Protein AF-0000000087426428 (afdb_homodimer)

InterPro domains:
  IPR001279 Metallo-beta-lactamase [PF12706] (48-284)
  IPR036866 Ribonuclease Z/Hydroxyacylglutathione hydrolase-like [G3DSA:3.60.15.10] (14-318)
  IPR036866 Ribonuclease Z/Hydroxyacylglutathione hydrolase-like [SSF56281] (15-318)

Foldseek 3Di:
DPPPPPPPPPWWWKKWWLAFADDAFDDDDQADPFHGWFGWMWIDTHPDIAIEFQALSLLVVLVVVVVVCVVVVAEAEYHYEYFDLHCRRCVRVLNNVLQQDQRYEYEYEYADADPDPFVVVVNQVCCDPPNHPDGSVNGRHHYHYDHDDAFWKWFDFPPDSDIDIARCPPVVRVVVDDDPVGTAKMKTWHFAPLAPHGGTIWIWMDGDPAIEIEAEQAEFDDVTDVVVLQVCAAHQEYEHFAADAPCQQPPPPDHCPSNRTYHLLRQLSSCVSSVYNAYEHGHYHSPQGPVNQVVSQVVSCVSPVRYDYHGRRDMDTD/DPPDPPPPPPWWWKKWWLAFADDAFDDDDQADPFHGWFGWMWIDTHPDIAIEFQALSLLVVLVVVVVVCVVVVAEAEYHYEYFDLHCRRCVRVLNRVLQQDQRYEYEYEYADADPDPFVVVVNQVCCDPPNHPQGSVNGRHHYHYDHDDAFWKWFDFPPDSDIDIARCVPVVRVVVDDDPVGTAKMKTWHFAPLAPHGGTIWIWMDGDPAIEIEAEQAAFDDVTDVVVLQVCAAHQEYEHFAADAPCQQPPPPDHCPSNRTYHLLRQLSSCVSSVYNAYEHGRYHSPQGPVNQVVSQVVSCVSPVRYYYHGRRDMDTD

Solvent-accessible surface area (backbone atoms only — not comparable to full-atom values): 31640 Å² total; per-residue (Å²): 130,82,77,74,72,75,79,73,72,82,62,67,37,34,38,39,29,39,11,31,23,24,68,50,60,39,50,37,85,56,23,44,81,40,37,18,27,8,29,10,34,38,42,33,31,71,94,44,58,39,31,42,30,24,0,47,8,29,38,61,51,34,51,52,50,50,52,49,30,70,73,66,70,48,69,49,75,44,40,37,40,33,35,41,62,33,46,33,28,41,68,11,52,91,60,32,56,56,48,60,31,66,64,14,36,43,33,44,33,22,45,59,50,92,82,39,94,34,29,56,51,47,52,48,61,63,42,22,70,67,37,26,85,66,44,68,88,79,33,43,28,47,76,44,66,42,66,48,55,77,51,24,32,37,36,33,36,70,97,45,87,70,64,45,79,29,38,56,91,35,82,85,31,42,77,63,66,69,64,70,91,43,50,46,36,36,40,35,34,42,69,39,73,46,15,69,92,74,23,24,43,27,39,36,40,35,41,90,94,44,31,36,28,45,36,57,55,32,35,66,44,90,94,48,46,64,68,59,27,62,75,36,47,59,20,47,30,35,36,29,15,27,37,32,50,68,66,55,34,67,29,81,94,70,44,45,68,84,67,12,52,13,22,44,65,49,37,28,51,42,38,59,74,12,51,38,60,32,38,30,39,26,39,33,36,61,85,56,37,42,67,53,48,52,52,50,28,53,52,26,25,74,69,30,68,53,36,42,60,53,24,40,74,39,70,49,74,109,130,82,77,75,74,74,81,71,73,84,61,67,35,34,38,38,31,39,11,30,21,28,74,49,60,40,51,36,84,54,24,43,83,40,37,16,27,8,28,10,33,37,41,33,30,70,94,43,57,38,31,43,31,25,0,47,8,30,38,61,50,33,51,53,50,52,52,49,29,69,73,65,70,48,70,50,74,45,39,37,41,33,36,42,63,34,46,31,28,42,68,12,51,91,59,32,55,56,49,59,30,68,64,14,36,42,34,45,32,23,43,59,50,93,83,38,96,35,26,55,51,47,52,48,61,62,41,22,71,66,36,27,83,65,44,68,88,77,34,43,28,46,76,43,67,42,65,47,55,76,52,24,33,38,37,35,38,69,95,46,87,71,63,45,79,28,38,57,91,35,82,83,32,42,78,63,67,70,65,69,91,42,51,45,36,37,40,35,33,42,69,38,74,47,15,71,90,75,22,24,44,27,41,37,39,34,39,89,96,44,32,36,28,44,35,56,56,34,34,66,46,88,94,49,44,64,67,59,27,63,75,37,47,60,19,46,32,34,37,29,14,27,35,32,50,67,66,54,35,67,30,80,94,70,46,44,68,84,67,12,52,13,22,44,64,48,37,29,52,42,39,59,74,13,50,37,61,32,38,30,40,27,38,33,38,63,84,57,36,42,68,53,48,53,52,49,28,53,52,27,24,74,69,31,69,54,35,40,59,54,24,40,73,40,70,49,72,110

Radius of gyration: 26.14 Å; Cα contacts (8 Å, |Δi|>4): 1612; chains: 2; bounding box: 57×107×68 Å

pLDDT: mean 91.41, std 12.77, range [29.98, 98.94]

Sequence (636 aa):
MAAAVPSQMPSDFSVKFYGCRGSIPVSGTDHVRYGGQTSCLTVRAGSREIILDAGSGLVSHSNDLIKRYIETQQPLETYVFITHAHLDHLIGLPYFAPMYMPDASVSIWGPQNMRFDSFEETIDAFMSPPFFPVPRYEMQADFRFADIGEADVIYFVEGQDAPIQCRPRHPRTAGQAPDPSQIELTLECMRGYNHPKSGVNIYKISAGDKTLVYATDTEGFVKGDRRLIEFARGADVLIHDAMYTEERYVSMPVPTQGYGHSTVEIAASLAKAADVGQLFLFHHDPGNNDNTLDELEARGKDLFENTLVARDEMEITLMAAAVPSQMPSDFSVKFYGCRGSIPVSGTDHVRYGGQTSCLTVRAGSREIILDAGSGLVSHSNDLIKRYIETQQPLETYVFITHAHLDHLIGLPYFAPMYMPDASVSIWGPQNMRFDSFEETIDAFMSPPFFPVPRYEMQADFRFADIGEADVIYFVEGQDAPIQCRPRHPRTAGQAPDPSQIELTLECMRGYNHPKSGVNIYKISAGDKTLVYATDTEGFVKGDRRLIEFARGADVLIHDAMYTEERYVSMPVPTQGYGHSTVEIAASLAKAADVGQLFLFHHDPGNNDNTLDELEARGKDLFENTLVARDEMEITL

Structure (mmCIF, N/CA/C/O backbone):
data_AF-0000000087426428-model_v1
#
loop_
_entity.id
_entity.type
_entity.pdbx_description
1 polymer 'MBL fold metallo-hydrolase'
#
loop_
_atom_site.group_PDB
_atom_site.id
_atom_site.type_symbol
_atom_site.label_atom_id
_atom_site.label_alt_id
_atom_site.label_comp_id
_atom_site.label_asym_id
_atom_site.label_entity_id
_atom_site.label_seq_id
_atom_site.pdbx_PDB_ins_code
_atom_site.Cartn_x
_atom_site.Cartn_y
_atom_site.Cartn_z
_atom_site.occupancy
_atom_site.B_iso_or_equiv
_atom_site.auth_seq_id
_atom_site.auth_comp_id
_atom_site.auth_asym_id
_atom_site.auth_atom_id
_atom_site.pdbx_PDB_model_num
ATOM 1 N N . MET A 1 1 ? 12.617 -57.406 -22 1 31.42 1 MET A N 1
ATOM 2 C CA . MET A 1 1 ? 13.336 -56.719 -20.922 1 31.42 1 MET A CA 1
ATOM 3 C C . MET A 1 1 ? 12.891 -55.281 -20.781 1 31.42 1 MET A C 1
ATOM 5 O O . MET A 1 1 ? 13.016 -54.5 -21.719 1 31.42 1 MET A O 1
ATOM 9 N N . ALA A 1 2 ? 11.938 -55.031 -19.906 1 38.34 2 ALA A N 1
ATOM 10 C CA . ALA A 1 2 ? 11.164 -53.812 -19.781 1 38.34 2 ALA A CA 1
ATOM 11 C C . ALA A 1 2 ? 12.07 -52.625 -19.453 1 38.34 2 ALA A C 1
ATOM 13 O O . ALA A 1 2 ? 12.844 -52.688 -18.484 1 38.34 2 ALA A O 1
ATOM 14 N N . ALA A 1 3 ? 12.523 -51.844 -20.328 1 42.56 3 ALA A N 1
ATOM 15 C CA . ALA A 1 3 ? 13.398 -50.688 -20.125 1 42.56 3 ALA A CA 1
ATOM 16 C C . ALA A 1 3 ? 12.945 -49.844 -18.938 1 42.56 3 ALA A C 1
ATOM 18 O O . ALA A 1 3 ? 11.766 -49.5 -18.828 1 42.56 3 ALA A O 1
ATOM 19 N N . ALA A 1 4 ? 13.672 -49.875 -17.812 1 38.31 4 ALA A N 1
ATOM 20 C CA . ALA A 1 4 ? 13.438 -49.156 -16.578 1 38.31 4 ALA A CA 1
ATOM 21 C C . ALA A 1 4 ? 13.211 -47.656 -16.844 1 38.31 4 ALA A C 1
ATOM 23 O O . ALA A 1 4 ? 14.008 -47.031 -17.531 1 38.31 4 ALA A O 1
ATOM 24 N N . VAL A 1 5 ? 12 -47.188 -16.844 1 40.31 5 VAL A N 1
ATOM 25 C CA . VAL A 1 5 ? 11.68 -45.781 -16.938 1 40.31 5 VAL A CA 1
ATOM 26 C C . VAL A 1 5 ? 12.57 -45 -15.977 1 40.31 5 VAL A C 1
ATOM 28 O O . VAL A 1 5 ? 12.695 -45.344 -14.805 1 40.31 5 VAL A O 1
ATOM 31 N N . PRO A 1 6 ? 13.594 -44.312 -16.438 1 34.72 6 PRO A N 1
ATOM 32 C CA . PRO A 1 6 ? 14.484 -43.625 -15.492 1 34.72 6 PRO A CA 1
ATOM 33 C C . PRO A 1 6 ? 13.719 -42.938 -14.352 1 34.72 6 PRO A C 1
ATOM 35 O O . PRO A 1 6 ? 12.547 -42.594 -14.508 1 34.72 6 PRO A O 1
ATOM 38 N N . SER A 1 7 ? 14.047 -43.219 -13.102 1 34.16 7 SER A N 1
ATOM 39 C CA . SER A 1 7 ? 13.609 -42.656 -11.828 1 34.16 7 SER A CA 1
ATOM 40 C C . SER A 1 7 ? 13.5 -41.125 -11.914 1 34.16 7 SER A C 1
ATOM 42 O O . SER A 1 7 ? 14.484 -40.438 -12.172 1 34.16 7 SER A O 1
ATOM 44 N N . GLN A 1 8 ? 12.516 -40.5 -12.633 1 36.62 8 GLN A N 1
ATOM 45 C CA . GLN A 1 8 ? 12.273 -39.062 -12.594 1 36.62 8 GLN A CA 1
ATOM 46 C C . GLN A 1 8 ? 12.578 -38.469 -11.211 1 36.62 8 GLN A C 1
ATOM 48 O O . GLN A 1 8 ? 12.031 -38.938 -10.211 1 36.62 8 GLN A O 1
ATOM 53 N N . MET A 1 9 ? 13.773 -38.094 -10.859 1 40.12 9 MET A N 1
ATOM 54 C CA . MET A 1 9 ? 14.117 -37.438 -9.602 1 40.12 9 MET A CA 1
ATOM 55 C C . MET A 1 9 ? 12.953 -36.594 -9.094 1 40.12 9 MET A C 1
ATOM 57 O O . MET A 1 9 ? 12.367 -35.812 -9.852 1 40.12 9 MET A O 1
ATOM 61 N N . PRO A 1 10 ? 12.18 -36.906 -8.117 1 46.47 10 PRO A N 1
ATOM 62 C CA . PRO A 1 10 ? 11.008 -36.219 -7.566 1 46.47 10 PRO A CA 1
ATOM 63 C C . PRO A 1 10 ? 11.219 -34.719 -7.453 1 46.47 10 PRO A C 1
ATOM 65 O O . PRO A 1 10 ? 12.188 -34.25 -6.836 1 46.47 10 PRO A O 1
ATOM 68 N N . SER A 1 11 ? 11.172 -33.906 -8.555 1 54.66 11 SER A N 1
ATOM 69 C CA . SER A 1 11 ? 11.375 -32.469 -8.586 1 54.66 11 SER A CA 1
ATOM 70 C C . SER A 1 11 ? 10.594 -31.781 -7.469 1 54.66 11 SER A C 1
ATOM 72 O O . SER A 1 11 ? 9.445 -32.125 -7.203 1 54.66 11 SER A O 1
ATOM 74 N N . ASP A 1 12 ? 11.25 -31.156 -6.371 1 81.44 12 ASP A N 1
ATOM 75 C CA . ASP A 1 12 ? 10.719 -30.484 -5.191 1 81.44 12 ASP A CA 1
ATOM 76 C C . ASP A 1 12 ? 9.844 -29.297 -5.586 1 81.44 12 ASP A C 1
ATOM 78 O O . ASP A 1 12 ? 10.305 -28.375 -6.258 1 81.44 12 ASP A O 1
ATOM 82 N N . PHE A 1 13 ? 8.445 -29.484 -5.801 1 95.06 13 PHE A N 1
ATOM 83 C CA . PHE A 1 13 ? 7.438 -28.453 -6.031 1 95.06 13 PHE A CA 1
ATOM 84 C C . PHE A 1 13 ? 7.016 -27.812 -4.715 1 95.06 13 PHE A C 1
ATOM 86 O O . PHE A 1 13 ? 6.402 -28.453 -3.869 1 95.06 13 PHE A O 1
ATOM 93 N N . SER A 1 14 ? 7.457 -26.484 -4.539 1 97 14 SER A N 1
ATOM 94 C CA . SER A 1 14 ? 7.148 -25.812 -3.285 1 97 14 SER A CA 1
ATOM 95 C C . SER A 1 14 ? 6.535 -24.438 -3.533 1 97 14 SER A C 1
ATOM 97 O O . SER A 1 14 ? 6.727 -23.844 -4.598 1 97 14 SER A O 1
ATOM 99 N N . VAL A 1 15 ? 5.73 -24 -2.566 1 98.12 15 VAL A N 1
ATOM 100 C CA . VAL A 1 15 ? 5.07 -22.703 -2.598 1 98.12 15 VAL A CA 1
ATOM 101 C C . VAL A 1 15 ? 5.375 -21.938 -1.311 1 98.12 15 VAL A C 1
ATOM 103 O O . VAL A 1 15 ? 5.324 -22.5 -0.217 1 98.12 15 VAL A O 1
ATOM 106 N N . LYS A 1 16 ? 5.75 -20.734 -1.488 1 98.44 16 LYS A N 1
ATOM 107 C CA . LYS A 1 16 ? 5.891 -19.859 -0.333 1 98.44 16 LYS A CA 1
ATOM 108 C C . LYS A 1 16 ? 4.977 -18.641 -0.456 1 98.44 16 LYS A C 1
ATOM 110 O O . LYS A 1 16 ? 4.977 -17.953 -1.485 1 98.44 16 LYS A O 1
ATOM 115 N N . PHE A 1 17 ? 4.184 -18.406 0.623 1 98.75 17 PHE A N 1
ATOM 116 C CA . PHE A 1 17 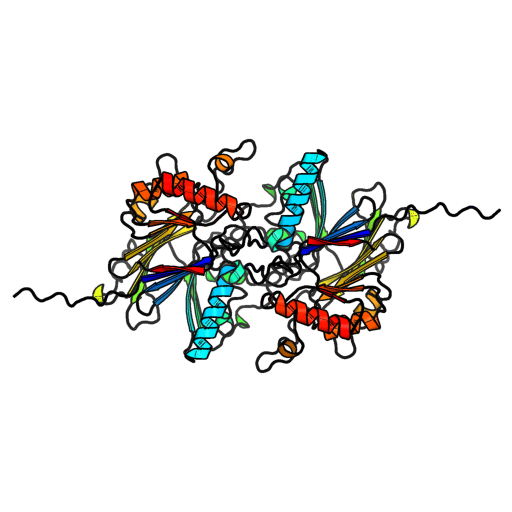? 3.303 -17.25 0.682 1 98.75 17 PHE A CA 1
ATOM 117 C C . PHE A 1 17 ? 4.016 -16.062 1.31 1 98.75 17 PHE A C 1
ATOM 119 O O . PHE A 1 17 ? 4.512 -16.141 2.436 1 98.75 17 PHE A O 1
ATOM 126 N N . TYR A 1 18 ? 4.055 -14.961 0.584 1 98.5 18 TYR A N 1
ATOM 127 C CA . TYR A 1 18 ? 4.688 -13.766 1.128 1 98.5 18 TYR A CA 1
ATOM 128 C C . TYR A 1 18 ? 3.643 -12.727 1.523 1 98.5 18 TYR A C 1
ATOM 130 O O . TYR A 1 18 ? 3.924 -11.82 2.312 1 98.5 18 TYR A O 1
ATOM 138 N N . GLY A 1 19 ? 2.512 -12.82 1.009 1 98.56 19 GLY A N 1
ATOM 139 C CA . GLY A 1 19 ? 1.353 -11.992 1.315 1 98.56 19 GLY A CA 1
ATOM 140 C C . GLY A 1 19 ? 0.037 -12.656 0.948 1 98.56 19 GLY A C 1
ATOM 141 O O . GLY A 1 19 ? -0.091 -13.234 -0.133 1 98.56 19 GLY A O 1
ATOM 142 N N . CYS A 1 20 ? -0.937 -12.5 1.822 1 98.56 20 CYS A N 1
ATOM 143 C CA . CYS A 1 20 ? -2.139 -13.305 1.635 1 98.56 20 CYS A CA 1
ATOM 144 C C . CYS A 1 20 ? -3.395 -12.453 1.768 1 98.56 20 CYS A C 1
ATOM 146 O O . CYS A 1 20 ? -4.512 -12.969 1.705 1 98.56 20 CYS A O 1
ATOM 148 N N . ARG A 1 21 ? -3.229 -11.172 1.925 1 98 21 ARG A N 1
ATOM 149 C CA . ARG A 1 21 ? -4.391 -10.32 2.146 1 98 21 ARG A CA 1
ATOM 150 C C . ARG A 1 21 ? -4.773 -9.578 0.873 1 98 21 ARG A C 1
ATOM 152 O O . ARG A 1 21 ? -3.941 -9.398 -0.021 1 98 21 ARG A O 1
ATOM 159 N N . GLY A 1 22 ? -5.945 -9.273 0.802 1 96.5 22 GLY A N 1
ATOM 160 C CA . GLY A 1 22 ? -6.512 -8.18 0.028 1 96.5 22 GLY A CA 1
ATOM 161 C C . GLY A 1 22 ? -7.242 -7.16 0.881 1 96.5 22 GLY A C 1
ATOM 162 O O . GLY A 1 22 ? -7.562 -7.43 2.041 1 96.5 22 GLY A O 1
ATOM 163 N N . SER A 1 23 ? -7.41 -5.969 0.45 1 94.56 23 SER A N 1
ATOM 164 C CA . SER A 1 23 ? -6.984 -5.211 -0.723 1 94.56 23 SER A CA 1
ATOM 165 C C . SER A 1 23 ? -5.961 -4.145 -0.352 1 94.56 23 SER A C 1
ATOM 167 O O . SER A 1 23 ? -5.531 -3.363 -1.205 1 94.56 23 SER A O 1
ATOM 169 N N . ILE A 1 24 ? -5.598 -4.02 1.002 1 97.12 24 ILE A N 1
ATOM 170 C CA . ILE A 1 24 ? -4.582 -3.111 1.519 1 97.12 24 ILE A CA 1
ATOM 171 C C . ILE A 1 24 ? -3.799 -3.793 2.639 1 97.12 24 ILE A C 1
ATOM 173 O O . ILE A 1 24 ? -4.348 -4.609 3.381 1 97.12 24 ILE A O 1
ATOM 177 N N . PRO A 1 25 ? -2.5 -3.521 2.764 1 97.19 25 PRO A N 1
ATOM 178 C CA . PRO A 1 25 ? -1.754 -4.105 3.881 1 97.19 25 PRO A CA 1
ATOM 179 C C . PRO A 1 25 ? -2.27 -3.641 5.242 1 97.19 25 PRO A C 1
ATOM 181 O O . PRO A 1 25 ? -2.77 -2.52 5.367 1 97.19 25 PRO A O 1
ATOM 184 N N . VAL A 1 26 ? -2.158 -4.523 6.203 1 95.5 26 VAL A N 1
ATOM 185 C CA . VAL A 1 26 ? -2.551 -4.188 7.57 1 95.5 26 VAL A CA 1
ATOM 186 C C . VAL A 1 26 ? -1.41 -4.516 8.531 1 95.5 26 VAL A C 1
ATOM 188 O O . VAL A 1 26 ? -0.505 -5.281 8.188 1 95.5 26 VAL A O 1
ATOM 191 N N . SER A 1 27 ? -1.434 -3.873 9.609 1 94.12 27 SER A N 1
ATOM 192 C CA . SER A 1 27 ? -0.44 -4.094 10.656 1 94.12 27 SER A CA 1
ATOM 193 C C . SER A 1 27 ? -1.062 -3.973 12.047 1 94.12 27 SER A C 1
ATOM 195 O O . SER A 1 27 ? -2.201 -3.525 12.18 1 94.12 27 SER A O 1
ATOM 197 N N . GLY A 1 28 ? -0.284 -4.395 13.039 1 91.75 28 GLY A N 1
ATOM 198 C CA . GLY A 1 28 ? -0.759 -4.324 14.414 1 91.75 28 GLY A CA 1
ATOM 199 C C . GLY A 1 28 ? -0.751 -5.668 15.117 1 91.75 28 GLY A C 1
ATOM 200 O O . GLY A 1 28 ? -0.517 -6.699 14.484 1 91.75 28 GLY A O 1
ATOM 201 N N . THR A 1 29 ? -1.17 -5.664 16.344 1 91.38 29 THR A N 1
ATOM 202 C CA . THR A 1 29 ? -1.06 -6.84 17.203 1 91.38 29 THR A CA 1
ATOM 203 C C . THR A 1 29 ? -2.076 -7.902 16.797 1 91.38 29 THR A C 1
ATOM 205 O O . THR A 1 29 ? -1.855 -9.094 17.016 1 91.38 29 THR A O 1
ATOM 208 N N . ASP A 1 30 ? -3.141 -7.473 16.172 1 93.5 30 ASP A N 1
ATOM 209 C CA . ASP A 1 30 ? -4.219 -8.391 15.836 1 93.5 30 ASP A CA 1
ATOM 210 C C . ASP A 1 30 ? -3.998 -9.016 14.453 1 93.5 30 ASP A C 1
ATOM 212 O O . ASP A 1 30 ? -4.852 -9.758 13.961 1 93.5 30 ASP A O 1
ATOM 216 N N . HIS A 1 31 ? -2.863 -8.734 13.836 1 95.19 31 HIS A N 1
ATOM 217 C CA . HIS A 1 31 ? -2.617 -9.18 12.469 1 95.19 31 HIS A CA 1
ATOM 218 C C . HIS A 1 31 ? -1.242 -9.828 12.344 1 95.19 31 HIS A C 1
ATOM 220 O O . HIS A 1 31 ? -0.59 -9.711 11.305 1 95.19 31 HIS A O 1
ATOM 226 N N . VAL A 1 32 ? -0.831 -10.531 13.398 1 93.44 32 VAL A N 1
ATOM 227 C CA . VAL A 1 32 ? 0.53 -11.055 13.43 1 93.44 32 VAL A CA 1
ATOM 228 C C . VAL A 1 32 ? 0.533 -12.516 12.984 1 93.44 32 VAL A C 1
ATOM 230 O O . VAL A 1 32 ? 1.396 -12.938 12.211 1 93.44 32 VAL A O 1
ATOM 233 N N . ARG A 1 33 ? -0.45 -13.312 13.406 1 95.31 33 ARG A N 1
ATOM 234 C CA . ARG A 1 33 ? -0.459 -14.758 13.164 1 95.31 33 ARG A CA 1
ATOM 235 C C . ARG A 1 33 ? -0.599 -15.062 11.68 1 95.31 33 ARG A C 1
ATOM 237 O O . ARG A 1 33 ? 0.08 -15.953 11.156 1 95.31 33 ARG A O 1
ATOM 244 N N . TYR A 1 34 ? -1.402 -14.367 10.969 1 97.69 34 TYR A N 1
ATOM 245 C CA . TYR A 1 34 ? -1.649 -14.648 9.562 1 97.69 34 TYR A CA 1
ATOM 246 C C . TYR A 1 34 ? -0.941 -13.633 8.664 1 97.69 34 TYR A C 1
ATOM 248 O O . TYR A 1 34 ? -0.822 -13.844 7.457 1 97.69 34 TYR A O 1
ATOM 256 N N . GLY A 1 35 ? -0.465 -12.586 9.258 1 96.5 35 GLY A N 1
ATOM 257 C CA . GLY A 1 35 ? 0.269 -11.578 8.508 1 96.5 35 GLY A CA 1
ATOM 258 C C . GLY A 1 35 ? -0.625 -10.508 7.91 1 96.5 35 GLY A C 1
ATOM 259 O O . GLY A 1 35 ? -1.852 -10.594 8 1 96.5 35 GLY A O 1
ATOM 260 N N . GLY A 1 36 ? 0.037 -9.461 7.328 1 97.25 36 GLY A N 1
ATOM 261 C CA . GLY A 1 36 ? -0.724 -8.312 6.867 1 97.25 36 GLY A CA 1
ATOM 262 C C . GLY A 1 36 ? -0.362 -7.887 5.457 1 97.25 36 GLY A C 1
ATOM 263 O O . GLY A 1 36 ? -0.885 -6.891 4.949 1 97.25 36 GLY A O 1
ATOM 264 N N . GLN A 1 37 ? 0.5 -8.594 4.777 1 97.94 37 GLN A N 1
ATOM 265 C CA . GLN A 1 37 ? 0.951 -8.211 3.445 1 97.94 37 GLN A CA 1
ATOM 266 C C . GLN A 1 37 ? -0.062 -8.617 2.381 1 97.94 37 GLN A C 1
ATOM 268 O O . GLN A 1 37 ? -0.812 -9.578 2.566 1 97.94 37 GLN A O 1
ATOM 273 N N . THR A 1 38 ? -0.049 -7.852 1.283 1 98.56 38 THR A N 1
ATOM 274 C CA . THR A 1 38 ? -0.986 -8.188 0.217 1 98.56 38 THR A CA 1
ATOM 275 C C . THR A 1 38 ? -0.361 -9.172 -0.763 1 98.56 38 THR A C 1
ATOM 277 O O . THR A 1 38 ? 0.822 -9.508 -0.651 1 98.56 38 THR A O 1
ATOM 280 N N . SER A 1 39 ? -1.049 -9.586 -1.735 1 98.62 39 SER A N 1
ATOM 281 C CA . SER A 1 39 ? -0.938 -10.797 -2.539 1 98.62 39 SER A CA 1
ATOM 282 C C . SER A 1 39 ? 0.431 -10.898 -3.203 1 98.62 39 SER A C 1
ATOM 284 O O . SER A 1 39 ? 0.802 -10.039 -4.004 1 98.62 39 SER A O 1
ATOM 286 N N . CYS A 1 40 ? 1.169 -11.93 -2.805 1 98.88 40 CYS A N 1
ATOM 287 C CA . CYS A 1 40 ? 2.443 -12.32 -3.398 1 98.88 40 CYS A CA 1
ATOM 288 C C . CYS A 1 40 ? 2.84 -13.727 -2.971 1 98.88 40 CYS A C 1
ATOM 290 O O . CYS A 1 40 ? 2.912 -14.016 -1.776 1 98.88 40 CYS A O 1
ATOM 292 N N . LEU A 1 41 ? 3.098 -14.602 -3.85 1 98.56 41 LEU A N 1
ATOM 293 C CA . LEU A 1 41 ? 3.643 -15.906 -3.5 1 98.56 41 LEU A CA 1
ATOM 294 C C . LEU A 1 41 ? 4.645 -16.375 -4.551 1 98.56 41 LEU A C 1
ATOM 296 O O . LEU A 1 41 ? 4.707 -15.82 -5.648 1 98.56 41 LEU A O 1
ATOM 300 N N . THR A 1 42 ? 5.477 -17.312 -4.23 1 98.56 42 THR A N 1
ATOM 301 C CA . THR A 1 42 ? 6.449 -17.891 -5.145 1 98.56 42 THR A CA 1
ATOM 302 C C . THR A 1 42 ? 6.215 -19.391 -5.297 1 98.56 42 THR A C 1
ATOM 304 O O . THR A 1 42 ? 5.777 -20.062 -4.355 1 98.56 42 THR A O 1
ATOM 307 N N . VAL A 1 43 ? 6.402 -19.844 -6.457 1 98.31 43 VAL A N 1
ATOM 308 C CA . VAL A 1 43 ? 6.355 -21.281 -6.773 1 98.31 43 VAL A CA 1
ATOM 309 C C . VAL A 1 43 ? 7.715 -21.734 -7.301 1 98.31 43 VAL A C 1
ATOM 311 O O . VAL A 1 43 ? 8.258 -21.141 -8.234 1 98.31 43 VAL A O 1
ATOM 314 N N . ARG A 1 44 ? 8.172 -22.703 -6.695 1 96.38 44 ARG A N 1
ATOM 315 C CA . ARG A 1 44 ? 9.453 -23.281 -7.105 1 96.38 44 ARG A CA 1
ATOM 316 C C . ARG A 1 44 ? 9.297 -24.719 -7.551 1 96.38 44 ARG A C 1
ATOM 318 O O . ARG A 1 44 ? 8.633 -25.516 -6.883 1 96.38 44 ARG A O 1
ATOM 325 N N . ALA A 1 45 ? 9.812 -25.047 -8.703 1 92.94 45 ALA A N 1
ATOM 326 C CA . ALA A 1 45 ? 9.883 -26.406 -9.227 1 92.94 45 ALA A CA 1
ATOM 327 C C . ALA A 1 45 ? 11.172 -26.625 -10.008 1 92.94 45 ALA A C 1
ATOM 329 O O . ALA A 1 45 ? 11.445 -25.922 -10.984 1 92.94 45 ALA A O 1
ATOM 330 N N . GLY A 1 46 ? 11.969 -27.641 -9.578 1 86.12 46 GLY A N 1
ATOM 331 C CA . GLY A 1 46 ? 13.273 -27.797 -10.188 1 86.12 46 GLY A CA 1
ATOM 332 C C . GLY A 1 46 ? 14.164 -26.578 -10.023 1 86.12 46 GLY A C 1
ATOM 333 O O . GLY A 1 46 ? 14.375 -26.109 -8.898 1 86.12 46 GLY A O 1
ATOM 334 N N . SER A 1 47 ? 14.594 -26.047 -11.148 1 88.88 47 SER A N 1
ATOM 335 C CA . SER A 1 47 ? 15.484 -24.891 -11.094 1 88.88 47 SER A CA 1
ATOM 336 C C . SER A 1 47 ? 14.711 -23.594 -11.297 1 88.88 47 SER A C 1
ATOM 338 O O . SER A 1 47 ? 15.305 -22.516 -11.336 1 88.88 47 SER A O 1
ATOM 340 N N . ARG A 1 48 ? 13.414 -23.734 -11.383 1 93.75 48 ARG A N 1
ATOM 341 C CA . ARG A 1 48 ? 12.609 -22.578 -11.75 1 93.75 48 ARG A CA 1
ATOM 342 C C . ARG A 1 48 ? 11.891 -22 -10.539 1 93.75 48 ARG A C 1
ATOM 344 O O . ARG A 1 48 ? 11.477 -22.734 -9.641 1 93.75 48 ARG A O 1
ATOM 351 N N . GLU A 1 49 ? 11.828 -20.688 -10.531 1 96.06 49 GLU A N 1
ATOM 352 C CA . GLU A 1 49 ? 11.031 -19.953 -9.555 1 96.06 49 GLU A CA 1
ATOM 353 C C . GLU A 1 49 ? 10.203 -18.859 -10.242 1 96.06 49 GLU A C 1
ATOM 355 O O . GLU A 1 49 ? 10.719 -18.094 -11.039 1 96.06 49 GLU A O 1
ATOM 360 N N . ILE A 1 50 ? 8.922 -18.891 -10 1 98.31 50 ILE A N 1
ATOM 361 C CA . ILE A 1 50 ? 8.086 -17.812 -10.516 1 98.31 50 ILE A CA 1
ATOM 362 C C . ILE A 1 50 ? 7.387 -17.094 -9.359 1 98.31 50 ILE A C 1
ATOM 364 O O . ILE A 1 50 ? 7.191 -17.688 -8.289 1 98.31 50 ILE A O 1
ATOM 368 N N . ILE A 1 51 ? 7.117 -15.867 -9.57 1 98.81 51 ILE A N 1
ATOM 369 C CA . ILE A 1 51 ? 6.418 -15.016 -8.602 1 98.81 51 ILE A CA 1
ATOM 370 C C . ILE A 1 51 ? 4.996 -14.742 -9.094 1 98.81 51 ILE A C 1
ATOM 372 O O . ILE A 1 51 ? 4.793 -14.391 -10.258 1 98.81 51 ILE A O 1
ATOM 376 N N . LEU A 1 52 ? 4.031 -14.977 -8.242 1 98.88 52 LEU A N 1
ATOM 377 C CA . LEU A 1 52 ? 2.643 -14.664 -8.562 1 98.88 52 LEU A CA 1
ATOM 378 C C . LEU A 1 52 ? 2.178 -13.422 -7.809 1 98.88 52 LEU A C 1
ATOM 380 O O . LEU A 1 52 ? 2.119 -13.422 -6.578 1 98.88 52 LEU A O 1
ATOM 384 N N . ASP A 1 53 ? 1.865 -12.352 -8.531 1 98.81 53 ASP A N 1
ATOM 385 C CA . ASP A 1 53 ? 1.432 -11.039 -8.07 1 98.81 53 ASP A CA 1
ATOM 386 C C . ASP A 1 53 ? 2.549 -10.328 -7.309 1 98.81 53 ASP A C 1
ATOM 388 O O . ASP A 1 53 ? 3.518 -10.961 -6.883 1 98.81 53 ASP A O 1
ATOM 392 N N . ALA A 1 54 ? 2.381 -9.031 -7.246 1 98.75 54 ALA A N 1
ATOM 393 C CA . ALA A 1 54 ? 3.424 -8.164 -6.707 1 98.75 54 ALA A CA 1
ATOM 394 C C . ALA A 1 54 ? 2.848 -7.184 -5.691 1 98.75 54 ALA A C 1
ATOM 396 O O . ALA A 1 54 ? 3.129 -5.984 -5.75 1 98.75 54 ALA A O 1
ATOM 397 N N . GLY A 1 55 ? 1.974 -7.727 -4.789 1 98.5 55 GLY A N 1
ATOM 398 C CA . GLY A 1 55 ? 1.535 -6.91 -3.666 1 98.5 55 GLY A CA 1
ATOM 399 C C . GLY A 1 55 ? 2.656 -6.574 -2.701 1 98.5 55 GLY A C 1
ATOM 400 O O . GLY A 1 55 ? 3.832 -6.762 -3.018 1 98.5 55 GLY A O 1
ATOM 401 N N . SER A 1 56 ? 2.295 -6.066 -1.51 1 98 56 SER A N 1
ATOM 402 C CA . SER A 1 56 ? 3.299 -5.621 -0.549 1 98 56 SER A CA 1
ATOM 403 C C . SER A 1 56 ? 4.164 -6.785 -0.071 1 98 56 SER A C 1
ATOM 405 O O . SER A 1 56 ? 5.297 -6.582 0.372 1 98 56 SER A O 1
ATOM 407 N N . GLY A 1 57 ? 3.713 -8.016 -0.228 1 98.06 57 GLY A N 1
ATOM 408 C CA . GLY A 1 57 ? 4.496 -9.188 0.132 1 98.06 57 GLY A CA 1
ATOM 409 C C . GLY A 1 57 ? 5.754 -9.344 -0.701 1 98.06 57 GLY A C 1
ATOM 410 O O . GLY A 1 57 ? 6.68 -10.055 -0.309 1 98.06 57 GLY A O 1
ATOM 411 N N . LEU A 1 58 ? 5.773 -8.727 -1.864 1 98.5 58 LEU A N 1
ATOM 412 C CA . LEU A 1 58 ? 6.914 -8.844 -2.764 1 98.5 58 LEU A CA 1
ATOM 413 C C . LEU A 1 58 ? 8.18 -8.312 -2.107 1 98.5 58 LEU A C 1
ATOM 415 O O . LEU A 1 58 ? 9.281 -8.781 -2.398 1 98.5 58 LEU A O 1
ATOM 419 N N . VAL A 1 59 ? 8.031 -7.348 -1.218 1 96.5 59 VAL A N 1
ATOM 420 C CA . VAL A 1 59 ? 9.188 -6.738 -0.57 1 96.5 59 VAL A CA 1
ATOM 421 C C . VAL A 1 59 ? 9.922 -7.785 0.259 1 96.5 59 VAL A C 1
ATOM 423 O O . VAL A 1 59 ? 11.156 -7.832 0.258 1 96.5 59 VAL A O 1
ATOM 426 N N . SER A 1 60 ? 9.164 -8.633 0.933 1 96 60 SER A N 1
ATOM 427 C CA . SER A 1 60 ? 9.781 -9.703 1.707 1 96 60 SER A CA 1
ATOM 428 C C . SER A 1 60 ? 10.523 -10.68 0.804 1 96 60 SER A C 1
ATOM 430 O O . SER A 1 60 ? 11.641 -11.102 1.122 1 96 60 SER A O 1
ATOM 432 N N . HIS A 1 61 ? 9.93 -11.023 -0.284 1 97.75 61 HIS A N 1
ATOM 433 C CA . HIS A 1 61 ? 10.625 -11.898 -1.226 1 97.75 61 HIS A CA 1
ATOM 434 C C . HIS A 1 61 ? 11.867 -11.227 -1.789 1 97.75 61 HIS A C 1
ATOM 436 O O . HIS A 1 61 ? 12.891 -11.883 -2.014 1 97.75 61 HIS A O 1
ATOM 442 N N . SER A 1 62 ? 11.719 -9.969 -2.094 1 97.62 62 SER A N 1
ATOM 443 C CA . SER A 1 62 ? 12.859 -9.188 -2.559 1 97.62 62 SER A CA 1
ATOM 444 C C . SER A 1 62 ? 14.047 -9.32 -1.611 1 97.62 62 SER A C 1
ATOM 446 O O . SER A 1 62 ? 15.18 -9.523 -2.053 1 97.62 62 SER A O 1
ATOM 448 N N . ASN A 1 63 ? 13.781 -9.227 -0.354 1 95.5 63 ASN A N 1
ATOM 449 C CA . ASN A 1 63 ? 14.828 -9.383 0.647 1 95.5 63 ASN A CA 1
ATOM 450 C C . ASN A 1 63 ? 15.461 -10.773 0.577 1 95.5 63 ASN A C 1
ATOM 452 O O . ASN A 1 63 ? 16.688 -10.906 0.688 1 95.5 63 ASN A O 1
ATOM 456 N N . ASP A 1 64 ? 14.656 -11.758 0.407 1 96.44 64 ASP A N 1
ATOM 457 C CA . ASP A 1 64 ? 15.164 -13.117 0.261 1 96.44 64 ASP A CA 1
ATOM 458 C C . ASP A 1 64 ? 16.078 -13.234 -0.959 1 96.44 64 ASP A C 1
ATOM 460 O O . ASP A 1 64 ? 17.109 -13.906 -0.908 1 96.44 64 ASP A O 1
ATOM 464 N N . LEU A 1 65 ? 15.672 -12.641 -2.055 1 97.25 65 LEU A N 1
ATOM 465 C CA . LEU A 1 65 ? 16.453 -12.68 -3.285 1 97.25 65 LEU A CA 1
ATOM 466 C C . LEU A 1 65 ? 17.797 -11.992 -3.096 1 97.25 65 LEU A C 1
ATOM 468 O O . LEU A 1 65 ? 18.828 -12.477 -3.592 1 97.25 65 LEU A O 1
ATOM 472 N N . ILE A 1 66 ? 17.781 -10.883 -2.402 1 96.06 66 ILE A N 1
ATOM 473 C CA . ILE A 1 66 ? 19.016 -10.148 -2.16 1 96.06 66 ILE A CA 1
ATOM 474 C C . ILE A 1 66 ? 19.969 -11 -1.312 1 96.06 66 ILE A C 1
ATOM 476 O O . ILE A 1 66 ? 21.172 -11.062 -1.583 1 96.06 66 ILE A O 1
ATOM 480 N N . LYS A 1 67 ? 19.391 -11.609 -0.295 1 95.62 67 LYS A N 1
ATOM 481 C CA . LYS A 1 67 ? 20.203 -12.508 0.515 1 95.62 67 LYS A CA 1
ATOM 482 C C . LYS A 1 67 ? 20.828 -13.609 -0.342 1 95.62 67 LYS A C 1
ATOM 484 O O . LYS A 1 67 ? 22.016 -13.914 -0.212 1 95.62 67 LYS A O 1
ATOM 489 N N . ARG A 1 68 ? 20.016 -14.172 -1.206 1 94.88 68 ARG A N 1
ATOM 490 C CA . ARG A 1 68 ? 20.5 -15.211 -2.113 1 94.88 68 ARG A CA 1
ATOM 491 C C . ARG A 1 68 ? 21.594 -14.68 -3.02 1 94.88 68 ARG A C 1
ATOM 493 O O . ARG A 1 68 ? 22.609 -15.359 -3.246 1 94.88 68 ARG A O 1
ATOM 500 N N . TYR A 1 69 ? 21.406 -13.539 -3.506 1 95.69 69 TYR A N 1
ATOM 501 C CA . TYR A 1 69 ? 22.391 -12.898 -4.367 1 95.69 69 TYR A CA 1
ATOM 502 C C . TYR A 1 69 ? 23.719 -12.711 -3.641 1 95.69 69 TYR A C 1
ATOM 504 O O . TYR A 1 69 ? 24.781 -12.992 -4.191 1 95.69 69 TYR A O 1
ATOM 512 N N . ILE A 1 70 ? 23.625 -12.242 -2.445 1 94.56 70 ILE A N 1
ATOM 513 C CA . ILE A 1 70 ? 24.828 -12 -1.646 1 94.56 70 ILE A CA 1
ATOM 514 C C . ILE A 1 70 ? 25.547 -13.32 -1.385 1 94.56 70 ILE A C 1
ATOM 516 O O . ILE A 1 70 ? 26.781 -13.383 -1.451 1 94.56 70 ILE A O 1
ATOM 520 N N . GLU A 1 71 ? 24.828 -14.305 -1.147 1 95.88 71 GLU A N 1
ATOM 521 C CA . GLU A 1 71 ? 25.391 -15.609 -0.802 1 95.88 71 GLU A CA 1
ATOM 522 C C . GLU A 1 71 ? 25.984 -16.297 -2.027 1 95.88 71 GLU A C 1
ATOM 524 O O . GLU A 1 71 ? 27.047 -16.922 -1.942 1 95.88 71 GLU A O 1
ATOM 529 N N . THR A 1 72 ? 25.344 -16.203 -3.17 1 95.19 72 THR A N 1
ATOM 530 C CA . THR A 1 72 ? 25.734 -17.016 -4.324 1 95.19 72 THR A CA 1
ATOM 531 C C . THR A 1 72 ? 26.516 -16.188 -5.336 1 95.19 72 THR A C 1
ATOM 533 O O . THR A 1 72 ? 27.203 -16.734 -6.199 1 95.19 72 THR A O 1
ATOM 536 N N . GLN A 1 73 ? 26.266 -14.859 -5.27 1 94.31 73 GLN A N 1
ATOM 537 C CA . GLN A 1 73 ? 26.875 -13.93 -6.215 1 94.31 73 GLN A CA 1
ATOM 538 C C . GLN A 1 73 ? 26.453 -14.242 -7.648 1 94.31 73 GLN A C 1
ATOM 540 O O . GLN A 1 73 ? 27.234 -14.055 -8.586 1 94.31 73 GLN A O 1
ATOM 545 N N . GLN A 1 74 ? 25.344 -14.891 -7.801 1 94.5 74 GLN A N 1
ATOM 546 C CA . GLN A 1 74 ? 24.781 -15.188 -9.109 1 94.5 74 GLN A CA 1
ATOM 547 C C . GLN A 1 74 ? 23.734 -14.148 -9.5 1 94.5 74 GLN A C 1
ATOM 549 O O . GLN A 1 74 ? 22.953 -13.695 -8.648 1 94.5 74 GLN A O 1
ATOM 554 N N . PRO A 1 75 ? 23.766 -13.82 -10.742 1 95.06 75 PRO A N 1
ATOM 555 C CA . PRO A 1 75 ? 22.75 -12.867 -11.188 1 95.06 75 PRO A CA 1
ATOM 556 C C . PRO A 1 75 ? 21.328 -13.359 -10.898 1 95.06 75 PRO A C 1
ATOM 558 O O . PRO A 1 75 ? 21.062 -14.562 -10.938 1 95.06 75 PRO A O 1
ATOM 561 N N . LEU A 1 76 ? 20.5 -12.367 -10.625 1 95.5 76 LEU A N 1
ATOM 562 C CA . LEU A 1 76 ? 19.109 -12.703 -10.336 1 95.5 76 LEU A CA 1
ATOM 563 C C . LEU A 1 76 ? 18.266 -12.711 -11.617 1 95.5 76 LEU A C 1
ATOM 565 O O . LEU A 1 76 ? 18.359 -11.781 -12.422 1 95.5 76 LEU A O 1
ATOM 569 N N . GLU A 1 77 ? 17.594 -13.828 -11.844 1 95.62 77 GLU A N 1
ATOM 570 C CA . GLU A 1 77 ? 16.578 -13.953 -12.891 1 95.62 77 GLU A CA 1
ATOM 571 C C . GLU A 1 77 ? 15.188 -14.195 -12.289 1 95.62 77 GLU A C 1
ATOM 573 O O . GLU A 1 77 ? 14.953 -15.219 -11.648 1 95.62 77 GLU A O 1
ATOM 578 N N . THR A 1 78 ? 14.344 -13.203 -12.523 1 97.44 78 THR A N 1
ATOM 579 C CA . THR A 1 78 ? 13.047 -13.273 -11.867 1 97.44 78 THR A CA 1
ATOM 580 C C . THR A 1 78 ? 11.914 -13.211 -12.883 1 97.44 78 THR A C 1
ATOM 582 O O . THR A 1 78 ? 12.031 -12.547 -13.914 1 97.44 78 THR A O 1
ATOM 585 N N . TYR A 1 79 ? 10.859 -14.008 -12.688 1 98.25 79 TYR A N 1
ATOM 586 C CA . TYR A 1 79 ? 9.656 -14.07 -13.508 1 98.25 79 TYR A CA 1
ATOM 587 C C . TYR A 1 79 ? 8.414 -13.742 -12.68 1 98.25 79 TYR A C 1
ATOM 589 O O . TYR A 1 79 ? 8.023 -14.523 -11.805 1 98.25 79 TYR A O 1
ATOM 597 N N . VAL A 1 80 ? 7.82 -12.609 -12.961 1 98.62 80 VAL A N 1
ATOM 598 C CA . VAL A 1 80 ? 6.656 -12.148 -12.211 1 98.62 80 VAL A CA 1
ATOM 599 C C . VAL A 1 80 ? 5.402 -12.266 -13.078 1 98.62 80 VAL A C 1
ATOM 601 O O . VAL A 1 80 ? 5.344 -11.711 -14.18 1 98.62 80 VAL A O 1
ATOM 604 N N . PHE A 1 81 ? 4.449 -13.016 -12.633 1 98.75 81 PHE A N 1
ATOM 605 C CA . PHE A 1 81 ? 3.162 -13.148 -13.305 1 98.75 81 PHE A CA 1
ATOM 606 C C . PHE A 1 81 ? 2.059 -12.461 -12.508 1 98.75 81 PHE A C 1
ATOM 608 O O . PHE A 1 81 ? 1.684 -12.922 -11.43 1 98.75 81 PHE A O 1
ATOM 615 N N . ILE A 1 82 ? 1.505 -11.352 -13.062 1 98.5 82 ILE A N 1
ATOM 616 C CA . ILE A 1 82 ? 0.493 -10.539 -12.398 1 98.5 82 ILE A CA 1
ATOM 617 C C . ILE A 1 82 ? -0.899 -11 -12.82 1 98.5 82 ILE A C 1
ATOM 619 O O . ILE A 1 82 ? -1.168 -11.18 -14.016 1 98.5 82 ILE A O 1
ATOM 623 N N . THR A 1 83 ? -1.721 -11.203 -11.82 1 97.75 83 THR A N 1
ATOM 624 C CA . THR A 1 83 ? -3.074 -11.664 -12.117 1 97.75 83 THR A CA 1
ATOM 625 C C . THR A 1 83 ? -3.91 -10.531 -12.703 1 97.75 83 THR A C 1
ATOM 627 O O . THR A 1 83 ? -4.648 -10.734 -13.672 1 97.75 83 THR A O 1
ATOM 630 N N . HIS A 1 84 ? -3.855 -9.398 -12.086 1 96.88 84 HIS A N 1
ATOM 631 C CA . HIS A 1 84 ? -4.504 -8.18 -12.57 1 96.88 84 HIS A CA 1
ATOM 632 C C . HIS A 1 84 ? -3.887 -6.938 -11.938 1 96.88 84 HIS A C 1
ATOM 634 O O . HIS A 1 84 ? -3.051 -7.043 -11.039 1 96.88 84 HIS A O 1
ATOM 640 N N . ALA A 1 85 ? -4.301 -5.773 -12.391 1 96.38 85 ALA A N 1
ATOM 641 C CA . ALA A 1 85 ? -3.49 -4.586 -12.133 1 96.38 85 ALA A CA 1
ATOM 642 C C . ALA A 1 85 ? -4.062 -3.771 -10.977 1 96.38 85 ALA A C 1
ATOM 644 O O . ALA A 1 85 ? -3.771 -2.582 -10.844 1 96.38 85 ALA A O 1
ATOM 645 N N . HIS A 1 86 ? -4.887 -4.336 -10.086 1 96.81 86 HIS A N 1
ATOM 646 C CA . HIS A 1 86 ? -5.309 -3.602 -8.898 1 96.81 86 HIS A CA 1
ATOM 647 C C . HIS A 1 86 ? -4.121 -3.291 -7.996 1 96.81 86 HIS A C 1
ATOM 649 O O . HIS A 1 86 ? -3.129 -4.023 -7.992 1 96.81 86 HIS A O 1
ATOM 655 N N . LEU A 1 87 ? -4.281 -2.311 -7.188 1 96.88 87 LEU A N 1
ATOM 656 C CA . LEU A 1 87 ? -3.209 -1.771 -6.359 1 96.88 87 LEU A CA 1
ATOM 657 C C . LEU A 1 87 ? -2.605 -2.855 -5.473 1 96.88 87 LEU A C 1
ATOM 659 O O . LEU A 1 87 ? -1.383 -2.996 -5.402 1 96.88 87 LEU A O 1
ATOM 663 N N . ASP A 1 88 ? -3.441 -3.643 -4.844 1 97.5 88 ASP A N 1
ATOM 664 C CA . ASP A 1 88 ? -2.967 -4.59 -3.84 1 97.5 88 ASP A CA 1
ATOM 665 C C . ASP A 1 88 ? -2.227 -5.758 -4.492 1 97.5 88 ASP A C 1
ATOM 667 O O . ASP A 1 88 ? -1.647 -6.598 -3.801 1 97.5 88 ASP A O 1
ATOM 671 N N . HIS A 1 89 ? -2.121 -5.777 -5.785 1 98.25 89 HIS A N 1
ATOM 672 C CA . HIS A 1 89 ? -1.353 -6.773 -6.52 1 98.25 89 HIS A CA 1
ATOM 673 C C . HIS A 1 89 ? -0.13 -6.148 -7.184 1 98.25 89 HIS A C 1
ATOM 675 O O . HIS A 1 89 ? 0.624 -6.836 -7.879 1 98.25 89 HIS A O 1
ATOM 681 N N . LEU A 1 90 ? 0.087 -4.832 -6.996 1 98.06 90 LEU A N 1
ATOM 682 C CA . LEU A 1 90 ? 1.162 -4.164 -7.723 1 98.06 90 LEU A CA 1
ATOM 683 C C . LEU A 1 90 ? 2.033 -3.346 -6.773 1 98.06 90 LEU A C 1
ATOM 685 O O . LEU A 1 90 ? 3.162 -2.99 -7.113 1 98.06 90 LEU A O 1
ATOM 689 N N . ILE A 1 91 ? 1.569 -3 -5.594 1 97.75 91 ILE A N 1
ATOM 690 C CA . ILE A 1 91 ? 2.133 -1.924 -4.785 1 97.75 91 ILE A CA 1
ATOM 691 C C . ILE A 1 91 ? 3.533 -2.309 -4.316 1 97.75 91 ILE A C 1
ATOM 693 O O . ILE A 1 91 ? 4.297 -1.455 -3.859 1 97.75 91 ILE A O 1
ATOM 697 N N . GLY A 1 92 ? 3.887 -3.531 -4.355 1 98.12 92 GLY A N 1
ATOM 698 C CA . GLY A 1 92 ? 5.223 -3.957 -3.965 1 98.12 92 GLY A CA 1
ATOM 699 C C . GLY A 1 92 ? 6.254 -3.768 -5.062 1 98.12 92 GLY A C 1
ATOM 700 O O . GLY A 1 92 ? 7.457 -3.773 -4.797 1 98.12 92 GLY A O 1
ATOM 701 N N . LEU A 1 93 ? 5.855 -3.596 -6.293 1 97.62 93 LEU A N 1
ATOM 702 C CA . LEU A 1 93 ? 6.723 -3.637 -7.465 1 97.62 93 LEU A CA 1
ATOM 703 C C . LEU A 1 93 ? 7.754 -2.514 -7.414 1 97.62 93 LEU A C 1
ATOM 705 O O . LEU A 1 93 ? 8.938 -2.738 -7.676 1 97.62 93 LEU A O 1
ATOM 709 N N . PRO A 1 94 ? 7.352 -1.285 -7.035 1 96.38 94 PRO A N 1
ATOM 710 C CA . PRO A 1 94 ? 8.328 -0.193 -6.984 1 96.38 94 PRO A CA 1
ATOM 711 C C . PRO A 1 94 ? 9.484 -0.486 -6.035 1 96.38 94 PRO A C 1
ATOM 713 O O . PRO A 1 94 ? 10.562 0.113 -6.164 1 96.38 94 PRO A O 1
ATOM 716 N N . TYR A 1 95 ? 9.289 -1.415 -5.176 1 95.81 95 TYR A N 1
ATOM 717 C CA . TYR A 1 95 ? 10.281 -1.655 -4.133 1 95.81 95 TYR A CA 1
ATOM 718 C C . TYR A 1 95 ? 10.953 -3.01 -4.324 1 95.81 95 TYR A C 1
ATOM 720 O O . TYR A 1 95 ? 11.586 -3.531 -3.398 1 95.81 95 TYR A O 1
ATOM 728 N N . PHE A 1 96 ? 10.781 -3.561 -5.48 1 97.94 96 PHE A N 1
ATOM 729 C CA . PHE A 1 96 ? 11.406 -4.824 -5.848 1 97.94 96 PHE A CA 1
ATOM 730 C C . PHE A 1 96 ? 12.859 -4.613 -6.242 1 97.94 96 PHE A C 1
ATOM 732 O O . PHE A 1 96 ? 13.148 -4.199 -7.367 1 97.94 96 PHE A O 1
ATOM 739 N N . ALA A 1 97 ? 13.805 -4.93 -5.406 1 96.31 97 ALA A N 1
ATOM 740 C CA . ALA A 1 97 ? 15.219 -4.57 -5.484 1 96.31 97 ALA A CA 1
ATOM 741 C C . ALA A 1 97 ? 15.836 -5.039 -6.801 1 96.31 97 ALA A C 1
ATOM 743 O O . ALA A 1 97 ? 16.625 -4.316 -7.418 1 96.31 97 ALA A O 1
ATOM 744 N N . PRO A 1 98 ? 15.484 -6.191 -7.293 1 97.31 98 PRO A N 1
ATOM 745 C CA . PRO A 1 98 ? 16.094 -6.676 -8.531 1 97.31 98 PRO A CA 1
ATOM 746 C C . PRO A 1 98 ? 15.914 -5.707 -9.695 1 97.31 98 PRO A C 1
ATOM 748 O O . PRO A 1 98 ? 16.75 -5.652 -10.594 1 97.31 98 PRO A O 1
ATOM 751 N N . MET A 1 99 ? 14.898 -4.945 -9.68 1 97.62 99 MET A N 1
ATOM 752 C CA . MET A 1 99 ? 14.641 -4.02 -10.781 1 97.62 99 MET A CA 1
ATOM 753 C C . MET A 1 99 ? 15.734 -2.971 -10.875 1 97.62 99 MET A C 1
ATOM 755 O O . MET A 1 99 ? 15.922 -2.355 -11.93 1 97.62 99 MET A O 1
ATOM 759 N N . TYR A 1 100 ? 16.406 -2.77 -9.805 1 95.31 100 TYR A N 1
ATOM 760 C CA . TYR A 1 100 ? 17.391 -1.689 -9.734 1 95.31 100 TYR A CA 1
ATOM 761 C C . TYR A 1 100 ? 18.797 -2.23 -9.852 1 95.31 100 TYR A C 1
ATOM 763 O O . TYR A 1 100 ? 19.766 -1.471 -9.781 1 95.31 100 TYR A O 1
ATOM 771 N N . MET A 1 101 ? 18.953 -3.498 -10.016 1 95 101 MET A N 1
ATOM 772 C CA . MET A 1 101 ? 20.25 -4.16 -10.086 1 95 101 MET A CA 1
ATOM 773 C C . MET A 1 101 ? 20.672 -4.387 -11.539 1 95 101 MET A C 1
ATOM 775 O O . MET A 1 101 ? 19.938 -5.02 -12.305 1 95 101 MET A O 1
ATOM 779 N N . PRO A 1 102 ? 21.891 -3.992 -11.891 1 92.81 102 PRO A N 1
ATOM 780 C CA . PRO A 1 102 ? 22.328 -4.086 -13.289 1 92.81 102 PRO A CA 1
ATOM 781 C C . PRO A 1 102 ? 22.516 -5.527 -13.75 1 92.81 102 PRO A C 1
ATOM 783 O O . PRO A 1 102 ? 22.453 -5.809 -14.953 1 92.81 102 PRO A O 1
ATOM 786 N N . ASP A 1 103 ? 22.703 -6.418 -12.844 1 93.88 103 ASP A N 1
ATOM 787 C CA . ASP A 1 103 ? 22.953 -7.797 -13.25 1 93.88 103 ASP A CA 1
ATOM 788 C C . ASP A 1 103 ? 21.719 -8.664 -13.047 1 93.88 103 ASP A C 1
ATOM 790 O O . ASP A 1 103 ? 21.812 -9.891 -13.008 1 93.88 103 ASP A O 1
ATOM 794 N N . ALA A 1 104 ? 20.578 -8 -12.906 1 96.62 104 ALA A N 1
ATOM 795 C CA . ALA A 1 104 ? 19.328 -8.727 -12.742 1 96.62 104 ALA A CA 1
ATOM 796 C C . ALA A 1 104 ? 18.484 -8.648 -14.008 1 96.62 104 ALA A C 1
ATOM 798 O O . ALA A 1 104 ? 18.578 -7.688 -14.773 1 96.62 104 ALA A O 1
ATOM 799 N N . SER A 1 105 ? 17.797 -9.742 -14.297 1 97.19 105 SER A N 1
ATOM 800 C CA . SER A 1 105 ? 16.734 -9.773 -15.312 1 97.19 105 SER A CA 1
ATOM 801 C C . SER A 1 105 ? 15.367 -9.938 -14.68 1 97.19 105 SER A C 1
ATOM 803 O O . SER A 1 105 ? 15.156 -10.82 -13.844 1 97.19 105 SER A O 1
ATOM 805 N N . VAL A 1 106 ? 14.484 -9.039 -15.055 1 97.75 106 VAL A N 1
ATOM 806 C CA . VAL A 1 106 ? 13.141 -9.047 -14.492 1 97.75 106 VAL A CA 1
ATOM 807 C C . VAL A 1 106 ? 12.109 -9.156 -15.609 1 97.75 106 VAL A C 1
ATOM 809 O O . VAL A 1 106 ? 11.992 -8.258 -16.453 1 97.75 106 VAL A O 1
ATOM 812 N N . SER A 1 107 ? 11.414 -10.297 -15.672 1 97.81 107 SER A N 1
ATOM 813 C CA . SER A 1 107 ? 10.312 -10.508 -16.609 1 97.81 107 SER A CA 1
ATOM 814 C C . SER A 1 107 ? 8.961 -10.328 -15.93 1 97.81 107 SER A C 1
ATOM 816 O O . SER A 1 107 ? 8.664 -11.008 -14.953 1 97.81 107 SER A O 1
ATOM 818 N N . ILE A 1 108 ? 8.195 -9.414 -16.438 1 98.19 108 ILE A N 1
ATOM 819 C CA . ILE A 1 108 ? 6.887 -9.141 -15.859 1 98.19 108 ILE A CA 1
ATOM 820 C C . ILE A 1 108 ? 5.797 -9.43 -16.891 1 98.19 108 ILE A C 1
ATOM 822 O O . ILE A 1 108 ? 5.789 -8.836 -17.969 1 98.19 108 ILE A O 1
ATOM 826 N N . TRP A 1 109 ? 4.926 -10.336 -16.469 1 97.62 109 TRP A N 1
ATOM 827 C CA . TRP A 1 109 ? 3.83 -10.805 -17.328 1 97.62 109 TRP A CA 1
ATOM 828 C C . TRP A 1 109 ? 2.48 -10.445 -16.719 1 97.62 109 TRP A C 1
ATOM 830 O O . TRP A 1 109 ? 2.307 -10.508 -15.492 1 97.62 109 TRP A O 1
ATOM 840 N N . GLY A 1 110 ? 1.524 -10.055 -17.484 1 96.75 110 GLY A N 1
ATOM 841 C CA . GLY A 1 110 ? 0.201 -9.75 -16.969 1 96.75 110 GLY A CA 1
ATOM 842 C C . GLY A 1 110 ? -0.833 -9.539 -18.062 1 96.75 110 GLY A C 1
ATOM 843 O O . GLY A 1 110 ? -0.563 -9.789 -19.234 1 96.75 110 GLY A O 1
ATOM 844 N N . PRO A 1 111 ? -2.031 -9.227 -17.625 1 94.44 111 PRO A N 1
ATOM 845 C CA . PRO A 1 111 ? -3.125 -9.102 -18.594 1 94.44 111 PRO A CA 1
ATOM 846 C C . PRO A 1 111 ? -3.082 -7.793 -19.375 1 94.44 111 PRO A C 1
ATOM 848 O O . PRO A 1 111 ? -2.58 -6.785 -18.859 1 94.44 111 PRO A O 1
ATOM 851 N N . GLN A 1 112 ? -3.656 -7.91 -20.531 1 86.94 112 GLN A N 1
ATOM 852 C CA . GLN A 1 112 ? -3.998 -6.668 -21.219 1 86.94 112 GLN A CA 1
ATOM 853 C C . GLN A 1 112 ? -5.242 -6.027 -20.609 1 86.94 112 GLN A C 1
ATOM 855 O O . GLN A 1 112 ? -6.066 -6.711 -20 1 86.94 112 GLN A O 1
ATOM 860 N N . ASN A 1 113 ? -5.258 -4.77 -20.656 1 84.31 113 ASN A N 1
ATOM 861 C CA . ASN A 1 113 ? -6.445 -4.043 -20.219 1 84.31 113 ASN A CA 1
ATOM 862 C C . ASN A 1 113 ? -6.891 -3.016 -21.25 1 84.31 113 ASN A C 1
ATOM 864 O O . ASN A 1 113 ? -6.258 -2.865 -22.297 1 84.31 113 ASN A O 1
ATOM 868 N N . MET A 1 114 ? -7.977 -2.404 -21.016 1 80.31 114 MET A N 1
ATOM 869 C CA . MET A 1 114 ? -8.609 -1.564 -22.031 1 80.31 114 MET A CA 1
ATOM 870 C C . MET A 1 114 ? -7.988 -0.171 -22.031 1 80.31 114 MET A C 1
ATOM 872 O O . MET A 1 114 ? -8.188 0.594 -22.984 1 80.31 114 MET A O 1
ATOM 876 N N . ARG A 1 115 ? -7.277 0.115 -21.062 1 89.5 115 ARG A N 1
ATOM 877 C CA . ARG A 1 115 ? -6.801 1.487 -20.922 1 89.5 115 ARG A CA 1
ATOM 878 C C . ARG A 1 115 ? -5.449 1.665 -21.609 1 89.5 115 ARG A C 1
ATOM 880 O O . ARG A 1 115 ? -5.164 2.727 -22.172 1 89.5 115 ARG A O 1
ATOM 887 N N . PHE A 1 116 ? -4.652 0.694 -21.531 1 93.62 116 PHE A N 1
ATOM 888 C CA . PHE A 1 116 ? -3.295 0.773 -22.062 1 93.62 116 PHE A CA 1
ATOM 889 C C . PHE A 1 116 ? -3.086 -0.252 -23.172 1 93.62 116 PHE A C 1
ATOM 891 O O . PHE A 1 116 ? -3.709 -1.315 -23.172 1 93.62 116 PHE A O 1
ATOM 898 N N . ASP A 1 117 ? -2.113 -0.012 -24.047 1 94.06 117 ASP A N 1
ATOM 899 C CA . ASP A 1 117 ? -1.92 -0.848 -25.234 1 94.06 117 ASP A CA 1
ATOM 900 C C . ASP A 1 117 ? -1.209 -2.15 -24.875 1 94.06 117 ASP A C 1
ATOM 902 O O . ASP A 1 117 ? -1.259 -3.121 -25.625 1 94.06 117 ASP A O 1
ATOM 906 N N . SER A 1 118 ? -0.505 -2.143 -23.781 1 96 118 SER A N 1
ATOM 907 C CA . SER A 1 118 ? 0.249 -3.318 -23.359 1 96 118 SER A CA 1
ATOM 908 C C . SER A 1 118 ? 0.39 -3.365 -21.844 1 96 118 SER A C 1
ATOM 910 O O . SER A 1 118 ? 0.147 -2.367 -21.156 1 96 118 SER A O 1
ATOM 912 N N . PHE A 1 119 ? 0.701 -4.496 -21.422 1 96.31 119 PHE A N 1
ATOM 913 C CA . PHE A 1 119 ? 0.94 -4.617 -19.984 1 96.31 119 PHE A CA 1
ATOM 914 C C . PHE A 1 119 ? 2.166 -3.812 -19.562 1 96.31 119 PHE A C 1
ATOM 916 O O . PHE A 1 119 ? 2.205 -3.25 -18.469 1 96.31 119 PHE A O 1
ATOM 923 N N . GLU A 1 120 ? 3.16 -3.77 -20.469 1 97 120 GLU A N 1
ATOM 924 C CA . GLU A 1 120 ? 4.324 -2.916 -20.25 1 97 120 GLU A CA 1
ATOM 925 C C . GLU A 1 120 ? 3.908 -1.476 -19.969 1 97 120 GLU A C 1
ATOM 927 O O . GLU A 1 120 ? 4.367 -0.867 -19 1 97 120 GLU A O 1
ATOM 932 N N . GLU A 1 121 ? 3.002 -0.98 -20.75 1 96.81 121 GLU A N 1
ATOM 933 C CA . GLU A 1 121 ? 2.523 0.389 -20.578 1 96.81 121 GLU A CA 1
ATOM 934 C C . GLU A 1 121 ? 1.742 0.542 -19.266 1 96.81 121 GLU A C 1
ATOM 936 O O . GLU A 1 121 ? 1.771 1.604 -18.641 1 96.81 121 GLU A O 1
ATOM 941 N N . THR A 1 122 ? 1.022 -0.506 -18.906 1 96.06 122 THR A N 1
ATOM 942 C CA . THR A 1 122 ? 0.3 -0.5 -17.641 1 96.06 122 THR A CA 1
ATOM 943 C C . THR A 1 122 ? 1.263 -0.323 -16.469 1 96.06 122 THR A C 1
ATOM 945 O O . THR A 1 122 ? 1.043 0.524 -15.602 1 96.06 122 THR A O 1
ATOM 948 N N . ILE A 1 123 ? 2.342 -1.067 -16.5 1 96.88 123 ILE A N 1
ATOM 949 C CA . ILE A 1 123 ? 3.322 -1.021 -15.414 1 96.88 123 ILE A CA 1
ATOM 950 C C . ILE A 1 123 ? 4.055 0.321 -15.445 1 96.88 123 ILE A C 1
ATOM 952 O O . ILE A 1 123 ? 4.293 0.924 -14.391 1 96.88 123 ILE A O 1
ATOM 956 N N . ASP A 1 124 ? 4.348 0.822 -16.641 1 95.94 124 ASP A N 1
ATOM 957 C CA . ASP A 1 124 ? 5 2.121 -16.766 1 95.94 124 ASP A CA 1
ATOM 958 C C . ASP A 1 124 ? 4.121 3.234 -16.203 1 95.94 124 ASP A C 1
ATOM 960 O O . ASP A 1 124 ? 4.617 4.145 -15.531 1 95.94 124 ASP A O 1
ATOM 964 N N . ALA A 1 125 ? 2.875 3.123 -16.516 1 93.88 125 ALA A N 1
ATOM 965 C CA . ALA A 1 125 ? 1.939 4.129 -16.016 1 93.88 125 ALA A CA 1
ATOM 966 C C . ALA A 1 125 ? 1.837 4.074 -14.492 1 93.88 125 ALA A C 1
ATOM 968 O O . ALA A 1 125 ? 1.76 5.113 -13.828 1 93.88 125 ALA A O 1
ATOM 969 N N . PHE A 1 126 ? 1.83 2.916 -13.969 1 94.69 126 PHE A N 1
ATOM 970 C CA . PHE A 1 126 ? 1.746 2.719 -12.531 1 94.69 126 PHE A CA 1
ATOM 971 C C . PHE A 1 126 ? 2.979 3.285 -11.836 1 94.69 126 PHE A C 1
ATOM 973 O O . PHE A 1 126 ? 2.869 3.93 -10.789 1 94.69 126 PHE A O 1
ATOM 980 N N . MET A 1 127 ? 4.113 2.996 -12.398 1 94.56 127 MET A N 1
ATOM 981 C CA . MET A 1 127 ? 5.387 3.408 -11.812 1 94.56 127 MET A CA 1
ATOM 982 C C . MET A 1 127 ? 5.902 4.68 -12.484 1 94.56 127 MET A C 1
ATOM 984 O O . MET A 1 127 ? 6.984 4.684 -13.07 1 94.56 127 MET A O 1
ATOM 988 N N . SER A 1 128 ? 5.152 5.707 -12.398 1 92.5 128 SER A N 1
ATOM 989 C CA . SER A 1 128 ? 5.512 6.988 -13 1 92.5 128 SER A CA 1
ATOM 990 C C . SER A 1 128 ? 5.156 8.148 -12.078 1 92.5 128 SER A C 1
ATOM 992 O O . SER A 1 128 ? 4.285 8.016 -11.211 1 92.5 128 SER A O 1
ATOM 994 N N . PRO A 1 129 ? 5.848 9.281 -12.273 1 91.12 129 PRO A N 1
ATOM 995 C CA . PRO A 1 129 ? 5.406 10.477 -11.555 1 91.12 129 PRO A CA 1
ATOM 996 C C . PRO A 1 129 ? 3.959 10.852 -11.859 1 91.12 129 PRO A C 1
ATOM 998 O O . PRO A 1 129 ? 3.496 10.664 -12.992 1 91.12 129 PRO A O 1
ATOM 1001 N N . PRO A 1 130 ? 3.295 11.305 -10.93 1 93.12 130 PRO A N 1
ATOM 1002 C CA . PRO A 1 130 ? 3.746 11.727 -9.602 1 93.12 130 PRO A CA 1
ATOM 1003 C C . PRO A 1 130 ? 3.658 10.609 -8.57 1 93.12 130 PRO A C 1
ATOM 1005 O O . PRO A 1 130 ? 4.051 10.797 -7.414 1 93.12 130 PRO A O 1
ATOM 1008 N N . PHE A 1 131 ? 3.195 9.422 -8.961 1 93.25 131 PHE A N 1
ATOM 1009 C CA . PHE A 1 131 ? 2.885 8.383 -7.992 1 93.25 131 PHE A CA 1
ATOM 1010 C C . PHE A 1 131 ? 4.152 7.656 -7.551 1 93.25 131 PHE A C 1
ATOM 1012 O O . PHE A 1 131 ? 4.215 7.137 -6.434 1 93.25 131 PHE A O 1
ATOM 1019 N N . PHE A 1 132 ? 5.094 7.668 -8.406 1 93.31 132 PHE A N 1
ATOM 1020 C CA . PHE A 1 132 ? 6.406 7.078 -8.164 1 93.31 132 PHE A CA 1
ATOM 1021 C C . PHE A 1 132 ? 7.488 7.836 -8.922 1 93.31 132 PHE A C 1
ATOM 1023 O O . PHE A 1 132 ? 7.352 8.086 -10.125 1 93.31 132 PHE A O 1
ATOM 1030 N N . PRO A 1 133 ? 8.641 8.078 -8.273 1 90 133 PRO A N 1
ATOM 1031 C CA . PRO A 1 133 ? 9.539 9.078 -8.859 1 90 133 PRO A CA 1
ATOM 1032 C C . PRO A 1 133 ? 10.602 8.453 -9.766 1 90 133 PRO A C 1
ATOM 1034 O O . PRO A 1 133 ? 11.32 9.164 -10.461 1 90 133 PRO A O 1
ATOM 1037 N N . VAL A 1 134 ? 10.734 7.152 -9.773 1 90.44 134 VAL A N 1
ATOM 1038 C CA . VAL A 1 134 ? 11.836 6.52 -10.484 1 90.44 134 VAL A CA 1
ATOM 1039 C C . VAL A 1 134 ? 11.328 5.891 -11.781 1 90.44 134 VAL A C 1
ATOM 1041 O O . VAL A 1 134 ? 10.727 4.816 -11.766 1 90.44 134 VAL A O 1
ATOM 1044 N N . PRO A 1 135 ? 11.625 6.52 -12.844 1 87.31 135 PRO A N 1
ATOM 1045 C CA . PRO A 1 135 ? 11.219 5.922 -14.117 1 87.31 135 PRO A CA 1
ATOM 1046 C C . PRO A 1 135 ? 12.039 4.68 -14.477 1 87.31 135 PRO A C 1
ATOM 1048 O O . PRO A 1 135 ? 13.133 4.48 -13.938 1 87.31 135 PRO A O 1
ATOM 1051 N N . ARG A 1 136 ? 11.508 3.906 -15.344 1 89.81 136 ARG A N 1
ATOM 1052 C CA . ARG A 1 136 ? 12.117 2.623 -15.688 1 89.81 136 ARG A CA 1
ATOM 1053 C C . ARG A 1 136 ? 13.523 2.811 -16.234 1 89.81 136 ARG A C 1
ATOM 1055 O O . ARG A 1 136 ? 14.414 1.995 -15.977 1 89.81 136 ARG A O 1
ATOM 1062 N N . TYR A 1 137 ? 13.727 3.898 -17.016 1 87.38 137 TYR A N 1
ATOM 1063 C CA . TYR A 1 137 ? 15.031 4.078 -17.641 1 87.38 137 TYR A CA 1
ATOM 1064 C C . TYR A 1 137 ? 16.109 4.344 -16.594 1 87.38 137 TYR A C 1
ATOM 1066 O O . TYR A 1 137 ? 17.297 4.27 -16.891 1 87.38 137 TYR A O 1
ATOM 1074 N N . GLU A 1 138 ? 15.688 4.73 -15.383 1 89.94 138 GLU A N 1
ATOM 1075 C CA . GLU A 1 138 ? 16.641 4.898 -14.281 1 89.94 138 GLU A CA 1
ATOM 1076 C C . GLU A 1 138 ? 16.859 3.588 -13.539 1 89.94 138 GLU A C 1
ATOM 1078 O O . GLU A 1 138 ? 17.688 3.512 -12.633 1 89.94 138 GLU A O 1
ATOM 1083 N N . MET A 1 139 ? 16.062 2.643 -13.922 1 91.94 139 MET A N 1
ATOM 1084 C CA . MET A 1 139 ? 16.25 1.308 -13.367 1 91.94 139 MET A CA 1
ATOM 1085 C C . MET A 1 139 ? 17.297 0.531 -14.164 1 91.94 139 MET A C 1
ATOM 1087 O O . MET A 1 139 ? 17.484 0.765 -15.359 1 91.94 139 MET A O 1
ATOM 1091 N N . GLN A 1 140 ? 18.047 -0.345 -13.594 1 92.62 140 GLN A N 1
ATOM 1092 C CA . GLN A 1 140 ? 19.266 -0.878 -14.195 1 92.62 140 GLN A CA 1
ATOM 1093 C C . GLN A 1 140 ? 19.062 -2.316 -14.664 1 92.62 140 GLN A C 1
ATOM 1095 O O . GLN A 1 140 ? 19.906 -2.867 -15.375 1 92.62 140 GLN A O 1
ATOM 1100 N N . ALA A 1 141 ? 17.922 -2.924 -14.328 1 96.44 141 ALA A N 1
ATOM 1101 C CA . ALA A 1 141 ? 17.719 -4.332 -14.656 1 96.44 141 ALA A CA 1
ATOM 1102 C C . ALA A 1 141 ? 17.422 -4.512 -16.141 1 96.44 141 ALA A C 1
ATOM 1104 O O . ALA A 1 141 ? 17.062 -3.551 -16.828 1 96.44 141 ALA A O 1
ATOM 1105 N N . ASP A 1 142 ? 17.688 -5.699 -16.656 1 96.62 142 ASP A N 1
ATOM 1106 C CA . ASP A 1 142 ? 17.156 -6.102 -17.953 1 96.62 142 ASP A CA 1
ATOM 1107 C C . ASP A 1 142 ? 15.672 -6.469 -17.859 1 96.62 142 ASP A C 1
ATOM 1109 O O . ASP A 1 142 ? 15.32 -7.453 -17.219 1 96.62 142 ASP A O 1
ATOM 1113 N N . PHE A 1 143 ? 14.859 -5.68 -18.547 1 97 143 PHE A N 1
ATOM 1114 C CA . PHE A 1 143 ? 13.422 -5.867 -18.406 1 97 143 PHE A CA 1
ATOM 1115 C C . PHE A 1 143 ? 12.852 -6.605 -19.609 1 97 143 PHE A C 1
ATOM 1117 O O . PHE A 1 143 ? 13.258 -6.355 -20.75 1 97 143 PHE A O 1
ATOM 1124 N N . ARG A 1 144 ? 11.977 -7.488 -19.344 1 96.31 144 ARG A N 1
ATOM 1125 C CA . ARG A 1 144 ? 11.109 -8.086 -20.344 1 96.31 144 ARG A CA 1
ATOM 1126 C C . ARG A 1 144 ? 9.648 -8.039 -19.922 1 96.31 144 ARG A C 1
ATOM 1128 O O . ARG A 1 144 ? 9.328 -8.273 -18.75 1 96.31 144 ARG A O 1
ATOM 1135 N N . PHE A 1 145 ? 8.82 -7.641 -20.828 1 96.88 145 PHE A N 1
ATOM 1136 C CA . PHE A 1 145 ? 7.387 -7.602 -20.578 1 96.88 145 PHE A CA 1
ATOM 1137 C C . PHE A 1 145 ? 6.633 -8.453 -21.578 1 96.88 145 PHE A C 1
ATOM 1139 O O . PHE A 1 145 ? 7.082 -8.625 -22.719 1 96.88 145 PHE A O 1
ATOM 1146 N N . ALA A 1 146 ? 5.551 -9 -21.156 1 95.62 146 ALA A N 1
ATOM 1147 C CA . ALA A 1 146 ? 4.691 -9.711 -22.109 1 95.62 146 ALA A CA 1
ATOM 1148 C C . ALA A 1 146 ? 3.236 -9.68 -21.656 1 95.62 146 ALA A C 1
ATOM 1150 O O . ALA A 1 146 ? 2.953 -9.695 -20.453 1 95.62 146 ALA A O 1
ATOM 1151 N N . ASP A 1 147 ? 2.383 -9.609 -22.625 1 95.75 147 ASP A N 1
ATOM 1152 C CA . ASP A 1 147 ? 0.95 -9.727 -22.375 1 95.75 147 ASP A CA 1
ATOM 1153 C C . ASP A 1 147 ? 0.526 -11.188 -22.297 1 95.75 147 ASP A C 1
ATOM 1155 O O . ASP A 1 147 ? 0.984 -12.016 -23.094 1 95.75 147 ASP A O 1
ATOM 1159 N N . ILE A 1 148 ? -0.298 -11.438 -21.312 1 94.75 148 ILE A N 1
ATOM 1160 C CA . ILE A 1 148 ? -0.879 -12.773 -21.219 1 94.75 148 ILE A CA 1
ATOM 1161 C C . ILE A 1 148 ? -2.33 -12.734 -21.703 1 94.75 148 ILE A C 1
ATOM 1163 O O . ILE A 1 148 ? -3.133 -11.945 -21.203 1 94.75 148 ILE A O 1
ATOM 1167 N N . GLY A 1 149 ? -2.609 -13.477 -22.75 1 88.5 149 GLY A N 1
ATOM 1168 C CA . GLY A 1 149 ? -3.973 -13.609 -23.234 1 88.5 149 GLY A CA 1
ATOM 1169 C C . GLY A 1 149 ? -4.711 -14.781 -22.609 1 88.5 149 GLY A C 1
ATOM 1170 O O . GLY A 1 149 ? -4.109 -15.602 -21.906 1 88.5 149 GLY A O 1
ATOM 1171 N N . GLU A 1 150 ? -6.004 -14.75 -22.906 1 86.19 150 GLU A N 1
ATOM 1172 C CA . GLU A 1 150 ? -6.812 -15.859 -22.422 1 86.19 150 GLU A CA 1
ATOM 1173 C C . GLU A 1 150 ? -6.309 -17.203 -22.969 1 86.19 150 GLU A C 1
ATOM 1175 O O . GLU A 1 150 ? -5.996 -17.312 -24.156 1 86.19 150 GLU A O 1
ATOM 1180 N N . ALA A 1 151 ? -6.086 -18.156 -22.188 1 86.69 151 ALA A N 1
ATOM 1181 C CA . ALA A 1 151 ? -5.758 -19.547 -22.516 1 86.69 151 ALA A CA 1
ATOM 1182 C C . ALA A 1 151 ? -4.289 -19.688 -22.906 1 86.69 151 ALA A C 1
ATOM 1184 O O . ALA A 1 151 ? -3.893 -20.688 -23.5 1 86.69 151 ALA A O 1
ATOM 1185 N N . ASP A 1 152 ? -3.51 -18.641 -22.719 1 92.44 152 ASP A N 1
ATOM 1186 C CA . ASP A 1 152 ? -2.08 -18.766 -22.984 1 92.44 152 ASP A CA 1
ATOM 1187 C C . ASP A 1 152 ? -1.449 -19.828 -22.094 1 92.44 152 ASP A C 1
ATOM 1189 O O . ASP A 1 152 ? -1.927 -20.078 -20.984 1 92.44 152 ASP A O 1
ATOM 1193 N N . VAL A 1 153 ? -0.458 -20.438 -22.594 1 94.5 153 VAL A N 1
ATOM 1194 C CA . VAL A 1 153 ? 0.391 -21.359 -21.844 1 94.5 153 VAL A CA 1
ATOM 1195 C C . VAL A 1 153 ? 1.846 -20.906 -21.922 1 94.5 153 VAL A C 1
ATOM 1197 O O . VAL A 1 153 ? 2.352 -20.625 -23.016 1 94.5 153 VAL A O 1
ATOM 1200 N N . ILE A 1 154 ? 2.498 -20.766 -20.828 1 95.75 154 ILE A N 1
ATOM 1201 C CA . ILE A 1 154 ? 3.91 -20.406 -20.75 1 95.75 154 ILE A CA 1
ATOM 1202 C C . ILE A 1 154 ? 4.727 -21.625 -20.312 1 95.75 154 ILE A C 1
ATOM 1204 O O . ILE A 1 154 ? 4.461 -22.203 -19.25 1 95.75 154 ILE A O 1
ATOM 1208 N N . TYR A 1 155 ? 5.699 -22 -21.078 1 95.12 155 TYR A N 1
ATOM 1209 C CA . TYR A 1 155 ? 6.539 -23.156 -20.812 1 95.12 155 TYR A CA 1
ATOM 1210 C C . TYR A 1 155 ? 7.941 -22.719 -20.391 1 95.12 155 TYR A C 1
ATOM 1212 O O . TYR A 1 155 ? 8.578 -21.922 -21.078 1 95.12 155 TYR A O 1
ATOM 1220 N N . PHE A 1 156 ? 8.344 -23.172 -19.281 1 96.12 156 PHE A N 1
ATOM 1221 C CA . PHE A 1 156 ? 9.75 -23.109 -18.906 1 96.12 156 PHE A CA 1
ATOM 1222 C C . PHE A 1 156 ? 10.461 -24.406 -19.281 1 96.12 156 PHE A C 1
ATOM 1224 O O . PHE A 1 156 ? 10.086 -25.484 -18.812 1 96.12 156 PHE A O 1
ATOM 1231 N N . VAL A 1 157 ? 11.461 -24.25 -20.141 1 93.94 157 VAL A N 1
ATOM 1232 C CA . VAL A 1 157 ? 12.133 -25.422 -20.703 1 93.94 157 VAL A CA 1
ATOM 1233 C C . VAL A 1 157 ? 13.555 -25.516 -20.156 1 93.94 157 VAL A C 1
ATOM 1235 O O . VAL A 1 157 ? 14.234 -24.5 -20 1 93.94 157 VAL A O 1
ATOM 1238 N N . GLU A 1 158 ? 13.977 -26.719 -19.875 1 91.25 158 GLU A N 1
ATOM 1239 C CA . GLU A 1 158 ? 15.32 -26.969 -19.359 1 91.25 158 GLU A CA 1
ATOM 1240 C C . GLU A 1 158 ? 16.375 -26.312 -20.234 1 91.25 158 GLU A C 1
ATOM 1242 O O . GLU A 1 158 ? 16.344 -26.453 -21.469 1 91.25 158 GLU A O 1
ATOM 1247 N N . GLY A 1 159 ? 17.203 -25.625 -19.578 1 87.5 159 GLY A N 1
ATOM 1248 C CA . GLY A 1 159 ? 18.344 -25.062 -20.281 1 87.5 159 GLY A CA 1
ATOM 1249 C C . GLY A 1 159 ? 18.031 -23.766 -21 1 87.5 159 GLY A C 1
ATOM 1250 O O . GLY A 1 159 ? 18.891 -23.188 -21.656 1 87.5 159 GLY A O 1
ATOM 1251 N N . GLN A 1 160 ? 16.797 -23.359 -20.969 1 89.25 160 GLN A N 1
ATOM 1252 C CA . GLN A 1 160 ? 16.406 -22.109 -21.625 1 89.25 160 GLN A CA 1
ATOM 1253 C C . GLN A 1 160 ? 15.938 -21.078 -20.609 1 89.25 160 GLN A C 1
ATOM 1255 O O . GLN A 1 160 ? 15.102 -21.391 -19.75 1 89.25 160 GLN A O 1
ATOM 1260 N N . ASP A 1 161 ? 16.516 -19.906 -20.703 1 84.75 161 ASP A N 1
ATOM 1261 C CA . ASP A 1 161 ? 16.125 -18.844 -19.781 1 84.75 161 ASP A CA 1
ATOM 1262 C C . ASP A 1 161 ? 14.789 -18.234 -20.188 1 84.75 161 ASP A C 1
ATOM 1264 O O . ASP A 1 161 ? 13.906 -18.047 -19.344 1 84.75 161 ASP A O 1
ATOM 1268 N N . ALA A 1 162 ? 14.625 -18.062 -21.438 1 90.62 162 ALA A N 1
ATOM 1269 C CA . ALA A 1 162 ? 13.406 -17.406 -21.906 1 90.62 162 ALA A CA 1
ATOM 1270 C C . ALA A 1 162 ? 12.25 -18.391 -21.984 1 90.62 162 ALA A C 1
ATOM 1272 O O . ALA A 1 162 ? 12.352 -19.438 -22.656 1 90.62 162 ALA A O 1
ATOM 1273 N N . PRO A 1 163 ? 11.188 -18.047 -21.266 1 94 163 PRO A N 1
ATOM 1274 C CA . PRO A 1 163 ? 10.016 -18.906 -21.391 1 94 163 PRO A CA 1
ATOM 1275 C C . PRO A 1 163 ? 9.383 -18.844 -22.781 1 94 163 PRO A C 1
ATOM 1277 O O . PRO A 1 163 ? 9.617 -17.891 -23.531 1 94 163 PRO A O 1
ATOM 1280 N N . ILE A 1 164 ? 8.617 -19.938 -23.094 1 92.75 164 ILE A N 1
ATOM 1281 C CA . ILE A 1 164 ? 7.902 -20.016 -24.375 1 92.75 164 ILE A CA 1
ATOM 1282 C C . ILE A 1 164 ? 6.41 -19.781 -24.141 1 92.75 164 ILE A C 1
ATOM 1284 O O . ILE A 1 164 ? 5.77 -20.531 -23.391 1 92.75 164 ILE A O 1
ATOM 1288 N N . GLN A 1 165 ? 5.945 -18.766 -24.734 1 93.12 165 GLN A N 1
ATOM 1289 C CA . GLN A 1 165 ? 4.516 -18.484 -24.656 1 93.12 165 GLN A CA 1
ATOM 1290 C C . GLN A 1 165 ? 3.775 -19.094 -25.859 1 93.12 165 GLN A C 1
ATOM 1292 O O . GLN A 1 165 ? 4.141 -18.844 -27 1 93.12 165 GLN A O 1
ATOM 1297 N N . CYS A 1 166 ? 2.781 -19.859 -25.5 1 89.19 166 CYS A N 1
ATOM 1298 C CA . CYS A 1 166 ? 1.97 -20.484 -26.531 1 89.19 166 CYS A CA 1
ATOM 1299 C C . CYS A 1 166 ? 0.49 -20.188 -26.328 1 89.19 166 CYS A C 1
ATOM 1301 O O . CYS A 1 166 ? 0.02 -20.125 -25.188 1 89.19 166 CYS A O 1
ATOM 1303 N N . ARG A 1 167 ? -0.202 -19.875 -27.469 1 80.38 167 ARG A N 1
ATOM 1304 C CA . ARG A 1 167 ? -1.656 -19.766 -27.453 1 80.38 167 ARG A CA 1
ATOM 1305 C C . ARG A 1 167 ? -2.311 -20.938 -28.156 1 80.38 167 ARG A C 1
ATOM 1307 O O . ARG A 1 167 ? -2.338 -21 -29.391 1 80.38 167 ARG A O 1
ATOM 1314 N N . PRO A 1 168 ? -2.607 -21.984 -27.344 1 63.38 168 PRO A N 1
ATOM 1315 C CA . PRO A 1 168 ? -3.012 -23.266 -27.906 1 63.38 168 PRO A CA 1
ATOM 1316 C C . PRO A 1 168 ? -4.031 -23.109 -29.047 1 63.38 168 PRO A C 1
ATOM 1318 O O . PRO A 1 168 ? -3.992 -23.859 -30.016 1 63.38 168 PRO A O 1
ATOM 1321 N N . ARG A 1 169 ? -5.121 -22.375 -28.906 1 59.22 169 ARG A N 1
ATOM 1322 C CA . ARG A 1 169 ? -6.164 -22.344 -29.938 1 59.22 169 ARG A CA 1
ATOM 1323 C C . ARG A 1 169 ? -5.742 -21.484 -31.125 1 59.22 169 ARG A C 1
ATOM 1325 O O . ARG A 1 169 ? -6.488 -21.359 -32.094 1 59.22 169 ARG A O 1
ATOM 1332 N N . HIS A 1 170 ? -4.551 -21.047 -30.953 1 58 170 HIS A N 1
ATOM 1333 C CA . HIS A 1 170 ? -4.098 -20.266 -32.094 1 58 170 HIS A CA 1
ATOM 1334 C C . HIS A 1 170 ? -3.371 -21.141 -33.094 1 58 170 HIS A C 1
ATOM 1336 O O . HIS A 1 170 ? -2.391 -21.812 -32.781 1 58 170 HIS A O 1
ATOM 1342 N N . PRO A 1 171 ? -3.902 -21.391 -34.281 1 52.94 171 PRO A N 1
ATOM 1343 C CA . PRO A 1 171 ? -3.309 -22.297 -35.281 1 52.94 171 PRO A CA 1
ATOM 1344 C C . PRO A 1 171 ? -1.796 -22.109 -35.406 1 52.94 171 PRO A C 1
ATOM 1346 O O . PRO A 1 171 ? -1.077 -23.078 -35.656 1 52.94 171 PRO A O 1
ATOM 1349 N N . ARG A 1 172 ? -1.332 -20.953 -35.312 1 48.03 172 ARG A N 1
ATOM 1350 C CA . ARG A 1 172 ? 0.079 -20.688 -35.594 1 48.03 172 ARG A CA 1
ATOM 1351 C C . ARG A 1 172 ? 0.944 -21.078 -34.375 1 48.03 172 ARG A C 1
ATOM 1353 O O . ARG A 1 172 ? 2.139 -21.344 -34.531 1 48.03 172 ARG A O 1
ATOM 1360 N N . THR A 1 173 ? 0.325 -21.062 -33.219 1 54.91 173 THR A N 1
ATOM 1361 C CA . THR A 1 173 ? 1.188 -21.219 -32.062 1 54.91 173 THR A CA 1
ATOM 1362 C C . THR A 1 173 ? 0.976 -22.594 -31.438 1 54.91 173 THR A C 1
ATOM 1364 O O . THR A 1 173 ? 1.767 -23.031 -30.594 1 54.91 173 THR A O 1
ATOM 1367 N N . ALA A 1 174 ? -0.145 -23.266 -31.797 1 54.5 174 ALA A N 1
ATOM 1368 C CA . ALA A 1 174 ? -0.439 -24.594 -31.234 1 54.5 174 ALA A CA 1
ATOM 1369 C C . ALA A 1 174 ? 0.74 -25.531 -31.422 1 54.5 174 ALA A C 1
ATOM 1371 O O . ALA A 1 174 ? 1.033 -26.359 -30.562 1 54.5 174 ALA A O 1
ATOM 1372 N N . GLY A 1 175 ? 1.356 -25.375 -32.5 1 59.22 175 GLY A N 1
ATOM 1373 C CA . GLY A 1 175 ? 2.445 -26.281 -32.844 1 59.22 175 GLY A CA 1
ATOM 1374 C C . GLY A 1 175 ? 3.742 -25.938 -32.125 1 59.22 175 GLY A C 1
ATOM 1375 O O . GLY A 1 175 ? 4.77 -26.578 -32.375 1 59.22 175 GLY A O 1
ATOM 1376 N N . GLN A 1 176 ? 3.686 -24.938 -31.203 1 67.56 176 GLN A N 1
ATOM 1377 C CA . GLN A 1 176 ? 4.949 -24.469 -30.641 1 67.56 176 GLN A CA 1
ATOM 1378 C C . GLN A 1 176 ? 5.195 -25.078 -29.266 1 67.56 176 GLN A C 1
ATOM 1380 O O . GLN A 1 176 ? 6.133 -24.672 -28.562 1 67.56 176 GLN A O 1
ATOM 1385 N N . ALA A 1 177 ? 4.508 -26.062 -28.906 1 77.5 177 ALA A N 1
ATOM 1386 C CA . ALA A 1 177 ? 4.773 -26.656 -27.594 1 77.5 177 ALA A CA 1
ATOM 1387 C C . ALA A 1 177 ? 6.082 -27.453 -27.609 1 77.5 177 ALA A C 1
ATOM 1389 O O . ALA A 1 177 ? 6.359 -28.188 -28.562 1 77.5 177 ALA A O 1
ATOM 1390 N N . PRO A 1 178 ? 6.832 -27.156 -26.594 1 87.06 178 PRO A N 1
ATOM 1391 C CA . PRO A 1 178 ? 8.109 -27.875 -26.531 1 87.06 178 PRO A CA 1
ATOM 1392 C C . PRO A 1 178 ? 7.945 -29.344 -26.172 1 87.06 178 PRO A C 1
ATOM 1394 O O . PRO A 1 178 ? 6.832 -29.797 -25.906 1 87.06 178 PRO A O 1
ATOM 1397 N N . ASP A 1 179 ? 9.078 -30.062 -26.391 1 88.12 179 ASP A N 1
ATOM 1398 C CA . ASP A 1 179 ? 9.125 -31.453 -25.969 1 88.12 179 ASP A CA 1
ATOM 1399 C C . ASP A 1 179 ? 8.75 -31.594 -24.484 1 88.12 179 ASP A C 1
ATOM 1401 O O . ASP A 1 179 ? 9.398 -31 -23.625 1 88.12 179 ASP A O 1
ATOM 1405 N N . PRO A 1 180 ? 7.715 -32.281 -24.25 1 88.94 180 PRO A N 1
ATOM 1406 C CA . PRO A 1 180 ? 7.227 -32.438 -22.875 1 88.94 180 PRO A CA 1
ATOM 1407 C C . PRO A 1 180 ? 8.312 -32.875 -21.906 1 88.94 180 PRO A C 1
ATOM 1409 O O . PRO A 1 180 ? 8.297 -32.5 -20.734 1 88.94 180 PRO A O 1
ATOM 1412 N N . SER A 1 181 ? 9.203 -33.688 -22.375 1 90.44 181 SER A N 1
ATOM 1413 C CA . SER A 1 181 ? 10.25 -34.25 -21.516 1 90.44 181 SER A CA 1
ATOM 1414 C C . SER A 1 181 ? 11.219 -33.156 -21.062 1 90.44 181 SER A C 1
ATOM 1416 O O . SER A 1 181 ? 11.984 -33.344 -20.125 1 90.44 181 SER A O 1
ATOM 1418 N N . GLN A 1 182 ? 11.109 -32.031 -21.719 1 92.38 182 GLN A N 1
ATOM 1419 C CA . GLN A 1 182 ? 12.055 -30.969 -21.422 1 92.38 182 GLN A CA 1
ATOM 1420 C C . GLN A 1 182 ? 11.391 -29.859 -20.609 1 92.38 182 GLN A C 1
ATOM 1422 O O . GLN A 1 182 ? 12.047 -28.906 -20.188 1 92.38 182 GLN A O 1
ATOM 1427 N N . ILE A 1 183 ? 10.125 -30 -20.375 1 93.44 183 ILE A N 1
ATOM 1428 C CA . ILE A 1 183 ? 9.367 -28.969 -19.672 1 93.44 183 ILE A CA 1
ATOM 1429 C C . ILE A 1 183 ? 9.617 -29.078 -18.172 1 93.44 183 ILE A C 1
ATOM 1431 O O . ILE A 1 183 ? 9.391 -30.141 -17.578 1 93.44 183 ILE A O 1
ATOM 1435 N N . GLU A 1 184 ? 10.078 -28 -17.594 1 94.06 184 GLU A N 1
ATOM 1436 C CA . GLU A 1 184 ? 10.312 -27.969 -16.156 1 94.06 184 GLU A CA 1
ATOM 1437 C C . GLU A 1 184 ? 9.078 -27.469 -15.398 1 94.06 184 GLU A C 1
ATOM 1439 O O . GLU A 1 184 ? 8.773 -27.953 -14.312 1 94.06 184 GLU A O 1
ATOM 1444 N N . LEU A 1 185 ? 8.453 -26.5 -16 1 95.62 185 LEU A N 1
ATOM 1445 C CA . LEU A 1 185 ? 7.305 -25.828 -15.383 1 95.62 185 LEU A CA 1
ATOM 1446 C C . LEU A 1 185 ? 6.379 -25.25 -16.453 1 95.62 185 LEU A C 1
ATOM 1448 O O . LEU A 1 185 ? 6.844 -24.688 -17.438 1 95.62 185 LEU A O 1
ATOM 1452 N N . THR A 1 186 ? 5.086 -25.516 -16.234 1 96 186 THR A N 1
ATOM 1453 C CA . THR A 1 186 ? 4.082 -24.953 -17.125 1 96 186 THR A CA 1
ATOM 1454 C C . THR A 1 186 ? 3.127 -24.031 -16.359 1 96 186 THR A C 1
ATOM 1456 O O . THR A 1 186 ? 2.684 -24.375 -15.266 1 96 186 THR A O 1
ATOM 1459 N N . LEU A 1 187 ? 2.902 -22.859 -16.922 1 97.44 187 LEU A N 1
ATOM 1460 C CA . LEU A 1 187 ? 1.88 -21.953 -16.406 1 97.44 187 LEU A CA 1
ATOM 1461 C C . LEU A 1 187 ? 0.763 -21.75 -17.422 1 97.44 187 LEU A C 1
ATOM 1463 O O . LEU A 1 187 ? 1.002 -21.266 -18.531 1 97.44 187 LEU A O 1
ATOM 1467 N N . GLU A 1 188 ? -0.396 -22.234 -17.062 1 96.62 188 GLU A N 1
ATOM 1468 C CA . GLU A 1 188 ? -1.587 -22.047 -17.875 1 96.62 188 GLU A CA 1
ATOM 1469 C C . GLU A 1 188 ? -2.455 -20.906 -17.344 1 96.62 188 GLU A C 1
ATOM 1471 O O . GLU A 1 188 ? -2.607 -20.766 -16.125 1 96.62 188 GLU A O 1
ATOM 1476 N N . CYS A 1 189 ? -3.027 -20.172 -18.266 1 96.44 189 CYS A N 1
ATOM 1477 C CA . CYS A 1 189 ? -3.846 -19.031 -17.859 1 96.44 189 CYS A CA 1
ATOM 1478 C C . CYS A 1 189 ? -5.297 -19.234 -18.281 1 96.44 189 CYS A C 1
ATOM 1480 O O . CYS A 1 189 ? -5.574 -19.672 -19.391 1 96.44 189 CYS A O 1
ATOM 1482 N N . MET A 1 190 ? -6.215 -19 -17.328 1 94.06 190 MET A N 1
ATOM 1483 C CA . MET A 1 190 ? -7.641 -18.828 -17.594 1 94.06 190 MET A CA 1
ATOM 1484 C C . MET A 1 190 ? -8.117 -17.453 -17.172 1 94.06 190 MET A C 1
ATOM 1486 O O . MET A 1 190 ? -7.875 -17.031 -16.047 1 94.06 190 MET A O 1
ATOM 1490 N N . ARG A 1 191 ? -8.773 -16.812 -18.047 1 91.56 191 ARG A N 1
ATOM 1491 C CA . ARG A 1 191 ? -9.305 -15.508 -17.672 1 91.56 191 ARG A CA 1
ATOM 1492 C C . ARG A 1 191 ? -10.625 -15.641 -16.922 1 91.56 191 ARG A C 1
ATOM 1494 O O . ARG A 1 191 ? -11.547 -16.312 -17.391 1 91.56 191 ARG A O 1
ATOM 1501 N N . GLY A 1 192 ? -10.633 -15.078 -15.727 1 88.31 192 GLY A N 1
ATOM 1502 C CA . GLY A 1 192 ? -11.867 -14.938 -14.977 1 88.31 192 GLY A CA 1
ATOM 1503 C C . GLY A 1 192 ? -12.516 -13.578 -15.141 1 88.31 192 GLY A C 1
ATOM 1504 O O . GLY A 1 192 ? -11.852 -12.547 -14.992 1 88.31 192 GLY A O 1
ATOM 1505 N N . TYR A 1 193 ? -13.797 -13.555 -15.422 1 82.25 193 TYR A N 1
ATOM 1506 C CA . TYR A 1 193 ? -14.453 -12.281 -15.695 1 82.25 193 TYR A CA 1
ATOM 1507 C C . TYR A 1 193 ? -15.359 -11.867 -14.547 1 82.25 193 TYR A C 1
ATOM 1509 O O . TYR A 1 193 ? -16.016 -10.828 -14.609 1 82.25 193 TYR A O 1
ATOM 1517 N N . ASN A 1 194 ? -15.312 -12.641 -13.492 1 83.25 194 ASN A N 1
ATOM 1518 C CA . ASN A 1 194 ? -16.141 -12.336 -12.336 1 83.25 194 ASN A CA 1
ATOM 1519 C C . ASN A 1 194 ? -15.398 -11.453 -11.336 1 83.25 194 ASN A C 1
ATOM 1521 O O . ASN A 1 194 ? -15.469 -11.688 -10.125 1 83.25 194 ASN A O 1
ATOM 1525 N N . HIS A 1 195 ? -14.609 -10.609 -11.789 1 83.81 195 HIS A N 1
ATOM 1526 C CA . HIS A 1 195 ? -13.906 -9.555 -11.055 1 83.81 195 HIS A CA 1
ATOM 1527 C C . HIS A 1 195 ? -13.961 -8.234 -11.805 1 83.81 195 HIS A C 1
ATOM 1529 O O . HIS A 1 195 ? -13.859 -8.203 -13.039 1 83.81 195 HIS A O 1
ATOM 1535 N N . PRO A 1 196 ? -14.266 -7.211 -11.156 1 77.75 196 PRO A N 1
ATOM 1536 C CA . PRO A 1 196 ? -14.602 -5.938 -11.797 1 77.75 196 PRO A CA 1
ATOM 1537 C C . PRO A 1 196 ? -13.578 -5.516 -12.852 1 77.75 196 PRO A C 1
ATOM 1539 O O . PRO A 1 196 ? -12.375 -5.703 -12.656 1 77.75 196 PRO A O 1
ATOM 1542 N N . LYS A 1 197 ? -14.234 -4.98 -14.031 1 77.69 197 LYS A N 1
ATOM 1543 C CA . LYS A 1 197 ? -13.578 -4.301 -15.141 1 77.69 197 LYS A CA 1
ATOM 1544 C C . LYS A 1 197 ? -12.805 -5.285 -16.016 1 77.69 197 LYS A C 1
ATOM 1546 O O . LYS A 1 197 ? -13.398 -6.086 -16.734 1 77.69 197 LYS A O 1
ATOM 1551 N N . SER A 1 198 ? -11.469 -5.574 -15.664 1 75.38 198 SER A N 1
ATOM 1552 C CA . SER A 1 198 ? -10.656 -6.297 -16.641 1 75.38 198 SER A CA 1
ATOM 1553 C C . SER A 1 198 ? -10.562 -7.777 -16.297 1 75.38 198 SER A C 1
ATOM 1555 O O . SER A 1 198 ? -9.945 -8.555 -17.031 1 75.38 198 SER A O 1
ATOM 1557 N N . GLY A 1 199 ? -11.25 -8.062 -15.289 1 89.94 199 GLY A N 1
ATOM 1558 C CA . GLY A 1 199 ? -11.148 -9.461 -14.891 1 89.94 199 GLY A CA 1
ATOM 1559 C C . GLY A 1 199 ? -9.812 -9.797 -14.258 1 89.94 199 GLY A C 1
ATOM 1560 O O . GLY A 1 199 ? -9.07 -8.906 -13.844 1 89.94 199 GLY A O 1
ATOM 1561 N N . VAL A 1 200 ? -9.625 -11.125 -14.078 1 94.75 200 VAL A N 1
ATOM 1562 C CA . VAL A 1 200 ? -8.438 -11.609 -13.383 1 94.75 200 VAL A CA 1
ATOM 1563 C C . VAL A 1 200 ? -7.906 -12.859 -14.078 1 94.75 200 VAL A C 1
ATOM 1565 O O . VAL A 1 200 ? -8.68 -13.688 -14.57 1 94.75 200 VAL A O 1
ATOM 1568 N N . ASN A 1 201 ? -6.629 -12.891 -14.258 1 96.5 201 ASN A N 1
ATOM 1569 C CA . ASN A 1 201 ? -6.008 -14.141 -14.703 1 96.5 201 ASN A CA 1
ATOM 1570 C C . ASN A 1 201 ? -5.93 -15.156 -13.57 1 96.5 201 ASN A C 1
ATOM 1572 O O . ASN A 1 201 ? -5.426 -14.859 -12.492 1 96.5 201 ASN A O 1
ATOM 1576 N N . ILE A 1 202 ? -6.453 -16.328 -13.828 1 97.31 202 ILE A N 1
ATOM 1577 C CA . ILE A 1 202 ? -6.273 -17.484 -12.953 1 97.31 202 ILE A CA 1
ATOM 1578 C C . ILE A 1 202 ? -5.164 -18.375 -13.5 1 97.31 202 ILE A C 1
ATOM 1580 O O . ILE A 1 202 ? -5.141 -18.703 -14.695 1 97.31 202 ILE A O 1
ATOM 1584 N N . TYR A 1 203 ? -4.199 -18.75 -12.656 1 98.38 203 TYR A N 1
ATOM 1585 C CA . TYR A 1 203 ? -3.023 -19.484 -13.133 1 98.38 203 TYR A CA 1
ATOM 1586 C C . TYR A 1 203 ? -3.021 -20.906 -12.617 1 98.38 203 TYR A C 1
ATOM 1588 O O . TYR A 1 203 ? -3.348 -21.172 -11.461 1 98.38 203 TYR A O 1
ATOM 1596 N N . LYS A 1 204 ? -2.75 -21.828 -13.484 1 98.31 204 LYS A N 1
ATOM 1597 C CA . LYS A 1 204 ? -2.461 -23.234 -13.164 1 98.31 204 LYS A CA 1
ATOM 1598 C C . LYS A 1 204 ? -0.992 -23.562 -13.422 1 98.31 204 LYS A C 1
ATOM 1600 O O . LYS A 1 204 ? -0.507 -23.422 -14.547 1 98.31 204 LYS A O 1
ATOM 1605 N N . ILE A 1 205 ? -0.292 -23.844 -12.383 1 98.31 205 ILE A N 1
ATOM 1606 C CA . ILE A 1 205 ? 1.126 -24.172 -12.469 1 98.31 205 ILE A CA 1
ATOM 1607 C C . ILE A 1 205 ? 1.319 -25.688 -12.328 1 98.31 205 ILE A C 1
ATOM 1609 O O . ILE A 1 205 ? 0.831 -26.281 -11.375 1 98.31 205 ILE A O 1
ATOM 1613 N N . SER A 1 206 ? 2.004 -26.25 -13.273 1 97.06 206 SER A N 1
ATOM 1614 C CA . SER A 1 206 ? 2.256 -27.688 -13.25 1 97.06 206 SER A CA 1
ATOM 1615 C C . SER A 1 206 ? 3.746 -27.984 -13.367 1 97.06 206 SER A C 1
ATOM 1617 O O . SER A 1 206 ? 4.461 -27.312 -14.117 1 97.06 206 SER A O 1
ATOM 1619 N N . ALA A 1 207 ? 4.191 -28.891 -12.633 1 95.69 207 ALA A N 1
ATOM 1620 C CA . ALA A 1 207 ? 5.539 -29.453 -12.695 1 95.69 207 ALA A CA 1
ATOM 1621 C C . ALA A 1 207 ? 5.531 -30.938 -12.344 1 95.69 207 ALA A C 1
ATOM 1623 O O . ALA A 1 207 ? 5.137 -31.328 -11.234 1 95.69 207 ALA A O 1
ATOM 1624 N N . GLY A 1 208 ? 6.023 -31.719 -13.289 1 92 208 GLY A N 1
ATOM 1625 C CA . GLY A 1 208 ? 5.855 -33.156 -13.086 1 92 208 GLY A CA 1
ATOM 1626 C C . GLY A 1 208 ? 4.406 -33.562 -12.945 1 92 208 GLY A C 1
ATOM 1627 O O . GLY A 1 208 ? 3.576 -33.25 -13.797 1 92 208 GLY A O 1
ATOM 1628 N N . ASP A 1 209 ? 4.098 -34.281 -11.867 1 93.75 209 ASP A N 1
ATOM 1629 C CA . ASP A 1 209 ? 2.736 -34.75 -11.664 1 93.75 209 ASP A CA 1
ATOM 1630 C C . ASP A 1 209 ? 1.98 -33.875 -10.672 1 93.75 209 ASP A C 1
ATOM 1632 O O . ASP A 1 209 ? 0.878 -34.219 -10.242 1 93.75 209 ASP A O 1
ATOM 1636 N N . LYS A 1 210 ? 2.58 -32.75 -10.312 1 96.88 210 LYS A N 1
ATOM 1637 C CA . LYS A 1 210 ? 1.96 -31.875 -9.32 1 96.88 210 LYS A CA 1
ATOM 1638 C C . LYS A 1 210 ? 1.361 -30.641 -9.984 1 96.88 210 LYS A C 1
ATOM 1640 O O . LYS A 1 210 ? 1.898 -30.125 -10.969 1 96.88 210 LYS A O 1
ATOM 1645 N N . THR A 1 211 ? 0.274 -30.234 -9.414 1 97.88 211 THR A N 1
ATOM 1646 C CA . THR A 1 211 ? -0.438 -29.094 -9.992 1 97.88 211 THR A CA 1
ATOM 1647 C C . THR A 1 211 ? -0.968 -28.172 -8.891 1 97.88 211 THR A C 1
ATOM 1649 O O . THR A 1 211 ? -1.461 -28.641 -7.863 1 97.88 211 THR A O 1
ATOM 1652 N N . LEU A 1 212 ? -0.814 -26.859 -9.109 1 98.31 212 LEU A N 1
ATOM 1653 C CA . LEU A 1 212 ? -1.329 -25.797 -8.25 1 98.31 212 LEU A CA 1
ATOM 1654 C C . LEU A 1 212 ? -2.182 -24.812 -9.039 1 98.31 212 LEU A C 1
ATOM 1656 O O . LEU A 1 212 ? -1.816 -24.438 -10.156 1 98.31 212 LEU A O 1
ATOM 1660 N N . VAL A 1 213 ? -3.336 -24.516 -8.539 1 98.75 213 VAL A N 1
ATOM 166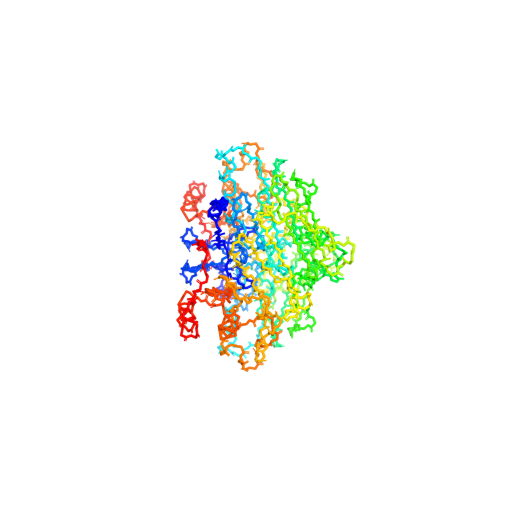1 C CA . VAL A 1 213 ? -4.172 -23.5 -9.148 1 98.75 213 VAL A CA 1
ATOM 1662 C C . VAL A 1 213 ? -4.27 -22.281 -8.227 1 98.75 213 VAL A C 1
ATOM 1664 O O . VAL A 1 213 ? -4.57 -22.422 -7.039 1 98.75 213 VAL A O 1
ATOM 1667 N N . TYR A 1 214 ? -3.959 -21.141 -8.742 1 98.75 214 TYR A N 1
ATOM 1668 C CA . TYR A 1 214 ? -4.031 -19.859 -8.047 1 98.75 214 TYR A CA 1
ATOM 1669 C C . TYR A 1 214 ? -5.215 -19.031 -8.547 1 98.75 214 TYR A C 1
ATOM 1671 O O . TYR A 1 214 ? -5.121 -18.359 -9.57 1 98.75 214 TYR A O 1
ATOM 1679 N N . ALA A 1 215 ? -6.312 -19.109 -7.777 1 97.81 215 ALA A N 1
ATOM 1680 C CA . ALA A 1 215 ? -7.559 -18.453 -8.141 1 97.81 215 ALA A CA 1
ATOM 1681 C C . ALA A 1 215 ? -7.883 -17.312 -7.172 1 97.81 215 ALA A C 1
ATOM 1683 O O . ALA A 1 215 ? -8.891 -17.359 -6.461 1 97.81 215 ALA A O 1
ATOM 1684 N N . THR A 1 216 ? -7.125 -16.281 -7.258 1 97.38 216 THR A N 1
ATOM 1685 C CA . THR A 1 216 ? -7.359 -15.102 -6.438 1 97.38 216 THR A CA 1
ATOM 1686 C C . THR A 1 216 ? -8.391 -14.188 -7.09 1 97.38 216 THR A C 1
ATOM 1688 O O . THR A 1 216 ? -8.609 -14.258 -8.305 1 97.38 216 THR A O 1
ATOM 1691 N N . ASP A 1 217 ? -9.078 -13.352 -6.242 1 96.69 217 ASP A N 1
ATOM 1692 C CA . ASP A 1 217 ? -9.961 -12.289 -6.715 1 96.69 217 ASP A CA 1
ATOM 1693 C C . ASP A 1 217 ? -11.016 -12.828 -7.672 1 96.69 217 ASP A C 1
ATOM 1695 O O . ASP A 1 217 ? -11.227 -12.281 -8.758 1 96.69 217 ASP A O 1
ATOM 1699 N N . THR A 1 218 ? -11.633 -13.852 -7.238 1 94.69 218 THR A N 1
ATOM 1700 C CA . THR A 1 218 ? -12.68 -14.469 -8.031 1 94.69 218 THR A CA 1
ATOM 1701 C C . THR A 1 218 ? -13.961 -14.617 -7.215 1 94.69 218 THR A C 1
ATOM 1703 O O . THR A 1 218 ? -13.906 -14.844 -6.004 1 94.69 218 THR A O 1
ATOM 1706 N N . GLU A 1 219 ? -15 -14.375 -7.934 1 91.62 219 GLU A N 1
ATOM 1707 C CA . GLU A 1 219 ? -16.312 -14.57 -7.336 1 91.62 219 GLU A CA 1
ATOM 1708 C C . GLU A 1 219 ? -17.016 -15.789 -7.926 1 91.62 219 GLU A C 1
ATOM 1710 O O . GLU A 1 219 ? -16.953 -16.016 -9.133 1 91.62 219 GLU A O 1
ATOM 1715 N N . GLY A 1 220 ? -17.484 -16.656 -7.066 1 81.06 220 GLY A N 1
ATOM 1716 C CA . GL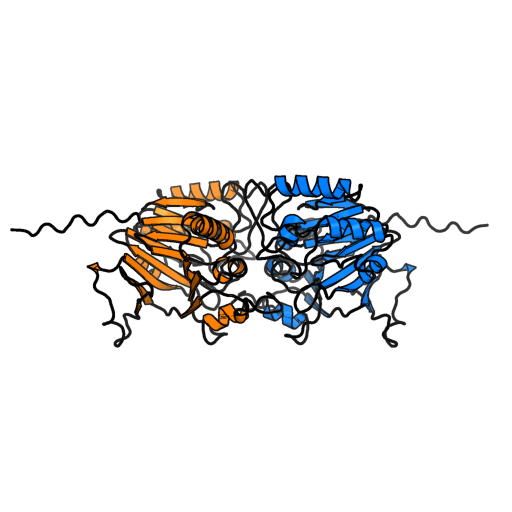Y A 1 220 ? -18.172 -17.844 -7.543 1 81.06 220 GLY A CA 1
ATOM 1717 C C . GLY A 1 220 ? -19.625 -17.594 -7.918 1 81.06 220 GLY A C 1
ATOM 1718 O O . GLY A 1 220 ? -20.125 -16.484 -7.766 1 81.06 220 GLY A O 1
ATOM 1719 N N . PHE A 1 221 ? -20.141 -18.594 -8.641 1 77.88 221 PHE A N 1
ATOM 1720 C CA . PHE A 1 221 ? -21.531 -18.547 -9.078 1 77.88 221 PHE A CA 1
ATOM 1721 C C . PHE A 1 221 ? -22.391 -19.531 -8.289 1 77.88 221 PHE A C 1
ATOM 1723 O O . PHE A 1 221 ? -21.859 -20.438 -7.637 1 77.88 221 PHE A O 1
ATOM 1730 N N . VAL A 1 222 ? -23.656 -19.125 -8.328 1 66.5 222 VAL A N 1
ATOM 1731 C CA . VAL A 1 222 ? -24.578 -20.125 -7.805 1 66.5 222 VAL A CA 1
ATOM 1732 C C . VAL A 1 222 ? -24.359 -21.453 -8.531 1 66.5 222 VAL A C 1
ATOM 1734 O O . VAL A 1 222 ? -24.328 -21.484 -9.766 1 66.5 222 VAL A O 1
ATOM 1737 N N . LYS A 1 223 ? -24.188 -22.516 -7.902 1 69.88 223 LYS A N 1
ATOM 1738 C CA . LYS A 1 223 ? -23.969 -23.875 -8.383 1 69.88 223 LYS A CA 1
ATOM 1739 C C . LYS A 1 223 ? -22.547 -24.047 -8.914 1 69.88 223 LYS A C 1
ATOM 1741 O O . LYS A 1 223 ? -22.25 -25.047 -9.57 1 69.88 223 LYS A O 1
ATOM 1746 N N . GLY A 1 224 ? -21.812 -23.047 -8.742 1 73.69 224 GLY A N 1
ATOM 1747 C CA . GLY A 1 224 ? -20.391 -23.172 -8.977 1 73.69 224 GLY A CA 1
ATOM 1748 C C . GLY A 1 224 ? -19.938 -22.609 -10.312 1 73.69 224 GLY A C 1
ATOM 1749 O O . GLY A 1 224 ? -20.734 -22.531 -11.25 1 73.69 224 GLY A O 1
ATOM 1750 N N . ASP A 1 225 ? -18.766 -22.141 -10.422 1 86.44 225 ASP A N 1
ATOM 1751 C CA . ASP A 1 225 ? -18.078 -21.734 -11.648 1 86.44 225 ASP A CA 1
ATOM 1752 C C . ASP A 1 225 ? -17.531 -22.938 -12.398 1 86.44 225 ASP A C 1
ATOM 1754 O O . ASP A 1 225 ? -16.406 -23.391 -12.133 1 86.44 225 ASP A O 1
ATOM 1758 N N . ARG A 1 226 ? -18.281 -23.453 -13.383 1 90.56 226 ARG A N 1
ATOM 1759 C CA . ARG A 1 226 ? -17.938 -24.703 -14.055 1 90.56 226 ARG A CA 1
ATOM 1760 C C . ARG A 1 226 ? -16.594 -24.594 -14.766 1 90.56 226 ARG A C 1
ATOM 1762 O O . ARG A 1 226 ? -15.836 -25.562 -14.836 1 90.56 226 ARG A O 1
ATOM 1769 N N . ARG A 1 227 ? -16.375 -23.453 -15.312 1 92.06 227 ARG A N 1
ATOM 1770 C CA . ARG A 1 227 ? -15.109 -23.25 -16 1 92.06 227 ARG A CA 1
ATOM 1771 C C . ARG A 1 227 ? -13.938 -23.391 -15.031 1 92.06 227 ARG A C 1
ATOM 1773 O O . ARG A 1 227 ? -12.953 -24.062 -15.336 1 92.06 227 ARG A O 1
ATOM 1780 N N . LEU A 1 228 ? -14.086 -22.766 -13.914 1 95.19 228 LEU A N 1
ATOM 1781 C CA . LEU A 1 228 ? -13.008 -22.828 -12.922 1 95.19 228 LEU A CA 1
ATOM 1782 C C . LEU A 1 228 ? -12.898 -24.219 -12.32 1 95.19 228 LEU A C 1
ATOM 1784 O O . LEU A 1 228 ? -11.797 -24.703 -12.039 1 95.19 228 LEU A O 1
ATOM 1788 N N . ILE A 1 229 ? -14.039 -24.891 -12.148 1 96 229 ILE A N 1
ATOM 1789 C CA . ILE A 1 229 ? -14.047 -26.25 -11.625 1 96 229 ILE A CA 1
ATOM 1790 C C . ILE A 1 229 ? -13.242 -27.156 -12.547 1 96 229 ILE A C 1
ATOM 1792 O O . ILE A 1 229 ? -12.391 -27.922 -12.094 1 96 229 ILE A O 1
ATOM 1796 N N . GLU A 1 230 ? -13.484 -27.031 -13.805 1 96.44 230 GLU A N 1
ATOM 1797 C CA . GLU A 1 230 ? -12.773 -27.859 -14.773 1 96.44 230 GLU A CA 1
ATOM 1798 C C . GLU A 1 230 ? -11.289 -27.484 -14.828 1 96.44 230 GLU A C 1
ATOM 1800 O O . GLU A 1 230 ? -10.43 -28.359 -14.922 1 96.44 230 GLU A O 1
ATOM 1805 N N . PHE A 1 231 ? -10.984 -26.25 -14.781 1 96.38 231 PHE A N 1
ATOM 1806 C CA . PHE A 1 231 ? -9.617 -25.75 -14.828 1 96.38 231 PHE A CA 1
ATOM 1807 C C . PHE A 1 231 ? -8.812 -26.266 -13.641 1 96.38 231 PHE A C 1
ATOM 1809 O O . PHE A 1 231 ? -7.613 -26.531 -13.758 1 96.38 231 PHE A O 1
ATOM 1816 N N . ALA A 1 232 ? -9.477 -26.5 -12.477 1 97.56 232 ALA A N 1
ATOM 1817 C CA . ALA A 1 232 ? -8.805 -26.859 -11.227 1 97.56 232 ALA A CA 1
ATOM 1818 C C . ALA A 1 232 ? -8.938 -28.344 -10.938 1 97.56 232 ALA A C 1
ATOM 1820 O O . ALA A 1 232 ? -8.469 -28.828 -9.906 1 97.56 232 ALA A O 1
ATOM 1821 N N . ARG A 1 233 ? -9.594 -29.062 -11.797 1 98.25 233 ARG A N 1
ATOM 1822 C CA . ARG A 1 233 ? -9.938 -30.453 -11.539 1 98.25 233 ARG A CA 1
ATOM 1823 C C . ARG A 1 233 ? -8.695 -31.281 -11.203 1 98.25 233 ARG A C 1
ATOM 1825 O O . ARG A 1 233 ? -7.734 -31.297 -11.977 1 98.25 233 ARG A O 1
ATOM 1832 N N . GLY A 1 234 ? -8.727 -31.875 -10.086 1 98.38 234 GLY A N 1
ATOM 1833 C CA . GLY A 1 234 ? -7.699 -32.812 -9.688 1 98.38 234 GLY A CA 1
ATOM 1834 C C . GLY A 1 234 ? -6.414 -32.156 -9.242 1 98.38 234 GLY A C 1
ATOM 1835 O O . GLY A 1 234 ? -5.414 -32.812 -8.984 1 98.38 234 GLY A O 1
ATOM 1836 N N . ALA A 1 235 ? -6.359 -30.828 -9.148 1 98.56 235 ALA A N 1
ATOM 1837 C CA . ALA A 1 235 ? -5.152 -30.141 -8.711 1 98.56 235 ALA A CA 1
ATOM 1838 C C . ALA A 1 235 ? -4.738 -30.594 -7.309 1 98.56 235 ALA A C 1
ATOM 1840 O O . ALA A 1 235 ? -5.59 -30.906 -6.473 1 98.56 235 ALA A O 1
ATOM 1841 N N . ASP A 1 236 ? -3.455 -30.656 -7.074 1 98.38 236 ASP A N 1
ATOM 1842 C CA . ASP A 1 236 ? -2.957 -31 -5.742 1 98.38 236 ASP A CA 1
ATOM 1843 C C . ASP A 1 236 ? -3.283 -29.891 -4.738 1 98.38 236 ASP A C 1
ATOM 1845 O O . ASP A 1 236 ? -3.605 -30.172 -3.582 1 98.38 236 ASP A O 1
ATOM 1849 N N . VAL A 1 237 ? -3.16 -28.656 -5.152 1 98.62 237 VAL A N 1
ATOM 1850 C CA . VAL A 1 237 ? -3.4 -27.5 -4.301 1 98.62 237 VAL A CA 1
ATOM 1851 C C . VAL A 1 237 ? -4.262 -26.484 -5.047 1 98.62 237 VAL A C 1
ATOM 1853 O O . VAL A 1 237 ? -4.02 -26.188 -6.219 1 98.62 237 VAL A O 1
ATOM 1856 N N . LEU A 1 238 ? -5.246 -26 -4.398 1 98.81 238 LEU A N 1
ATOM 1857 C CA . LEU A 1 238 ? -6.039 -24.859 -4.848 1 98.81 238 LEU A CA 1
ATOM 1858 C C . LEU A 1 238 ? -5.918 -23.688 -3.873 1 98.81 238 LEU A C 1
ATOM 1860 O O . LEU A 1 238 ? -6.219 -23.844 -2.686 1 98.81 238 LEU A O 1
ATOM 1864 N N . ILE A 1 239 ? -5.348 -22.641 -4.305 1 98.88 239 ILE A N 1
ATOM 1865 C CA . ILE A 1 239 ? -5.398 -21.375 -3.59 1 98.88 239 ILE A CA 1
ATOM 1866 C C . ILE A 1 239 ? -6.574 -20.531 -4.098 1 98.88 239 ILE A C 1
ATOM 1868 O O . ILE A 1 239 ? -6.625 -20.172 -5.273 1 98.88 239 ILE A O 1
ATOM 1872 N N . HIS A 1 240 ? -7.512 -20.25 -3.289 1 98.25 240 HIS A N 1
ATOM 1873 C CA . HIS A 1 240 ? -8.758 -19.656 -3.748 1 98.25 240 HIS A CA 1
ATOM 1874 C C . HIS A 1 240 ? -9.141 -18.453 -2.891 1 98.25 240 HIS A C 1
ATOM 1876 O O . HIS A 1 240 ? -9 -18.484 -1.667 1 98.25 240 HIS A O 1
ATOM 1882 N N . ASP A 1 241 ? -9.633 -17.469 -3.525 1 97.94 241 ASP A N 1
ATOM 1883 C CA . ASP A 1 241 ? -10.188 -16.297 -2.861 1 97.94 241 ASP A CA 1
ATOM 1884 C C . ASP A 1 241 ? -11.242 -16.703 -1.83 1 97.94 241 ASP A C 1
ATOM 1886 O O . ASP A 1 241 ? -12.078 -17.562 -2.094 1 97.94 241 ASP A O 1
ATOM 1890 N N . ALA A 1 242 ? -11.148 -16.125 -0.664 1 97.38 242 ALA A N 1
ATOM 1891 C CA . ALA A 1 242 ? -12.117 -16.312 0.41 1 97.38 242 ALA A CA 1
ATOM 1892 C C . ALA A 1 242 ? -12.258 -15.055 1.26 1 97.38 242 ALA A C 1
ATOM 1894 O O . ALA A 1 242 ? -12.281 -15.133 2.49 1 97.38 242 ALA A O 1
ATOM 1895 N N . MET A 1 243 ? -12.344 -13.969 0.632 1 97.12 243 MET A N 1
ATOM 1896 C CA . MET A 1 243 ? -12.289 -12.656 1.268 1 97.12 243 MET A CA 1
ATOM 1897 C C . MET A 1 243 ? -13.453 -12.477 2.24 1 97.12 243 MET A C 1
ATOM 1899 O O . MET A 1 243 ? -13.266 -11.961 3.346 1 97.12 243 MET A O 1
ATOM 1903 N N . TYR A 1 244 ? -14.664 -12.906 1.869 1 95.12 244 TYR A N 1
ATOM 1904 C CA . TYR A 1 244 ? -15.852 -12.516 2.615 1 95.12 244 TYR A CA 1
ATOM 1905 C C . TYR A 1 244 ? -16.391 -13.68 3.432 1 95.12 244 TYR A C 1
ATOM 1907 O O . TYR A 1 244 ? -16.281 -14.836 3.021 1 95.12 244 TYR A O 1
ATOM 1915 N N . THR A 1 245 ? -16.938 -13.32 4.578 1 92.81 245 THR A N 1
ATOM 1916 C CA . THR A 1 245 ? -17.875 -14.242 5.227 1 92.81 245 THR A CA 1
ATOM 1917 C C . THR A 1 245 ? -19.219 -14.258 4.5 1 92.81 245 THR A C 1
ATOM 1919 O O . THR A 1 245 ? -19.547 -13.312 3.781 1 92.81 245 THR A O 1
ATOM 1922 N N . GLU A 1 246 ? -19.906 -15.312 4.684 1 90.19 246 GLU A N 1
ATOM 1923 C CA . GLU A 1 246 ? -21.25 -15.359 4.09 1 90.19 246 GLU A CA 1
ATOM 1924 C C . GLU A 1 246 ? -22.109 -14.203 4.582 1 90.19 246 GLU A C 1
ATOM 1926 O O . GLU A 1 246 ? -22.891 -13.633 3.814 1 90.19 246 GLU A O 1
ATOM 1931 N N . GLU A 1 247 ? -21.938 -13.906 5.867 1 90.81 247 GLU A N 1
ATOM 1932 C CA . GLU A 1 247 ? -22.703 -12.82 6.469 1 90.81 247 GLU A CA 1
ATOM 1933 C C . GLU A 1 247 ? -22.422 -11.492 5.773 1 90.81 247 GLU A C 1
ATOM 1935 O O . GLU A 1 247 ? -23.344 -10.766 5.406 1 90.81 247 GLU A O 1
ATOM 1940 N N . ARG A 1 248 ? -21.188 -11.211 5.555 1 90.5 248 ARG A N 1
ATOM 1941 C CA . ARG A 1 248 ? -20.797 -9.969 4.887 1 90.5 248 ARG A CA 1
ATOM 1942 C C . ARG A 1 248 ? -21.203 -9.992 3.418 1 90.5 248 ARG A C 1
ATOM 1944 O O . ARG A 1 248 ? -21.594 -8.961 2.863 1 90.5 248 ARG A O 1
ATOM 1951 N N . TYR A 1 249 ? -21.172 -11.125 2.883 1 91.88 249 TYR A N 1
ATOM 1952 C CA . TYR A 1 249 ? -21.422 -11.312 1.459 1 91.88 249 TYR A CA 1
ATOM 1953 C C . TYR A 1 249 ? -22.875 -10.961 1.11 1 91.88 249 TYR A C 1
ATOM 1955 O O . TYR A 1 249 ? -23.125 -10.359 0.065 1 91.88 249 TYR A O 1
ATOM 1963 N N . VAL A 1 250 ? -23.797 -11.219 2.082 1 90.75 250 VAL A N 1
ATOM 1964 C CA . VAL A 1 250 ? -25.203 -11.031 1.771 1 90.75 250 VAL A CA 1
ATOM 1965 C C . VAL A 1 250 ? -25.781 -9.883 2.598 1 90.75 250 VAL A C 1
ATOM 1967 O O . VAL A 1 250 ? -26.984 -9.633 2.572 1 90.75 250 VAL A O 1
ATOM 1970 N N . SER A 1 251 ? -24.844 -9.219 3.293 1 88.06 251 SER A N 1
ATOM 1971 C CA . SER A 1 251 ? -25.297 -8.203 4.246 1 88.06 251 SER A CA 1
ATOM 1972 C C . SER A 1 251 ? -26.031 -7.07 3.543 1 88.06 251 SER A C 1
ATOM 1974 O O . SER A 1 251 ? -25.609 -6.633 2.465 1 88.06 251 SER A O 1
ATOM 1976 N N . MET A 1 252 ? -27.219 -6.699 4.07 1 84.62 252 MET A N 1
ATOM 1977 C CA . MET A 1 252 ? -27.969 -5.531 3.605 1 84.62 252 MET A CA 1
ATOM 1978 C C . MET A 1 252 ? -27.75 -4.344 4.535 1 84.62 252 MET A C 1
ATOM 1980 O O . MET A 1 252 ? -27.547 -4.52 5.742 1 84.62 252 MET A O 1
ATOM 1984 N N . PRO A 1 253 ? -27.578 -3.105 4.074 1 77.75 253 PRO A N 1
ATOM 1985 C CA . PRO A 1 253 ? -28 -2.645 2.748 1 77.75 253 PRO A CA 1
ATOM 1986 C C . PRO A 1 253 ? -26.844 -2.619 1.744 1 77.75 253 PRO A C 1
ATOM 1988 O O . PRO A 1 253 ? -27.047 -2.281 0.575 1 77.75 253 PRO A O 1
ATOM 1991 N N . VAL A 1 254 ? -25.625 -3.021 2.145 1 81 254 VAL A N 1
ATOM 1992 C CA . VAL A 1 254 ? -24.5 -2.926 1.229 1 81 254 VAL A CA 1
ATOM 1993 C C . VAL A 1 254 ? -23.828 -4.289 1.091 1 81 254 VAL A C 1
ATOM 1995 O O . VAL A 1 254 ? -22.734 -4.512 1.625 1 81 254 VAL A O 1
ATOM 1998 N N . PRO A 1 255 ? -24.531 -5.148 0.312 1 85.88 255 PRO A N 1
ATOM 1999 C CA . PRO A 1 255 ? -23.891 -6.445 0.087 1 85.88 255 PRO A CA 1
ATOM 2000 C C . PRO A 1 255 ? -22.609 -6.332 -0.73 1 85.88 255 PRO A C 1
ATOM 2002 O O . PRO A 1 255 ? -22.422 -5.359 -1.463 1 85.88 255 PRO A O 1
ATOM 2005 N N . THR A 1 256 ? -21.781 -7.305 -0.529 1 89.5 256 THR A N 1
ATOM 2006 C CA . THR A 1 256 ? -20.516 -7.301 -1.272 1 89.5 256 THR A CA 1
ATOM 2007 C C . THR A 1 256 ? -20.609 -8.219 -2.486 1 89.5 256 THR A C 1
ATOM 2009 O O . THR A 1 256 ? -19.625 -8.398 -3.209 1 89.5 256 THR A O 1
ATOM 2012 N N . GLN A 1 257 ? -21.812 -8.797 -2.68 1 87.88 257 GLN A N 1
ATOM 2013 C CA . GLN A 1 257 ? -22.047 -9.539 -3.914 1 87.88 257 GLN A CA 1
ATOM 2014 C C . GLN A 1 257 ? -21.766 -8.68 -5.141 1 87.88 257 GLN A C 1
ATOM 2016 O O . GLN A 1 257 ? -22.172 -7.516 -5.195 1 87.88 257 GLN A O 1
ATOM 2021 N N . GLY A 1 258 ? -20.984 -9.281 -6.035 1 87.69 258 GLY A N 1
ATOM 2022 C CA . GLY A 1 258 ? -20.641 -8.539 -7.238 1 87.69 258 GLY A CA 1
ATOM 2023 C C . GLY A 1 258 ? -19.344 -7.766 -7.121 1 87.69 258 GLY A C 1
ATOM 2024 O O . GLY A 1 258 ? -18.875 -7.188 -8.102 1 87.69 258 GLY A O 1
ATOM 2025 N N . TYR A 1 259 ? -18.734 -7.832 -5.945 1 89.31 259 TYR A N 1
ATOM 2026 C CA . TYR A 1 259 ? -17.484 -7.094 -5.75 1 89.31 259 TYR A CA 1
ATOM 2027 C C . TYR A 1 259 ? -16.297 -7.902 -6.242 1 89.31 259 TYR A C 1
ATOM 2029 O O . TYR A 1 259 ? -15.156 -7.426 -6.199 1 89.31 259 TYR A O 1
ATOM 2037 N N . GLY A 1 260 ? -16.531 -9.102 -6.688 1 92.81 260 GLY A N 1
ATOM 2038 C CA . GLY A 1 260 ? -15.492 -9.852 -7.371 1 92.81 260 GLY A CA 1
ATOM 2039 C C . GLY A 1 260 ? -14.695 -10.75 -6.445 1 92.81 260 GLY A C 1
ATOM 2040 O O . GLY A 1 260 ? -13.578 -11.156 -6.773 1 92.81 260 GLY A O 1
ATOM 2041 N N . HIS A 1 261 ? -15.266 -11.039 -5.238 1 96 261 HIS A N 1
ATOM 2042 C CA . HIS A 1 261 ? -14.586 -11.906 -4.285 1 96 261 HIS A CA 1
ATOM 2043 C C . HIS A 1 261 ? -15.516 -12.992 -3.756 1 96 261 HIS A C 1
ATOM 2045 O O . HIS A 1 261 ? -16.734 -12.891 -3.898 1 96 261 HIS A O 1
ATOM 2051 N N . SER A 1 262 ? -14.969 -14.031 -3.197 1 95.69 262 SER A N 1
ATOM 2052 C CA . SER A 1 262 ? -15.711 -15.219 -2.793 1 95.69 262 SER A CA 1
ATOM 2053 C C . SER A 1 262 ? -15.805 -15.32 -1.274 1 95.69 262 SER A C 1
ATOM 2055 O O . SER A 1 262 ? -15.195 -14.531 -0.554 1 95.69 262 SER A O 1
ATOM 2057 N N . THR A 1 263 ? -16.641 -16.234 -0.838 1 95.62 263 THR A N 1
ATOM 2058 C CA . THR A 1 263 ? -16.719 -16.641 0.562 1 95.62 263 THR A CA 1
ATOM 2059 C C . THR A 1 263 ? -15.992 -17.969 0.785 1 95.62 263 THR A C 1
ATOM 2061 O O . THR A 1 263 ? -15.602 -18.641 -0.174 1 95.62 263 THR A O 1
ATOM 2064 N N . VAL A 1 264 ? -15.82 -18.297 2.061 1 96.62 264 VAL A N 1
ATOM 2065 C CA . VAL A 1 264 ? -15.234 -19.578 2.426 1 96.62 264 VAL A CA 1
ATOM 2066 C C . VAL A 1 264 ? -16.078 -20.703 1.855 1 96.62 264 VAL A C 1
ATOM 2068 O O . VAL A 1 264 ? -15.539 -21.703 1.372 1 96.62 264 VAL A O 1
ATOM 2071 N N . GLU A 1 265 ? -17.344 -20.547 1.833 1 95.44 265 GLU A N 1
ATOM 2072 C CA . GLU A 1 265 ? -18.281 -21.562 1.325 1 95.44 265 GLU A CA 1
ATOM 2073 C C . GLU A 1 265 ? -18.109 -21.75 -0.179 1 95.44 265 GLU A C 1
ATOM 2075 O O . GLU A 1 265 ? -18.109 -22.891 -0.666 1 95.44 265 GLU A O 1
ATOM 2080 N N . ILE A 1 266 ? -17.969 -20.672 -0.871 1 95.44 266 ILE A N 1
ATOM 2081 C CA . ILE A 1 266 ? -17.781 -20.734 -2.316 1 95.44 266 ILE A CA 1
ATOM 2082 C C . ILE A 1 266 ? -16.469 -21.453 -2.639 1 95.44 266 ILE A C 1
ATOM 2084 O O . ILE A 1 266 ? -16.438 -22.344 -3.486 1 95.44 266 ILE A O 1
ATOM 2088 N N . ALA A 1 267 ? -15.422 -21.094 -1.934 1 96.81 267 ALA A N 1
ATOM 2089 C CA . ALA A 1 267 ? -14.109 -21.703 -2.146 1 96.81 267 ALA A CA 1
ATOM 2090 C C . ALA A 1 267 ? -14.148 -23.203 -1.854 1 96.81 267 ALA A C 1
ATOM 2092 O O . ALA A 1 267 ? -13.633 -24 -2.639 1 96.81 267 ALA A O 1
ATOM 2093 N N . ALA A 1 268 ? -14.734 -23.547 -0.75 1 96.56 268 ALA A N 1
ATOM 2094 C CA . ALA A 1 268 ? -14.82 -24.953 -0.348 1 96.56 268 ALA A CA 1
ATOM 2095 C C . ALA A 1 268 ? -15.648 -25.766 -1.344 1 96.56 268 ALA A C 1
ATOM 2097 O O . ALA A 1 268 ? -15.297 -26.891 -1.679 1 96.56 268 ALA A O 1
ATOM 2098 N N . SER A 1 269 ? -16.75 -25.172 -1.75 1 95.69 269 SER A N 1
ATOM 2099 C CA . SER A 1 269 ? -17.609 -25.844 -2.73 1 95.69 269 SER A CA 1
ATOM 2100 C C . SER A 1 269 ? -16.844 -26.109 -4.027 1 95.69 269 SER A C 1
ATOM 2102 O O . SER A 1 269 ? -16.969 -27.188 -4.609 1 95.69 269 SER A O 1
ATOM 2104 N N . LEU A 1 270 ? -16.125 -25.156 -4.445 1 96.38 270 LEU A N 1
ATOM 2105 C CA . LEU A 1 270 ? -15.32 -25.312 -5.652 1 96.38 270 LEU A CA 1
ATOM 2106 C C . LEU A 1 270 ? -14.266 -26.391 -5.461 1 96.38 270 LEU A C 1
ATOM 2108 O O . LEU A 1 270 ? -14.062 -27.234 -6.348 1 96.38 270 LEU A O 1
ATOM 2112 N N . ALA A 1 271 ? -13.609 -26.359 -4.336 1 97.25 271 ALA A N 1
ATOM 2113 C CA . ALA A 1 271 ? -12.578 -27.344 -4.035 1 97.25 271 ALA A CA 1
ATOM 2114 C C . ALA A 1 271 ? -13.133 -28.766 -4.094 1 97.25 271 ALA A C 1
ATOM 2116 O O . ALA A 1 271 ? -12.516 -29.656 -4.676 1 97.25 271 ALA A O 1
ATOM 2117 N N . LYS A 1 272 ? -14.289 -28.969 -3.535 1 96.62 272 LYS A N 1
ATOM 2118 C CA . LYS A 1 272 ? -14.953 -30.266 -3.549 1 96.62 272 LYS A CA 1
ATOM 2119 C C . LYS A 1 272 ? -15.297 -30.688 -4.973 1 96.62 272 LYS A C 1
ATOM 2121 O O . LYS A 1 272 ? -15.008 -31.812 -5.379 1 96.62 272 LYS A O 1
ATOM 2126 N N . ALA A 1 273 ? -15.93 -29.75 -5.656 1 96.25 273 ALA A N 1
ATOM 2127 C CA . ALA A 1 273 ? -16.391 -30.047 -7.012 1 96.25 273 ALA A CA 1
ATOM 2128 C C . ALA A 1 273 ? -15.211 -30.359 -7.934 1 96.25 273 ALA A C 1
ATOM 2130 O O . ALA A 1 273 ? -15.328 -31.172 -8.852 1 96.25 273 ALA A O 1
ATOM 2131 N N . ALA A 1 274 ? -14.078 -29.719 -7.711 1 97.19 274 ALA A N 1
ATOM 2132 C CA . ALA A 1 274 ? -12.898 -29.906 -8.547 1 97.19 274 ALA A CA 1
ATOM 2133 C C . ALA A 1 274 ? -12.055 -31.078 -8.062 1 97.19 274 ALA A C 1
ATOM 2135 O O . ALA A 1 274 ? -11.086 -31.469 -8.719 1 97.19 274 ALA A O 1
ATOM 2136 N N . ASP A 1 275 ? -12.43 -31.625 -6.941 1 97.94 275 ASP A N 1
ATOM 2137 C CA . ASP A 1 275 ? -11.727 -32.75 -6.355 1 97.94 275 ASP A CA 1
ATOM 2138 C C . ASP A 1 275 ? -10.242 -32.438 -6.16 1 97.94 275 ASP A C 1
ATOM 2140 O O . ASP A 1 275 ? -9.375 -33.156 -6.629 1 97.94 275 ASP A O 1
ATOM 2144 N N . VAL A 1 276 ? -9.945 -31.297 -5.531 1 98.56 276 VAL A N 1
ATOM 2145 C CA . VAL A 1 276 ? -8.562 -30.891 -5.32 1 98.56 276 VAL A CA 1
ATOM 2146 C C . VAL A 1 276 ? -8 -31.578 -4.078 1 98.56 276 VAL A C 1
ATOM 2148 O O . VAL A 1 276 ? -8.758 -32.125 -3.264 1 98.56 276 VAL A O 1
ATOM 2151 N N . GLY A 1 277 ? -6.707 -31.625 -3.92 1 98.56 277 GLY A N 1
ATOM 2152 C CA . GLY A 1 277 ? -6.07 -32.219 -2.762 1 98.56 277 GLY A CA 1
ATOM 2153 C C . GLY A 1 277 ? -6.16 -31.375 -1.516 1 98.56 277 GLY A C 1
ATOM 2154 O O . GLY A 1 277 ? -6.621 -31.828 -0.469 1 98.56 277 GLY A O 1
ATOM 2155 N N . GLN A 1 278 ? -5.727 -30.141 -1.592 1 98.5 278 GLN A N 1
ATOM 2156 C CA . GLN A 1 278 ? -5.684 -29.203 -0.478 1 98.5 278 GLN A CA 1
ATOM 2157 C C . GLN A 1 278 ? -6.176 -27.828 -0.906 1 98.5 278 GLN A C 1
ATOM 2159 O O . GLN A 1 278 ? -5.836 -27.344 -1.99 1 98.5 278 GLN A O 1
ATOM 2164 N N . LEU A 1 279 ? -6.996 -27.219 -0.058 1 98.75 279 LEU A N 1
ATOM 2165 C CA . LEU A 1 279 ? -7.504 -25.859 -0.294 1 98.75 279 LEU A CA 1
ATOM 2166 C C . LEU A 1 279 ? -6.832 -24.859 0.636 1 98.75 279 LEU A C 1
ATOM 2168 O O . LEU A 1 279 ? -6.777 -25.078 1.85 1 98.75 279 LEU A O 1
ATOM 2172 N N . PHE A 1 280 ? -6.281 -23.844 0.108 1 98.94 280 PHE A N 1
ATOM 2173 C CA . PHE A 1 280 ? -5.812 -22.703 0.887 1 98.94 280 PHE A CA 1
ATOM 2174 C C . PHE A 1 280 ? -6.711 -21.484 0.669 1 98.94 280 PHE A C 1
ATOM 2176 O O . PHE A 1 280 ? -6.836 -21 -0.454 1 98.94 280 PHE A O 1
ATOM 2183 N N . LEU A 1 281 ? -7.352 -21.047 1.758 1 98.81 281 LEU A N 1
ATOM 2184 C CA . LEU A 1 281 ? -8.102 -19.797 1.725 1 98.81 281 LEU A CA 1
ATOM 2185 C C . LEU A 1 281 ? -7.156 -18.594 1.66 1 98.81 281 LEU A C 1
ATOM 2187 O O . LEU A 1 281 ? -6.191 -18.531 2.424 1 98.81 281 LEU A O 1
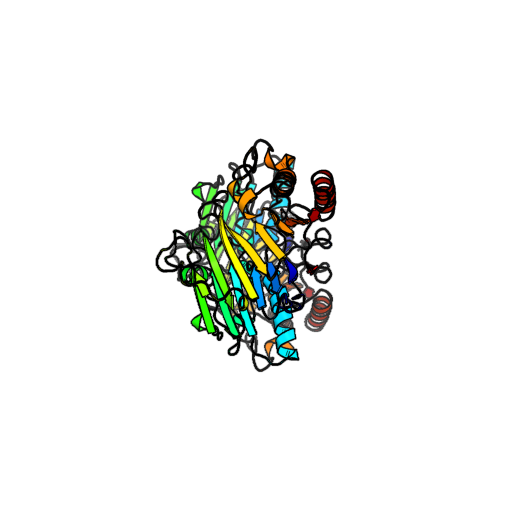ATOM 2191 N N . PHE A 1 282 ? -7.461 -17.672 0.753 1 98.69 282 PHE A N 1
ATOM 2192 C CA . PHE A 1 282 ? -6.516 -16.625 0.383 1 98.69 282 PHE A CA 1
ATOM 2193 C C . PHE A 1 282 ? -7.238 -15.305 0.16 1 98.69 282 PHE A C 1
ATOM 2195 O O . PHE A 1 282 ? -8.469 -15.266 0.128 1 98.69 282 PHE A O 1
ATOM 2202 N N . HIS A 1 283 ? -6.48 -14.164 0.074 1 98.69 283 HIS A N 1
ATOM 2203 C CA . HIS A 1 283 ? -6.977 -12.82 -0.204 1 98.69 283 HIS A CA 1
ATOM 2204 C C . HIS A 1 283 ? -7.895 -12.336 0.913 1 98.69 283 HIS A C 1
ATOM 2206 O O . HIS A 1 283 ? -9.031 -11.922 0.655 1 98.69 283 HIS A O 1
ATOM 2212 N N . HIS A 1 284 ? -7.398 -12.383 2.088 1 98.19 284 HIS A N 1
ATOM 2213 C CA . HIS A 1 284 ? -8.156 -12.109 3.301 1 98.19 284 HIS A CA 1
ATOM 2214 C C . HIS A 1 284 ? -8.625 -10.656 3.346 1 98.19 284 HIS A C 1
ATOM 2216 O O . HIS A 1 284 ? -7.871 -9.75 2.98 1 98.19 284 HIS A O 1
ATOM 2222 N N . ASP A 1 285 ? -9.828 -10.477 3.779 1 97.19 285 ASP A N 1
ATOM 2223 C CA . ASP A 1 285 ? -10.328 -9.125 4.047 1 97.19 285 ASP A CA 1
ATOM 2224 C C . ASP A 1 285 ? -9.445 -8.406 5.062 1 97.19 285 ASP A C 1
ATOM 2226 O O . ASP A 1 285 ? -9.125 -8.953 6.121 1 97.19 285 ASP A O 1
ATOM 2230 N N . PRO A 1 286 ? -9.047 -7.152 4.773 1 95.5 286 PRO A N 1
ATOM 2231 C CA . PRO A 1 286 ? -8.188 -6.426 5.711 1 95.5 286 PRO A CA 1
ATOM 2232 C C . PRO A 1 286 ? -8.836 -6.25 7.086 1 95.5 286 PRO A C 1
ATOM 2234 O O . PRO A 1 286 ? -8.133 -6.109 8.086 1 95.5 286 PRO A O 1
ATOM 2237 N N . GLY A 1 287 ? -10.117 -6.301 7.152 1 94.25 287 GLY A N 1
ATOM 2238 C CA . GLY A 1 287 ? -10.828 -6.133 8.406 1 94.25 287 GLY A CA 1
ATOM 2239 C C . GLY A 1 287 ? -10.836 -7.383 9.266 1 94.25 287 GLY A C 1
ATOM 2240 O O . GLY A 1 287 ? -11.188 -7.332 10.445 1 94.25 287 GLY A O 1
ATOM 2241 N N . ASN A 1 288 ? -10.453 -8.508 8.688 1 96.25 288 ASN A N 1
ATOM 2242 C CA . ASN A 1 288 ? -10.406 -9.75 9.445 1 96.25 288 ASN A CA 1
ATOM 2243 C C . ASN A 1 288 ? -9.133 -9.852 10.281 1 96.25 288 ASN A C 1
ATOM 2245 O O . ASN A 1 288 ? -8.023 -9.867 9.727 1 96.25 288 ASN A O 1
ATOM 2249 N N . ASN A 1 289 ? -9.258 -9.93 11.586 1 96.31 289 ASN A N 1
ATOM 2250 C CA . ASN A 1 289 ? -8.102 -10.125 12.453 1 96.31 289 ASN A CA 1
ATOM 2251 C C . ASN A 1 289 ? -7.754 -11.602 12.594 1 96.31 289 ASN A C 1
ATOM 2253 O O . ASN A 1 289 ? -8.398 -12.461 11.992 1 96.31 289 ASN A O 1
ATOM 2257 N N . ASP A 1 290 ? -6.742 -11.906 13.375 1 97.69 290 ASP A N 1
ATOM 2258 C CA . ASP A 1 290 ? -6.238 -13.273 13.531 1 97.69 290 ASP A CA 1
ATOM 2259 C C . ASP A 1 290 ? -7.328 -14.195 14.062 1 97.69 290 ASP A C 1
ATOM 2261 O O . ASP A 1 290 ? -7.473 -15.328 13.586 1 97.69 290 ASP A O 1
ATOM 2265 N N . ASN A 1 291 ? -8.125 -13.719 14.984 1 98 291 ASN A N 1
ATOM 2266 C CA . ASN A 1 291 ? -9.18 -14.547 15.555 1 98 291 ASN A CA 1
ATOM 2267 C C . ASN A 1 291 ? -10.266 -14.859 14.531 1 98 291 ASN A C 1
ATOM 2269 O O . ASN A 1 291 ? -10.773 -15.984 14.469 1 98 291 ASN A O 1
ATOM 2273 N N . THR A 1 292 ? -10.609 -13.852 13.75 1 97.31 292 THR A N 1
ATOM 2274 C CA . THR A 1 292 ? -11.594 -14.062 12.695 1 97.31 292 THR A CA 1
ATOM 2275 C C . THR A 1 292 ? -11.094 -15.086 11.688 1 97.31 292 THR A C 1
ATOM 2277 O O . THR A 1 292 ? -11.852 -15.953 11.25 1 97.31 292 THR A O 1
ATOM 2280 N N . LEU A 1 293 ? -9.867 -15.031 11.328 1 98.25 293 LEU A N 1
ATOM 2281 C CA . LEU A 1 293 ? -9.297 -15.961 10.352 1 98.25 293 LEU A CA 1
ATOM 2282 C C . LEU A 1 293 ? -9.219 -17.375 10.922 1 98.25 293 LEU A C 1
ATOM 2284 O O . LEU A 1 293 ? -9.375 -18.344 10.188 1 98.25 293 LEU A O 1
ATOM 2288 N N . ASP A 1 294 ? -8.984 -17.5 12.289 1 98.44 294 ASP A N 1
ATOM 2289 C CA . ASP A 1 294 ? -9.094 -18.797 12.938 1 98.44 294 ASP A CA 1
ATOM 2290 C C . ASP A 1 294 ? -10.484 -19.406 12.711 1 98.44 294 ASP A C 1
ATOM 2292 O O . ASP A 1 294 ? -10.602 -20.594 12.406 1 98.44 294 ASP A O 1
ATOM 2296 N N . GLU A 1 295 ? -11.438 -18.547 12.906 1 98 295 GLU A N 1
ATOM 2297 C CA . GLU A 1 295 ? -12.82 -19 12.75 1 98 295 GLU A CA 1
ATOM 2298 C C . GLU A 1 295 ? -13.109 -19.406 11.305 1 98 295 GLU A C 1
ATOM 2300 O O . GLU A 1 295 ? -13.805 -20.391 11.062 1 98 295 GLU A O 1
ATOM 2305 N N . LEU A 1 296 ? -12.617 -18.672 10.383 1 97.81 296 LEU A N 1
ATOM 2306 C CA . LEU A 1 296 ? -12.836 -18.969 8.969 1 97.81 296 LEU A CA 1
ATOM 2307 C C . LEU A 1 296 ? -12.141 -20.266 8.57 1 97.81 296 LEU A C 1
ATOM 2309 O O . LEU A 1 296 ? -12.656 -21.016 7.742 1 97.81 296 LEU A O 1
ATOM 2313 N N . GLU A 1 297 ? -10.969 -20.5 9.094 1 98.25 297 GLU A N 1
ATOM 2314 C CA . GLU A 1 297 ? -10.289 -21.766 8.836 1 98.25 297 GLU A CA 1
ATOM 2315 C C . GLU A 1 297 ? -11.117 -22.938 9.328 1 98.25 297 GLU A C 1
ATOM 2317 O O . GLU A 1 297 ? -11.25 -23.953 8.617 1 98.25 297 GLU A O 1
ATOM 2322 N N . ALA A 1 298 ? -11.617 -22.812 10.57 1 98.31 298 ALA A N 1
ATOM 2323 C CA . ALA A 1 298 ? -12.453 -23.875 11.133 1 98.31 298 ALA A CA 1
ATOM 2324 C C . ALA A 1 298 ? -13.672 -24.125 10.258 1 98.31 298 ALA A C 1
ATOM 2326 O O . ALA A 1 298 ? -14.023 -25.281 9.992 1 98.31 298 ALA A O 1
ATOM 2327 N N . ARG A 1 299 ? -14.273 -23.078 9.805 1 97.62 299 ARG A N 1
ATOM 2328 C CA . ARG A 1 299 ? -15.43 -23.203 8.914 1 97.62 299 ARG A CA 1
ATOM 2329 C C . ARG A 1 299 ? -15.047 -23.891 7.613 1 97.62 299 ARG A C 1
ATOM 2331 O O . ARG A 1 299 ? -15.789 -24.75 7.121 1 97.62 299 ARG A O 1
ATOM 2338 N N . GLY A 1 300 ? -13.938 -23.453 7.035 1 97.94 300 GLY A N 1
ATOM 2339 C CA . GLY A 1 300 ? -13.445 -24.078 5.82 1 97.94 300 GLY A CA 1
ATOM 2340 C C . GLY A 1 300 ? -13.211 -25.562 5.973 1 97.94 300 GLY A C 1
ATOM 2341 O O . GLY A 1 300 ? -13.586 -26.359 5.105 1 97.94 300 GLY A O 1
ATOM 2342 N N . LYS A 1 301 ? -12.633 -25.984 7.102 1 98.44 301 LYS A N 1
ATOM 2343 C CA . LYS A 1 301 ? -12.344 -27.391 7.379 1 98.44 301 LYS A CA 1
ATOM 2344 C C . LYS A 1 301 ? -13.633 -28.188 7.5 1 98.44 301 LYS A C 1
ATOM 2346 O O . LYS A 1 301 ? -13.688 -29.359 7.098 1 98.44 301 LYS A O 1
ATOM 2351 N N . ASP A 1 302 ? -14.57 -27.562 8.102 1 98.25 302 ASP A N 1
ATOM 2352 C CA . ASP A 1 302 ? -15.859 -28.234 8.219 1 98.25 302 ASP A CA 1
ATOM 2353 C C . ASP A 1 302 ? -16.453 -28.516 6.848 1 98.25 302 ASP A C 1
ATOM 2355 O O . ASP A 1 302 ? -17.156 -29.516 6.668 1 98.25 302 ASP A O 1
ATOM 2359 N N . LEU A 1 303 ? -16.234 -27.672 5.91 1 97.19 303 LEU A N 1
ATOM 2360 C CA . LEU A 1 303 ? -16.828 -27.781 4.582 1 97.19 303 LEU A CA 1
ATOM 2361 C C . LEU A 1 303 ? -15.969 -28.641 3.666 1 97.19 303 LEU A C 1
ATOM 2363 O O . LEU A 1 303 ? -16.484 -29.359 2.816 1 97.19 303 LEU A O 1
ATOM 2367 N N . PHE A 1 304 ? -14.734 -28.484 3.771 1 98.06 304 PHE A N 1
ATOM 2368 C CA . PHE A 1 304 ? -13.719 -29.234 3.055 1 98.06 304 PHE A CA 1
ATOM 2369 C C . PHE A 1 304 ? -12.523 -29.531 3.957 1 98.06 304 PHE A C 1
ATOM 2371 O O . PHE A 1 304 ? -11.672 -28.672 4.18 1 98.06 304 PHE A O 1
ATOM 2378 N N . GLU A 1 305 ? -12.352 -30.703 4.352 1 98 305 GLU A N 1
ATOM 2379 C CA . GLU A 1 305 ? -11.484 -31.109 5.453 1 98 305 GLU A CA 1
ATOM 2380 C C . GLU A 1 305 ? -10.055 -30.625 5.238 1 98 305 GLU A C 1
ATOM 2382 O O . GLU A 1 305 ? -9.406 -30.141 6.176 1 98 305 GLU A O 1
ATOM 2387 N N . ASN A 1 306 ? -9.508 -30.719 4.055 1 98.19 306 ASN A N 1
ATOM 2388 C CA . ASN A 1 306 ? -8.133 -30.328 3.768 1 98.19 306 ASN A CA 1
ATOM 2389 C C . ASN A 1 306 ? -8.031 -28.828 3.438 1 98.19 306 ASN A C 1
ATOM 2391 O O . ASN A 1 306 ? -7.516 -28.469 2.381 1 98.19 306 ASN A O 1
ATOM 2395 N N . THR A 1 307 ? -8.562 -28 4.375 1 98.69 307 THR A N 1
ATOM 2396 C CA . THR A 1 307 ? -8.562 -26.562 4.18 1 98.69 307 THR A CA 1
ATOM 2397 C C . THR A 1 307 ? -7.652 -25.875 5.199 1 98.69 307 THR A C 1
ATOM 2399 O O . THR A 1 307 ? -7.652 -26.234 6.379 1 98.69 307 THR A O 1
ATOM 2402 N N . LEU A 1 308 ? -6.82 -25 4.746 1 98.69 308 LEU A N 1
ATOM 2403 C CA . LEU A 1 308 ? -6.035 -24.125 5.602 1 98.69 308 LEU A CA 1
ATOM 2404 C C . LEU A 1 308 ? -6.188 -22.672 5.168 1 98.69 308 LEU A C 1
ATOM 2406 O O . LEU A 1 308 ? -6.488 -22.391 4.004 1 98.69 308 LEU A O 1
ATOM 2410 N N . VAL A 1 309 ? -6.074 -21.766 6.102 1 98.69 309 VAL A N 1
ATOM 2411 C CA . VAL A 1 309 ? -5.945 -20.344 5.781 1 98.69 309 VAL A CA 1
ATOM 2412 C C . VAL A 1 309 ? -4.48 -20.016 5.512 1 98.69 309 VAL A C 1
ATOM 2414 O O . VAL A 1 309 ? -3.604 -20.328 6.312 1 98.69 309 VAL A O 1
ATOM 2417 N N . ALA A 1 310 ? -4.273 -19.406 4.312 1 98.75 310 ALA A N 1
ATOM 2418 C CA . ALA A 1 310 ? -2.91 -19.016 3.975 1 98.75 310 ALA A CA 1
ATOM 2419 C C . ALA A 1 310 ? -2.4 -17.922 4.922 1 98.75 310 ALA A C 1
ATOM 2421 O O . ALA A 1 310 ? -3.178 -17.094 5.395 1 98.75 310 ALA A O 1
ATOM 2422 N N . ARG A 1 311 ? -1.185 -17.891 5.211 1 98.06 311 ARG A N 1
ATOM 2423 C CA . ARG A 1 311 ? -0.594 -16.859 6.059 1 98.06 311 ARG A CA 1
ATOM 2424 C C . ARG A 1 311 ? 0.782 -16.453 5.543 1 98.06 311 ARG A C 1
ATOM 2426 O O . ARG A 1 311 ? 1.446 -17.219 4.852 1 98.06 311 ARG A O 1
ATOM 2433 N N . ASP A 1 312 ? 1.168 -15.273 5.859 1 97.81 312 ASP A N 1
ATOM 2434 C CA . ASP A 1 312 ? 2.484 -14.781 5.465 1 97.81 312 ASP A CA 1
ATOM 2435 C C . ASP A 1 312 ? 3.59 -15.703 5.973 1 97.81 312 ASP A C 1
ATOM 2437 O O . ASP A 1 312 ? 3.525 -16.203 7.102 1 97.81 312 ASP A O 1
ATOM 2441 N N . GLU A 1 313 ? 4.52 -16.047 5.07 1 96 313 GLU A N 1
ATOM 2442 C CA . GLU A 1 313 ? 5.734 -16.797 5.34 1 96 313 GLU A CA 1
ATOM 2443 C C . GLU A 1 313 ? 5.441 -18.297 5.426 1 96 313 GLU A C 1
ATOM 2445 O O . GLU A 1 313 ? 6.328 -19.094 5.75 1 96 313 GLU A O 1
ATOM 2450 N N . MET A 1 314 ? 4.238 -18.688 5.164 1 97.69 314 MET A N 1
ATOM 2451 C CA . MET A 1 314 ? 3.893 -20.094 5.074 1 97.69 314 MET A CA 1
ATOM 2452 C C . MET A 1 314 ? 4.547 -20.734 3.857 1 97.69 314 MET A C 1
ATOM 2454 O O . MET A 1 314 ? 4.586 -20.141 2.779 1 97.69 314 MET A O 1
ATOM 2458 N N . GLU A 1 315 ? 5.121 -21.938 4.066 1 97.25 315 GLU A N 1
ATOM 2459 C CA . GLU A 1 315 ? 5.711 -22.719 2.988 1 97.25 315 GLU A CA 1
ATOM 2460 C C . GLU A 1 315 ? 5.129 -24.125 2.941 1 97.25 315 GLU A C 1
ATOM 2462 O O . GLU A 1 315 ? 4.965 -24.766 3.98 1 97.25 315 GLU A O 1
ATOM 2467 N N . ILE A 1 316 ? 4.797 -24.531 1.725 1 96.69 316 ILE A N 1
ATOM 2468 C CA . ILE A 1 316 ? 4.285 -25.891 1.56 1 96.69 316 ILE A CA 1
ATOM 2469 C C . ILE A 1 316 ? 5.043 -26.594 0.438 1 96.69 316 ILE A C 1
ATOM 2471 O O . ILE A 1 316 ? 5.527 -25.953 -0.494 1 96.69 316 ILE A O 1
ATOM 2475 N N . THR A 1 317 ? 5.195 -27.906 0.56 1 95.31 317 THR A N 1
ATOM 2476 C CA . THR A 1 317 ? 5.75 -28.766 -0.479 1 95.31 317 THR A CA 1
ATOM 2477 C C . THR A 1 317 ? 4.695 -29.734 -0.992 1 95.31 317 THR A C 1
ATOM 2479 O O . THR A 1 317 ? 3.957 -30.328 -0.204 1 95.31 317 THR A O 1
ATOM 2482 N N . LEU A 1 318 ? 4.582 -29.766 -2.266 1 94.5 318 LEU A N 1
ATOM 2483 C CA . LEU A 1 318 ? 3.594 -30.656 -2.871 1 94.5 318 LEU A CA 1
ATOM 2484 C C . LEU A 1 318 ? 4.172 -32.031 -3.088 1 94.5 318 LEU A C 1
ATOM 2486 O O . LEU A 1 318 ? 5.363 -32.188 -3.371 1 94.5 318 LEU A O 1
ATOM 2490 N N . MET B 1 1 ? -9.406 51.562 32.406 1 29.98 1 MET B N 1
ATOM 2491 C CA . MET B 1 1 ? -9.938 50.281 32.844 1 29.98 1 MET B CA 1
ATOM 2492 C C . MET B 1 1 ? -9.664 49.188 31.781 1 29.98 1 MET B C 1
ATOM 2494 O O . MET B 1 1 ? -10.102 49.312 30.641 1 29.98 1 MET B O 1
ATOM 2498 N N . ALA B 1 2 ? -8.57 48.469 31.906 1 35.47 2 ALA B N 1
ATOM 2499 C CA . ALA B 1 2 ? -8 47.594 30.891 1 35.47 2 ALA B CA 1
ATOM 2500 C C . ALA B 1 2 ? -8.961 46.469 30.547 1 35.47 2 ALA B C 1
ATOM 2502 O O . ALA B 1 2 ? -9.422 45.75 31.438 1 35.47 2 ALA B O 1
ATOM 2503 N N . ALA B 1 3 ? -9.781 46.656 29.578 1 40.38 3 ALA B N 1
ATOM 2504 C CA . ALA B 1 3 ? -10.742 45.625 29.188 1 40.38 3 ALA B CA 1
ATOM 2505 C C . ALA B 1 3 ? -10.117 44.219 29.234 1 40.38 3 ALA B C 1
ATOM 2507 O O . ALA B 1 3 ? -9.031 44.031 28.688 1 40.38 3 ALA B O 1
ATOM 2508 N N . ALA B 1 4 ? -10.5 43.375 30.156 1 37.56 4 ALA B N 1
ATOM 2509 C CA . ALA B 1 4 ? -10.102 42 30.375 1 37.56 4 ALA B CA 1
ATOM 2510 C C . ALA B 1 4 ? -10.219 41.188 29.094 1 37.56 4 ALA B C 1
ATOM 2512 O O . ALA B 1 4 ? -11.25 41.219 28.422 1 37.56 4 ALA B O 1
ATOM 2513 N N . VAL B 1 5 ? -9.125 40.906 28.406 1 37.97 5 VAL B N 1
ATOM 2514 C CA . VAL B 1 5 ? -9.086 40.031 27.234 1 37.97 5 VAL B CA 1
ATOM 2515 C C . VAL B 1 5 ? -9.844 38.719 27.547 1 37.97 5 VAL B C 1
ATOM 2517 O O . VAL B 1 5 ? -9.602 38.094 28.578 1 37.97 5 VAL B O 1
ATOM 2520 N N . PRO B 1 6 ? -11.055 38.562 27.094 1 34.5 6 PRO B N 1
ATOM 2521 C CA . PRO B 1 6 ? -11.797 37.344 27.453 1 34.5 6 PRO B CA 1
ATOM 2522 C C . PRO B 1 6 ? -10.914 36.094 27.453 1 34.5 6 PRO B C 1
ATOM 2524 O O . PRO B 1 6 ? -9.898 36.062 26.75 1 34.5 6 PRO B O 1
ATOM 2527 N N . SER B 1 7 ? -10.922 35.312 28.516 1 33.78 7 SER B N 1
ATOM 2528 C CA . SER B 1 7 ? -10.312 34 28.781 1 33.78 7 SER B CA 1
ATOM 2529 C C . SER B 1 7 ? -10.469 33.062 27.578 1 33.78 7 SER B C 1
ATOM 2531 O O . SER B 1 7 ? -11.594 32.75 27.188 1 33.78 7 SER B O 1
ATOM 2533 N N . GLN B 1 8 ? -9.789 33.25 26.406 1 36.97 8 GLN B N 1
ATOM 2534 C CA . GLN B 1 8 ? -9.781 32.281 25.312 1 36.97 8 GLN B CA 1
ATOM 2535 C C . GLN B 1 8 ? -9.828 30.859 25.828 1 36.97 8 GLN B C 1
ATOM 2537 O O . GLN B 1 8 ? -8.984 30.453 26.625 1 36.97 8 GLN B O 1
ATOM 2542 N N . MET B 1 9 ? -10.945 30.25 26.062 1 40.22 9 MET B N 1
ATOM 2543 C CA . MET B 1 9 ? -11.086 28.844 26.438 1 40.22 9 MET B CA 1
ATOM 2544 C C . MET B 1 9 ? -9.984 28 25.812 1 40.22 9 MET B C 1
ATOM 2546 O O . MET B 1 9 ? -9.711 28.125 24.625 1 40.22 9 MET B O 1
ATOM 2550 N N . PRO B 1 10 ? -8.984 27.484 26.453 1 46.5 10 PRO B N 1
ATOM 2551 C CA . PRO B 1 10 ? -7.844 26.703 25.969 1 46.5 10 PRO B CA 1
ATOM 2552 C C . PRO B 1 10 ? -8.25 25.641 24.953 1 46.5 10 PRO B C 1
ATOM 2554 O O . PRO B 1 10 ? -9.086 24.781 25.25 1 46.5 10 PRO B O 1
ATOM 2557 N N . SER B 1 11 ? -8.602 25.969 23.688 1 54.97 11 SER B N 1
ATOM 2558 C CA . SER B 1 11 ? -9 25.047 22.641 1 54.97 11 SER B CA 1
ATOM 2559 C C . SER B 1 11 ? -8.047 23.844 22.562 1 54.97 11 SER B C 1
ATOM 2561 O O . SER B 1 11 ? -6.832 24.016 22.688 1 54.97 11 SER B O 1
ATOM 2563 N N . ASP B 1 12 ? -8.484 22.547 22.891 1 81.75 12 ASP B N 1
ATOM 2564 C CA . ASP B 1 12 ? -7.754 21.281 22.938 1 81.75 12 ASP B CA 1
ATOM 2565 C C . ASP B 1 12 ? -7.129 20.953 21.578 1 81.75 12 ASP B C 1
ATOM 2567 O O . ASP B 1 12 ? -7.836 20.844 20.578 1 81.75 12 ASP B O 1
ATOM 2571 N N . PHE B 1 13 ? -5.824 21.422 21.266 1 95.12 13 PHE B N 1
ATOM 2572 C CA . PHE B 1 13 ? -5.023 21.078 20.094 1 95.12 13 PHE B CA 1
ATOM 2573 C C . PHE B 1 13 ? -4.363 19.719 20.266 1 95.12 13 PHE B C 1
ATOM 2575 O O . PHE B 1 13 ? -3.492 19.547 21.125 1 95.12 13 PHE B O 1
ATOM 2582 N N . SER B 1 14 ? -4.891 18.703 19.453 1 97 14 SER B N 1
ATOM 2583 C CA . SER B 1 14 ? -4.359 17.359 19.594 1 97 14 SER B CA 1
ATOM 2584 C C . SER B 1 14 ? -3.992 16.766 18.234 1 97 14 SER B C 1
ATOM 2586 O O . SER B 1 14 ? -4.512 17.203 17.203 1 97 14 SER B O 1
ATOM 2588 N N . VAL B 1 15 ? -3.035 15.844 18.266 1 98.12 15 VAL B N 1
ATOM 2589 C CA . VAL B 1 15 ? -2.562 15.133 17.078 1 98.12 15 VAL B CA 1
ATOM 2590 C C . VAL B 1 15 ? -2.637 13.625 17.312 1 98.12 15 VAL B C 1
ATOM 2592 O O . VAL B 1 15 ? -2.256 13.141 18.375 1 98.12 15 VAL B O 1
ATOM 2595 N N . LYS B 1 16 ? -3.18 12.977 16.375 1 98.44 16 LYS B N 1
ATOM 2596 C CA . LYS B 1 16 ? -3.137 11.516 16.391 1 98.44 16 LYS B CA 1
ATOM 2597 C C . LYS B 1 16 ? -2.436 10.961 15.156 1 98.44 16 LYS B C 1
ATOM 2599 O O . LYS B 1 16 ? -2.768 11.336 14.031 1 98.44 16 LYS B O 1
ATOM 2604 N N . PHE B 1 17 ? -1.432 10.078 15.422 1 98.75 17 PHE B N 1
ATOM 2605 C CA . PHE B 1 17 ? -0.708 9.414 14.344 1 98.75 17 PHE B CA 1
ATOM 2606 C C . PHE B 1 17 ? -1.389 8.109 13.953 1 98.75 17 PHE B C 1
ATOM 2608 O O . PHE B 1 17 ? -1.586 7.23 14.805 1 98.75 17 PHE B O 1
ATOM 2615 N N . TYR B 1 18 ? -1.728 7.98 12.688 1 98.5 18 TYR B N 1
ATOM 2616 C CA . TYR B 1 18 ? -2.346 6.742 12.227 1 98.5 18 TYR B CA 1
ATOM 2617 C C . TYR B 1 18 ? -1.367 5.918 11.398 1 98.5 18 TYR B C 1
ATOM 2619 O O . TYR B 1 18 ? -1.554 4.715 11.227 1 98.5 18 TYR B O 1
ATOM 2627 N N . GLY B 1 19 ? -0.396 6.508 10.883 1 98.56 19 GLY B N 1
ATOM 2628 C CA . GLY B 1 19 ? 0.696 5.898 10.148 1 98.56 19 GLY B CA 1
ATOM 2629 C C . GLY B 1 19 ? 1.952 6.75 10.125 1 98.56 19 GLY B C 1
ATOM 2630 O O . GLY B 1 19 ? 1.887 7.961 9.906 1 98.56 19 GLY B O 1
ATOM 2631 N N . CYS B 1 20 ? 3.076 6.105 10.297 1 98.56 20 CYS B N 1
ATOM 2632 C CA . CYS B 1 20 ? 4.285 6.891 10.523 1 98.56 20 CYS B CA 1
ATOM 2633 C C . CYS B 1 20 ? 5.422 6.406 9.625 1 98.56 20 CYS B C 1
ATOM 2635 O O . CYS B 1 20 ? 6.539 6.922 9.703 1 98.56 20 CYS B O 1
ATOM 2637 N N . ARG B 1 21 ? 5.164 5.453 8.812 1 98 21 ARG B N 1
ATOM 2638 C CA . ARG B 1 21 ? 6.219 4.914 7.961 1 98 21 ARG B CA 1
ATOM 2639 C C . ARG B 1 21 ? 6.168 5.531 6.566 1 98 21 ARG B C 1
ATOM 2641 O O . ARG B 1 21 ? 5.141 6.082 6.16 1 98 21 ARG B O 1
ATOM 2648 N N . GLY B 1 22 ? 7.34 5.531 6.059 1 96.12 22 GLY B N 1
ATOM 2649 C CA . GLY B 1 22 ? 7.43 5.727 4.621 1 96.12 22 GLY B CA 1
ATOM 2650 C C . GLY B 1 22 ? 7.633 4.43 3.855 1 96.12 22 GLY B C 1
ATOM 2651 O O . GLY B 1 22 ? 7.934 3.393 4.449 1 96.12 22 GLY B O 1
ATOM 2652 N N . SER B 1 23 ? 7.285 4.633 2.586 1 93.62 23 SER B N 1
ATOM 2653 C CA . SER B 1 23 ? 7.305 4.223 1.186 1 93.62 23 SER B CA 1
ATOM 2654 C C . SER B 1 23 ? 6.363 3.049 0.94 1 93.62 23 SER B C 1
ATOM 2656 O O . SER B 1 23 ? 5.648 3.018 -0.066 1 93.62 23 SER B O 1
ATOM 2658 N N . ILE B 1 24 ? 6.289 2.061 1.979 1 96.94 24 ILE B N 1
ATOM 2659 C CA . ILE B 1 24 ? 5.379 0.927 1.861 1 96.94 24 ILE B CA 1
ATOM 2660 C C . ILE B 1 24 ? 5.008 0.417 3.252 1 96.94 24 ILE B C 1
ATOM 2662 O O . ILE B 1 24 ? 5.824 0.456 4.172 1 96.94 24 ILE B O 1
ATOM 2666 N N . PRO B 1 25 ? 3.75 -0.01 3.461 1 97.19 25 PRO B N 1
ATOM 2667 C CA . PRO B 1 25 ? 3.387 -0.593 4.754 1 97.19 25 PRO B CA 1
ATOM 2668 C C . PRO B 1 25 ? 4.16 -1.871 5.066 1 97.19 25 PRO B C 1
ATOM 2670 O O . PRO B 1 25 ? 4.543 -2.604 4.148 1 97.19 25 PRO B O 1
ATOM 2673 N N . VAL B 1 26 ? 4.387 -2.078 6.348 1 95.5 26 VAL B N 1
ATOM 2674 C CA . VAL B 1 26 ? 5.062 -3.295 6.785 1 95.5 26 VAL B CA 1
ATOM 2675 C C . VAL B 1 26 ? 4.234 -3.979 7.875 1 95.5 26 VAL B C 1
ATOM 2677 O O . VAL B 1 26 ? 3.373 -3.352 8.492 1 95.5 26 VAL B O 1
ATOM 2680 N N . SER B 1 27 ? 4.445 -5.219 7.996 1 94.12 27 SER B N 1
ATOM 2681 C CA . SER B 1 27 ? 3.771 -6.016 9.016 1 94.12 27 SER B CA 1
ATOM 2682 C C . SER B 1 27 ? 4.699 -7.086 9.578 1 94.12 27 SER B C 1
ATOM 2684 O O . SER B 1 27 ? 5.777 -7.336 9.031 1 94.12 27 SER B O 1
ATOM 2686 N N . GLY B 1 28 ? 4.25 -7.684 10.68 1 91.69 28 GLY B N 1
ATOM 2687 C CA . GLY B 1 28 ? 5.039 -8.734 11.305 1 91.69 28 GLY B CA 1
ATOM 2688 C C . GLY B 1 28 ? 5.359 -8.453 12.758 1 91.69 28 GLY B C 1
ATOM 2689 O O . GLY B 1 28 ? 5.102 -7.352 13.258 1 91.69 28 GLY B O 1
ATOM 2690 N N . THR B 1 29 ? 6.051 -9.344 13.367 1 91.31 29 THR B N 1
ATOM 2691 C CA . THR B 1 29 ? 6.293 -9.297 14.805 1 91.31 29 THR B CA 1
ATOM 2692 C C . THR B 1 29 ? 7.301 -8.203 15.148 1 91.31 29 THR B C 1
ATOM 2694 O O . THR B 1 29 ? 7.285 -7.664 16.266 1 91.31 29 THR B O 1
ATOM 2697 N N . ASP B 1 30 ? 8.117 -7.863 14.195 1 93.44 30 ASP B N 1
ATOM 2698 C CA . ASP B 1 30 ? 9.188 -6.898 14.445 1 93.44 30 ASP B CA 1
ATOM 2699 C C . ASP B 1 30 ? 8.711 -5.473 14.188 1 93.44 30 ASP B C 1
ATOM 2701 O O . ASP B 1 30 ? 9.5 -4.527 14.258 1 93.44 30 ASP B O 1
ATOM 2705 N N . HIS B 1 31 ? 7.43 -5.309 13.891 1 95.25 31 HIS B N 1
ATOM 2706 C CA . HIS B 1 31 ? 6.914 -4 13.5 1 95.25 31 HIS B CA 1
ATOM 2707 C C . HIS B 1 31 ? 5.637 -3.668 14.266 1 95.25 31 HIS B C 1
ATOM 2709 O O . HIS B 1 31 ? 4.742 -3.01 13.734 1 95.25 31 HIS B O 1
ATOM 2715 N N . VAL B 1 32 ? 5.574 -4.098 15.531 1 93.5 32 VAL B N 1
ATOM 2716 C CA . VAL B 1 32 ? 4.34 -3.967 16.297 1 93.5 32 VAL B CA 1
ATOM 2717 C C . VAL B 1 32 ? 4.398 -2.719 17.172 1 93.5 32 VAL B C 1
ATOM 2719 O O . VAL B 1 32 ? 3.426 -1.966 17.266 1 93.5 32 VAL B O 1
ATOM 2722 N N . ARG B 1 33 ? 5.535 -2.424 17.781 1 95.31 33 ARG B N 1
ATOM 2723 C CA . ARG B 1 33 ? 5.656 -1.346 18.75 1 95.31 33 ARG B CA 1
ATOM 2724 C C . ARG B 1 33 ? 5.469 0.015 18.094 1 95.31 33 ARG B C 1
ATOM 2726 O O . ARG B 1 33 ? 4.797 0.891 18.641 1 95.31 33 ARG B O 1
ATOM 2733 N N . TYR B 1 34 ? 5.98 0.225 16.938 1 97.69 34 TYR B N 1
ATOM 2734 C CA . TYR B 1 34 ? 5.914 1.524 16.281 1 97.69 34 TYR B CA 1
ATOM 2735 C C . TYR B 1 34 ? 4.895 1.508 15.148 1 97.69 34 TYR B C 1
ATOM 2737 O O . TYR B 1 34 ? 4.508 2.562 14.633 1 97.69 34 TYR B O 1
ATOM 2745 N N . GLY B 1 35 ? 4.457 0.332 14.797 1 96.5 35 GLY B N 1
ATOM 2746 C CA . GLY B 1 35 ? 3.449 0.207 13.75 1 96.5 35 GLY B CA 1
ATOM 2747 C C . GLY B 1 35 ? 4.039 0.109 12.359 1 96.5 35 GLY B C 1
ATOM 2748 O O . GLY B 1 35 ? 5.254 0.228 12.18 1 96.5 35 GLY B O 1
ATOM 2749 N N . GLY B 1 36 ? 3.133 -0.155 11.367 1 97.19 36 GLY B N 1
ATOM 2750 C CA . GLY B 1 36 ? 3.615 -0.418 10.023 1 97.19 36 GLY B CA 1
ATOM 2751 C C . GLY B 1 36 ? 2.873 0.367 8.961 1 97.19 36 GLY B C 1
ATOM 2752 O O . GLY B 1 36 ? 3.141 0.213 7.766 1 97.19 36 GLY B O 1
ATOM 2753 N N . GLN B 1 37 ? 1.958 1.22 9.32 1 97.94 37 GLN B N 1
ATOM 2754 C CA . GLN B 1 37 ? 1.152 1.958 8.359 1 97.94 37 GLN B CA 1
ATOM 2755 C C . GLN B 1 37 ? 1.916 3.16 7.809 1 97.94 37 GLN B C 1
ATOM 2757 O O . GLN B 1 37 ? 2.793 3.705 8.484 1 97.94 37 GLN B O 1
ATOM 2762 N N . THR B 1 38 ? 1.537 3.527 6.578 1 98.56 38 THR B N 1
ATOM 2763 C CA . THR B 1 38 ? 2.221 4.672 5.988 1 98.56 38 THR B CA 1
ATOM 2764 C C . THR B 1 38 ? 1.499 5.973 6.34 1 98.56 38 THR B C 1
ATOM 2766 O O . THR B 1 38 ? 0.427 5.949 6.945 1 98.56 38 THR B O 1
ATOM 2769 N N . SER B 1 39 ? 1.983 7.07 5.934 1 98.62 39 SER B N 1
ATOM 2770 C CA . SER B 1 39 ? 1.824 8.43 6.43 1 98.62 39 SER B CA 1
ATOM 2771 C C . SER B 1 39 ? 0.356 8.844 6.453 1 98.62 39 SER B C 1
ATOM 2773 O O . SER B 1 39 ? -0.298 8.891 5.41 1 98.62 39 SER B O 1
ATOM 2775 N N . CYS B 1 40 ? -0.138 9.086 7.668 1 98.88 40 CYS B N 1
ATOM 2776 C CA . CYS B 1 40 ? -1.465 9.633 7.93 1 98.88 40 CYS B CA 1
ATOM 2777 C C . CYS B 1 40 ? -1.576 10.125 9.367 1 98.88 40 CYS B C 1
ATOM 2779 O O . CYS B 1 40 ? -1.323 9.375 10.305 1 98.88 40 CYS B O 1
ATOM 2781 N N . LEU B 1 41 ? -1.927 11.32 9.594 1 98.56 41 LEU B N 1
ATOM 2782 C CA . LEU B 1 41 ? -2.213 11.797 10.945 1 98.56 41 LEU B CA 1
ATOM 2783 C C . LEU B 1 41 ? -3.379 12.781 10.938 1 98.56 41 LEU B C 1
ATOM 2785 O O . LEU B 1 41 ? -3.771 13.281 9.883 1 98.56 41 LEU B O 1
ATOM 2789 N N . THR B 1 42 ? -3.99 13.016 12.047 1 98.56 42 THR B N 1
ATOM 2790 C CA . THR B 1 42 ? -5.082 13.977 12.203 1 98.56 42 THR B CA 1
ATOM 2791 C C . THR B 1 42 ? -4.719 15.047 13.219 1 98.56 42 THR B C 1
ATOM 2793 O O . THR B 1 42 ? -3.984 14.789 14.172 1 98.56 42 THR B O 1
ATOM 2796 N N . VAL B 1 43 ? -5.133 16.203 12.945 1 98.31 43 VAL B N 1
ATOM 2797 C CA . VAL B 1 43 ? -5 17.344 13.852 1 98.31 43 VAL B CA 1
ATOM 2798 C C . VAL B 1 43 ? -6.383 17.859 14.227 1 98.31 43 VAL B C 1
ATOM 2800 O O . VAL B 1 43 ? -7.207 18.156 13.352 1 98.31 43 VAL B O 1
ATOM 2803 N N . ARG B 1 44 ? -6.562 17.953 15.445 1 96.38 44 ARG B N 1
ATOM 2804 C CA . ARG B 1 44 ? -7.828 18.469 15.961 1 96.38 44 ARG B CA 1
ATOM 2805 C C . ARG B 1 44 ? -7.617 19.734 16.781 1 96.38 44 ARG B C 1
ATOM 2807 O O . ARG B 1 44 ? -6.727 19.781 17.641 1 96.38 44 ARG B O 1
ATOM 2814 N N . ALA B 1 45 ? -8.359 20.766 16.484 1 93.06 45 ALA B N 1
ATOM 2815 C CA . ALA B 1 45 ? -8.391 22 17.25 1 93.06 45 ALA B CA 1
ATOM 2816 C C . ALA B 1 45 ? -9.797 22.594 17.266 1 93.06 45 ALA B C 1
ATOM 2818 O O . ALA B 1 45 ? -10.375 22.859 16.203 1 93.06 45 ALA B O 1
ATOM 2819 N N . GLY B 1 46 ? -10.344 22.828 18.469 1 86.56 46 GLY B N 1
ATOM 2820 C CA . GLY B 1 46 ? -11.734 23.266 18.531 1 86.56 46 GLY B CA 1
ATOM 2821 C C . GLY B 1 46 ? -12.695 22.25 17.938 1 86.56 46 GLY B C 1
ATOM 2822 O O . GLY B 1 46 ? -12.68 21.078 18.297 1 86.56 46 GLY B O 1
ATOM 2823 N N . SER B 1 47 ? -13.445 22.734 16.969 1 89.25 47 SER B N 1
ATOM 2824 C CA . SER B 1 47 ? -14.422 21.859 16.328 1 89.25 47 SER B CA 1
ATOM 2825 C C . SER B 1 47 ? -13.875 21.281 15.023 1 89.25 47 SER B C 1
ATOM 2827 O O . SER B 1 47 ? -14.586 20.562 14.312 1 89.25 47 SER B O 1
ATOM 2829 N N . ARG B 1 48 ? -12.625 21.594 14.773 1 93.81 48 ARG B N 1
ATOM 2830 C CA . ARG B 1 48 ? -12.078 21.25 13.469 1 93.81 48 ARG B CA 1
ATOM 2831 C C . ARG B 1 48 ? -11.156 20.031 13.555 1 93.81 48 ARG B C 1
ATOM 2833 O O . ARG B 1 48 ? -10.445 19.859 14.547 1 93.81 48 ARG B O 1
ATOM 2840 N N . GLU B 1 49 ? -11.25 19.219 12.539 1 96.06 49 GLU B N 1
ATOM 2841 C CA . GLU B 1 49 ? -10.328 18.094 12.336 1 96.06 49 GLU B CA 1
ATOM 2842 C C . GLU B 1 49 ? -9.82 18.062 10.898 1 96.06 49 GLU B C 1
ATOM 2844 O O . GLU B 1 49 ? -10.609 18.125 9.953 1 96.06 49 GLU B O 1
ATOM 2849 N N . ILE B 1 50 ? -8.531 18.047 10.734 1 98.31 50 ILE B N 1
ATOM 2850 C CA . ILE B 1 50 ? -7.977 17.875 9.398 1 98.31 50 ILE B CA 1
ATOM 2851 C C . ILE B 1 50 ? -7.105 16.625 9.352 1 98.31 50 ILE B C 1
ATOM 2853 O O . ILE B 1 50 ? -6.586 16.188 10.383 1 98.31 50 ILE B O 1
ATOM 2857 N N . ILE B 1 51 ? -7.043 16.047 8.203 1 98.81 51 ILE B N 1
ATOM 2858 C CA . ILE B 1 51 ? -6.234 14.867 7.941 1 98.81 51 ILE B CA 1
ATOM 2859 C C . ILE B 1 51 ? -5.02 15.242 7.102 1 98.81 51 ILE B C 1
ATOM 2861 O O . ILE B 1 51 ? -5.145 15.953 6.102 1 98.81 51 ILE B O 1
ATOM 2865 N N . LEU B 1 52 ? -3.85 14.852 7.555 1 98.88 52 LEU B N 1
ATOM 2866 C CA . LEU B 1 52 ? -2.625 15.07 6.793 1 98.88 52 LEU B CA 1
ATOM 2867 C C . LEU B 1 52 ? -2.143 13.773 6.152 1 98.88 52 LEU B C 1
ATOM 2869 O O . LEU B 1 52 ? -1.787 12.82 6.855 1 98.88 52 LEU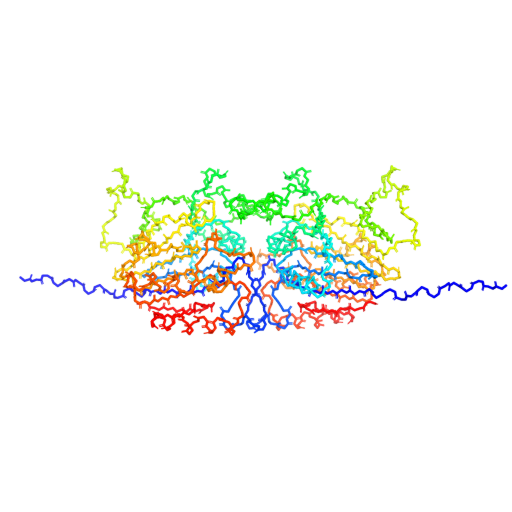 B O 1
ATOM 2873 N N . ASP B 1 53 ? -2.15 13.711 4.824 1 98.81 53 ASP B N 1
ATOM 2874 C CA . ASP B 1 53 ? -1.776 12.586 3.971 1 98.81 53 ASP B CA 1
ATOM 2875 C C . ASP B 1 53 ? -2.754 11.422 4.137 1 98.81 53 ASP B C 1
ATOM 2877 O O . ASP B 1 53 ? -3.504 11.367 5.113 1 98.81 53 ASP B O 1
ATOM 2881 N N . ALA B 1 54 ? -2.732 10.594 3.121 1 98.75 54 ALA B N 1
ATOM 2882 C CA . ALA B 1 54 ? -3.709 9.508 3.016 1 98.75 54 ALA B CA 1
ATOM 2883 C C . ALA B 1 54 ? -3.021 8.18 2.707 1 98.75 54 ALA B C 1
ATOM 2885 O O . ALA B 1 54 ? -3.449 7.445 1.812 1 98.75 54 ALA B O 1
ATOM 2886 N N . GLY B 1 55 ? -1.898 7.922 3.436 1 98.5 55 GLY B N 1
ATOM 2887 C CA . GLY B 1 55 ? -1.301 6.602 3.354 1 98.5 55 GLY B CA 1
ATOM 2888 C C . GLY B 1 55 ? -2.186 5.508 3.924 1 98.5 55 GLY B C 1
ATOM 2889 O O . GLY B 1 55 ? -3.373 5.73 4.168 1 98.5 55 GLY B O 1
ATOM 2890 N N . SER B 1 56 ? -1.603 4.312 4.145 1 98 56 SER B N 1
ATOM 2891 C CA . SER B 1 56 ? -2.389 3.17 4.598 1 98 56 SER B CA 1
ATOM 2892 C C . SER B 1 56 ? -2.967 3.416 5.988 1 98 56 SER B C 1
ATOM 2894 O O . SER B 1 56 ? -3.973 2.809 6.363 1 98 56 SER B O 1
ATOM 2896 N N . GLY B 1 57 ? -2.426 4.355 6.746 1 98.06 57 GLY B N 1
ATOM 2897 C CA . GLY B 1 57 ? -2.953 4.707 8.055 1 98.06 57 GLY B CA 1
ATOM 2898 C C . GLY B 1 57 ? -4.352 5.297 7.996 1 98.06 57 GLY B C 1
ATOM 2899 O O . GLY B 1 57 ? -5.062 5.32 9 1 98.06 57 GLY B O 1
ATOM 2900 N N . LEU B 1 58 ? -4.73 5.812 6.848 1 98.5 58 LEU B N 1
ATOM 2901 C CA . LEU B 1 58 ? -6.035 6.445 6.695 1 98.5 58 LEU B CA 1
ATOM 2902 C C . LEU B 1 58 ? -7.156 5.449 6.969 1 98.5 58 LEU B C 1
ATOM 2904 O O . LEU B 1 58 ? -8.234 5.836 7.43 1 98.5 58 LEU B O 1
ATOM 2908 N N . VAL B 1 59 ? -6.91 4.188 6.707 1 96.5 59 VAL B N 1
ATOM 2909 C CA . VAL B 1 59 ? -7.938 3.17 6.895 1 96.5 59 VAL B CA 1
ATOM 2910 C C . VAL B 1 59 ? -8.32 3.09 8.367 1 96.5 59 VAL B C 1
ATOM 2912 O O . VAL B 1 59 ? -9.508 2.975 8.703 1 96.5 59 VAL B O 1
ATOM 2915 N N . SER B 1 60 ? -7.324 3.182 9.234 1 96 60 SER B N 1
ATOM 2916 C CA . SER B 1 60 ? -7.602 3.176 10.664 1 96 60 SER B CA 1
ATOM 2917 C C . SER B 1 60 ? -8.422 4.391 11.078 1 96 60 SER B C 1
ATOM 2919 O O . SER B 1 60 ? -9.367 4.273 11.859 1 96 60 SER B O 1
ATOM 2921 N N . HIS B 1 61 ? -8.07 5.52 10.57 1 97.75 61 HIS B N 1
ATOM 2922 C CA . HIS B 1 61 ? -8.859 6.711 10.859 1 97.75 61 HIS B CA 1
ATOM 2923 C C . HIS B 1 61 ? -10.273 6.582 10.312 1 97.75 61 HIS B C 1
ATOM 2925 O O . HIS B 1 61 ? -11.234 7.047 10.938 1 97.75 61 HIS B O 1
ATOM 2931 N N . SER B 1 62 ? -10.359 6.047 9.125 1 97.62 62 SER B N 1
ATOM 2932 C CA . SER B 1 62 ? -11.664 5.789 8.531 1 97.62 62 SER B CA 1
ATOM 2933 C C . SER B 1 62 ? -12.562 5 9.477 1 97.62 62 SER B C 1
ATOM 2935 O O . SER B 1 62 ? -13.734 5.328 9.641 1 97.62 62 SER B O 1
ATOM 2937 N N . ASN B 1 63 ? -12.016 4.004 10.062 1 95.44 63 ASN B N 1
ATOM 2938 C CA . ASN B 1 63 ? -12.766 3.203 11.031 1 95.44 63 ASN B CA 1
ATOM 2939 C C . ASN B 1 63 ? -13.227 4.043 12.211 1 95.44 63 ASN B C 1
ATOM 2941 O O . ASN B 1 63 ? -14.359 3.893 12.68 1 95.44 63 ASN B O 1
ATOM 2945 N N . ASP B 1 64 ? -12.375 4.879 12.688 1 96.44 64 ASP B N 1
ATOM 2946 C CA . ASP B 1 64 ? -12.734 5.781 13.781 1 96.44 64 ASP B CA 1
ATOM 2947 C C . ASP B 1 64 ? -13.898 6.688 13.375 1 96.44 64 ASP B C 1
ATOM 2949 O O . ASP B 1 64 ? -14.797 6.945 14.18 1 96.44 64 ASP B O 1
ATOM 2953 N N . LEU B 1 65 ? -13.844 7.215 12.172 1 97.25 65 LEU B N 1
ATOM 2954 C CA . LEU B 1 65 ? -14.891 8.102 11.68 1 97.25 65 LEU B CA 1
ATOM 2955 C C . LEU B 1 65 ? -16.234 7.367 11.586 1 97.25 65 LEU B C 1
ATOM 2957 O O . LEU B 1 65 ? -17.266 7.93 11.914 1 97.25 65 LEU B O 1
ATOM 2961 N N . ILE B 1 66 ? -16.172 6.137 11.125 1 96 66 ILE B N 1
ATOM 2962 C CA . ILE B 1 66 ? -17.391 5.348 11 1 96 66 ILE B CA 1
ATOM 2963 C C . ILE B 1 66 ? -18 5.109 12.383 1 96 66 ILE B C 1
ATOM 2965 O O . ILE B 1 66 ? -19.219 5.215 12.562 1 96 66 ILE B O 1
ATOM 2969 N N . LYS B 1 67 ? -17.125 4.773 13.305 1 95.62 67 LYS B N 1
ATOM 2970 C CA . LYS B 1 67 ? -17.609 4.613 14.672 1 95.62 67 LYS B CA 1
ATOM 2971 C C . LYS B 1 67 ? -18.281 5.887 15.172 1 95.62 67 LYS B C 1
ATOM 2973 O O . LYS B 1 67 ? -19.359 5.832 15.773 1 95.62 67 LYS B O 1
ATOM 2978 N N . ARG B 1 68 ? -17.641 7 14.906 1 94.88 68 ARG B N 1
ATOM 2979 C CA . ARG B 1 68 ? -18.203 8.289 15.297 1 94.88 68 ARG B CA 1
ATOM 2980 C C . ARG B 1 68 ? -19.547 8.531 14.625 1 94.88 68 ARG B C 1
ATOM 2982 O O . ARG B 1 68 ? -20.5 9.008 15.266 1 94.88 68 ARG B O 1
ATOM 2989 N N . TYR B 1 69 ? -19.625 8.219 13.414 1 95.56 69 TYR B N 1
ATOM 2990 C CA . TYR B 1 69 ? -20.859 8.375 12.648 1 95.56 69 TYR B CA 1
ATOM 2991 C C . TYR B 1 69 ? -21.984 7.531 13.242 1 95.56 69 TYR B C 1
ATOM 2993 O O . TYR B 1 69 ? -23.109 8.008 13.398 1 95.56 69 TYR B O 1
ATOM 3001 N N . ILE B 1 70 ? -21.656 6.332 13.562 1 94.5 70 ILE B N 1
ATOM 3002 C CA . ILE B 1 70 ? -22.641 5.422 14.133 1 94.5 70 ILE B CA 1
ATOM 3003 C C . ILE B 1 70 ? -23.109 5.953 15.484 1 94.5 70 ILE B C 1
ATOM 3005 O O . ILE B 1 70 ? -24.312 5.898 15.789 1 94.5 70 ILE B O 1
ATOM 3009 N N . GLU B 1 71 ? -22.25 6.465 16.203 1 95.81 71 GLU B N 1
ATOM 3010 C CA . GLU B 1 71 ? -22.547 6.938 17.547 1 95.81 71 GLU B CA 1
ATOM 3011 C C . GLU B 1 71 ? -23.328 8.242 17.516 1 95.81 71 GLU B C 1
ATOM 3013 O O . GLU B 1 71 ? -24.266 8.438 18.312 1 95.81 71 GLU B O 1
ATOM 3018 N N . THR B 1 72 ? -23.016 9.148 16.625 1 95.12 72 THR B N 1
ATOM 3019 C CA . THR B 1 72 ? -23.562 10.5 16.672 1 95.12 72 THR B CA 1
ATOM 3020 C C . THR B 1 72 ? -24.656 10.672 15.633 1 95.12 72 THR B C 1
ATOM 3022 O O . THR B 1 72 ? -25.469 11.594 15.719 1 95.12 72 THR B O 1
ATOM 3025 N N . GLN B 1 73 ? -24.578 9.836 14.586 1 94.25 73 GLN B N 1
ATOM 3026 C CA . GLN B 1 73 ? -25.5 9.922 13.461 1 94.25 73 GLN B CA 1
ATOM 3027 C C . GLN B 1 73 ? -25.391 11.281 12.766 1 94.25 73 GLN B C 1
ATOM 3029 O O . GLN B 1 73 ? -26.391 11.797 12.258 1 94.25 73 GLN B O 1
ATOM 3034 N N . GLN B 1 74 ? -24.297 11.922 12.914 1 94.38 74 GLN B N 1
ATOM 3035 C CA . GLN B 1 74 ? -24.031 13.188 12.234 1 94.38 74 GLN B CA 1
ATOM 3036 C C . GLN B 1 74 ? -23.234 12.969 10.953 1 94.38 74 GLN B C 1
ATOM 3038 O O . GLN B 1 74 ? -22.344 12.125 10.914 1 94.38 74 GLN B O 1
ATOM 3043 N N . PRO B 1 75 ? -23.609 13.727 9.977 1 94.94 75 PRO B N 1
ATOM 3044 C CA . PRO B 1 75 ? -22.844 13.609 8.742 1 94.94 75 PRO B CA 1
ATOM 3045 C C . PRO B 1 75 ? -21.359 13.852 8.945 1 94.94 75 PRO B C 1
ATOM 3047 O O . PRO B 1 75 ? -20.969 14.656 9.797 1 94.94 75 PRO B O 1
ATOM 3050 N N . LEU B 1 76 ? -20.609 13.117 8.133 1 95.44 76 LEU B N 1
ATOM 3051 C CA . LEU B 1 76 ? -19.156 13.258 8.219 1 95.44 76 LEU B CA 1
ATOM 3052 C C . LEU B 1 76 ? -18.656 14.359 7.281 1 95.44 76 LEU B C 1
ATOM 3054 O O . LEU B 1 76 ? -19.047 14.406 6.113 1 95.44 76 LEU B O 1
ATOM 3058 N N . GLU B 1 77 ? -17.922 15.305 7.848 1 95.62 77 GLU B N 1
ATOM 3059 C CA . GLU B 1 77 ? -17.172 16.328 7.098 1 95.62 77 GLU B CA 1
ATOM 3060 C C . GLU B 1 77 ? -15.672 16.156 7.289 1 95.62 77 GLU B C 1
ATOM 3062 O O . GLU B 1 77 ? -15.164 16.328 8.398 1 95.62 77 GLU B O 1
ATOM 3067 N N . THR B 1 78 ? -15.031 15.828 6.18 1 97.44 78 THR B N 1
ATOM 3068 C CA . THR B 1 78 ? -13.617 15.508 6.305 1 97.44 78 THR B CA 1
ATOM 3069 C C . THR B 1 78 ? -12.781 16.406 5.391 1 97.44 78 THR B C 1
ATOM 3071 O O . THR B 1 78 ? -13.219 16.766 4.301 1 97.44 78 THR B O 1
ATOM 3074 N N . TYR B 1 79 ? -11.625 16.875 5.855 1 98.25 79 TYR B N 1
ATOM 3075 C CA . TYR B 1 79 ? -10.656 17.688 5.141 1 98.25 79 TYR B CA 1
ATOM 3076 C C . TYR B 1 79 ? -9.297 17 5.07 1 98.25 79 TYR B C 1
ATOM 3078 O O . TYR B 1 79 ? -8.617 16.844 6.086 1 98.25 79 TYR B O 1
ATOM 3086 N N . VAL B 1 80 ? -8.93 16.578 3.873 1 98.62 80 VAL B N 1
ATOM 3087 C CA . VAL B 1 80 ? -7.684 15.852 3.668 1 98.62 80 VAL B CA 1
ATOM 3088 C C . VAL B 1 80 ? -6.676 16.75 2.953 1 98.62 80 VAL B C 1
ATOM 3090 O O . VAL B 1 80 ? -6.949 17.25 1.862 1 98.62 80 VAL B O 1
ATOM 3093 N N . PHE B 1 81 ? -5.555 16.984 3.561 1 98.75 81 PHE B N 1
ATOM 3094 C CA . PHE B 1 81 ? -4.465 17.75 2.963 1 98.75 81 PHE B CA 1
ATOM 3095 C C . PHE B 1 81 ? -3.291 16.828 2.623 1 98.75 81 PHE B C 1
ATOM 3097 O O . PHE B 1 81 ? -2.611 16.328 3.518 1 98.75 81 PHE B O 1
ATOM 3104 N N . ILE B 1 82 ? -3.025 16.641 1.31 1 98.5 82 ILE B N 1
ATOM 3105 C CA . ILE B 1 82 ? -1.986 15.742 0.815 1 98.5 82 ILE B CA 1
ATOM 3106 C C . ILE B 1 82 ? -0.694 16.516 0.59 1 98.5 82 ILE B C 1
ATOM 3108 O O . ILE B 1 82 ? -0.705 17.578 -0.034 1 98.5 82 ILE B O 1
ATOM 3112 N N . THR B 1 83 ? 0.362 15.977 1.135 1 97.75 83 THR B N 1
ATOM 3113 C CA . THR B 1 83 ? 1.646 16.641 0.984 1 97.75 83 THR B CA 1
ATOM 3114 C C . THR B 1 83 ? 2.172 16.5 -0.44 1 97.75 83 THR B C 1
ATOM 3116 O O . THR B 1 83 ? 2.674 17.453 -1.026 1 97.75 83 THR B O 1
ATOM 3119 N N . HIS B 1 84 ? 2.139 15.305 -0.943 1 96.88 84 HIS B N 1
ATOM 3120 C CA . HIS B 1 84 ? 2.502 15 -2.322 1 96.88 84 HIS B CA 1
ATOM 3121 C C . HIS B 1 84 ? 1.91 13.664 -2.768 1 96.88 84 HIS B C 1
ATOM 3123 O O . HIS B 1 84 ? 1.336 12.938 -1.956 1 96.88 84 HIS B O 1
ATOM 3129 N N . ALA B 1 85 ? 2.066 13.344 -4.035 1 96.31 85 ALA B N 1
ATOM 3130 C CA . ALA B 1 85 ? 1.21 12.305 -4.605 1 96.31 85 ALA B CA 1
ATOM 3131 C C . ALA B 1 85 ? 1.948 10.977 -4.703 1 96.31 85 ALA B C 1
ATOM 3133 O O . ALA B 1 85 ? 1.562 10.102 -5.484 1 96.31 85 ALA B O 1
ATOM 3134 N N . HIS B 1 86 ? 3.023 10.742 -3.949 1 96.75 86 HIS B N 1
ATOM 3135 C CA . HIS B 1 86 ? 3.625 9.414 -3.928 1 96.75 86 HIS B CA 1
ATOM 3136 C C . HIS B 1 86 ? 2.662 8.383 -3.354 1 96.75 86 HIS B C 1
ATOM 3138 O O . HIS B 1 86 ? 1.798 8.719 -2.541 1 96.75 86 HIS B O 1
ATOM 3144 N N . LEU B 1 87 ? 2.895 7.16 -3.678 1 96.88 87 LEU B N 1
ATOM 3145 C CA . LEU B 1 87 ? 1.997 6.055 -3.354 1 96.88 87 LEU B CA 1
ATOM 3146 C C . LEU B 1 87 ? 1.756 5.973 -1.851 1 96.88 87 LEU B C 1
ATOM 3148 O O . LEU B 1 87 ? 0.611 5.863 -1.406 1 96.88 87 LEU B O 1
ATOM 3152 N N . ASP B 1 88 ? 2.811 6.066 -1.073 1 97.56 88 ASP B N 1
ATOM 3153 C CA . ASP B 1 88 ? 2.709 5.824 0.363 1 97.56 88 ASP B CA 1
ATOM 3154 C C . ASP B 1 88 ? 1.975 6.965 1.063 1 97.56 88 ASP B C 1
ATOM 3156 O O . ASP B 1 88 ? 1.687 6.883 2.26 1 97.56 88 ASP B O 1
ATOM 3160 N N . HIS B 1 89 ? 1.559 7.973 0.35 1 98.25 89 HIS B N 1
ATOM 3161 C CA . HIS B 1 89 ? 0.76 9.07 0.88 1 98.25 89 HIS B CA 1
ATOM 3162 C C . HIS B 1 89 ? -0.652 9.055 0.304 1 98.25 89 HIS B C 1
ATOM 3164 O O . HIS B 1 89 ? -1.466 9.922 0.618 1 98.25 89 HIS B O 1
ATOM 3170 N N . LEU B 1 90 ? -0.971 8.062 -0.552 1 98.06 90 LEU B N 1
ATOM 3171 C CA . LEU B 1 90 ? -2.262 8.078 -1.232 1 98.06 90 LEU B CA 1
ATOM 3172 C C . LEU B 1 90 ? -2.965 6.734 -1.097 1 98.06 90 LEU B C 1
ATOM 3174 O O . LEU B 1 90 ? -4.18 6.645 -1.289 1 98.06 90 LEU B O 1
ATOM 3178 N N . ILE B 1 91 ? -2.273 5.668 -0.792 1 97.75 91 ILE B N 1
ATOM 3179 C CA . ILE B 1 91 ? -2.746 4.305 -1.018 1 97.75 91 ILE B CA 1
ATOM 3180 C C . ILE B 1 91 ? -3.934 4.012 -0.104 1 97.75 91 ILE B C 1
ATOM 3182 O O . ILE B 1 91 ? -4.652 3.031 -0.305 1 97.75 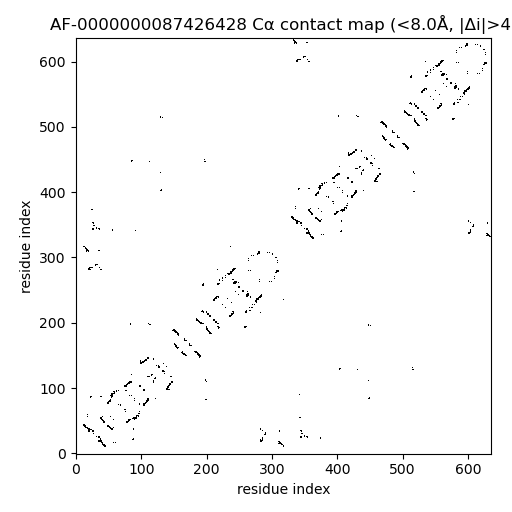91 ILE B O 1
ATOM 3186 N N . GLY B 1 92 ? -4.133 4.758 0.912 1 98.06 92 GLY B N 1
ATOM 3187 C CA . GLY B 1 92 ? -5.273 4.559 1.794 1 98.06 92 GLY B CA 1
ATOM 3188 C C . GLY B 1 92 ? -6.555 5.164 1.256 1 98.06 92 GLY B C 1
ATOM 3189 O O . GLY B 1 92 ? -7.648 4.82 1.713 1 98.06 92 GLY B O 1
ATOM 3190 N N . LEU B 1 93 ? -6.508 6.055 0.302 1 97.62 93 LEU B N 1
ATOM 3191 C CA . LEU B 1 93 ? -7.629 6.871 -0.146 1 97.62 93 LEU B CA 1
ATOM 3192 C C . LEU B 1 93 ? -8.734 6.004 -0.732 1 97.62 93 LEU B C 1
ATOM 3194 O O . LEU B 1 93 ? -9.914 6.199 -0.424 1 97.62 93 LEU B O 1
ATOM 3198 N N . PRO B 1 94 ? -8.391 4.996 -1.553 1 96.38 94 PRO B N 1
ATOM 3199 C CA . PRO B 1 94 ? -9.438 4.148 -2.127 1 96.38 94 PRO B CA 1
ATOM 3200 C C . PRO B 1 94 ? -10.289 3.459 -1.061 1 96.38 94 PRO B C 1
ATOM 3202 O O . PRO B 1 94 ? -11.422 3.055 -1.335 1 96.38 94 PRO B O 1
ATOM 3205 N N . TYR B 1 95 ? -9.781 3.4 0.106 1 95.81 95 TYR B N 1
ATOM 3206 C CA . TYR B 1 95 ? -10.445 2.625 1.146 1 95.81 95 TYR B CA 1
ATOM 3207 C C . TYR B 1 95 ? -10.992 3.535 2.242 1 95.81 95 TYR B C 1
ATOM 3209 O O . TYR B 1 95 ? -11.312 3.074 3.34 1 95.81 95 TYR B O 1
ATOM 3217 N N . PHE B 1 96 ? -11.031 4.793 1.953 1 98 96 PHE B N 1
ATOM 3218 C CA . PHE B 1 96 ? -11.57 5.793 2.867 1 98 96 PHE B CA 1
ATOM 3219 C C . PHE B 1 96 ? -13.094 5.793 2.826 1 98 96 PHE B C 1
ATOM 3221 O O . PHE B 1 96 ? -13.695 6.371 1.919 1 98 96 PHE B O 1
ATOM 3228 N N . ALA B 1 97 ? -13.766 5.238 3.793 1 96.31 97 ALA B N 1
ATOM 3229 C CA . ALA B 1 97 ? -15.188 4.91 3.814 1 96.31 97 ALA B CA 1
ATOM 3230 C C . ALA B 1 97 ? -16.047 6.148 3.557 1 96.31 97 ALA B C 1
ATOM 3232 O O . ALA B 1 97 ? -17.031 6.086 2.828 1 96.31 97 ALA B O 1
ATOM 3233 N N . PRO B 1 98 ? -15.688 7.289 4.074 1 97.31 98 PRO B N 1
ATOM 3234 C CA . PRO B 1 98 ? -16.531 8.477 3.875 1 97.31 98 PRO B CA 1
ATOM 3235 C C . PRO B 1 98 ? -16.75 8.805 2.398 1 97.31 98 PRO B C 1
ATOM 3237 O O . PRO B 1 98 ? -17.781 9.367 2.035 1 97.31 98 PRO B O 1
ATOM 3240 N N . MET B 1 99 ? -15.859 8.43 1.574 1 97.56 99 MET B N 1
ATOM 3241 C CA . MET B 1 99 ? -15.984 8.742 0.153 1 97.56 99 MET B CA 1
ATOM 3242 C C . MET B 1 99 ? -17.188 8.031 -0.451 1 97.56 99 MET B C 1
ATOM 3244 O O . MET B 1 99 ? -17.703 8.445 -1.494 1 97.56 99 MET B O 1
ATOM 3248 N N . TYR B 1 100 ? -17.594 7 0.178 1 95.31 100 TYR B N 1
ATOM 3249 C CA . TYR B 1 100 ? -18.656 6.16 -0.381 1 95.31 100 TYR B CA 1
ATOM 3250 C C . TYR B 1 100 ? -19.984 6.418 0.316 1 95.31 100 TYR B C 1
ATOM 3252 O O . TYR B 1 100 ? -20.984 5.777 0.002 1 95.31 100 TYR B O 1
ATOM 3260 N N . MET B 1 101 ? -20.016 7.312 1.234 1 94.94 101 MET B N 1
ATOM 3261 C CA . MET B 1 101 ? -21.203 7.621 2.025 1 94.94 101 MET B CA 1
ATOM 3262 C C . MET B 1 101 ? -21.938 8.836 1.464 1 94.94 101 MET B C 1
ATOM 3264 O O . MET B 1 101 ? -21.344 9.914 1.329 1 94.94 101 MET B O 1
ATOM 3268 N N . PRO B 1 102 ? -23.25 8.727 1.246 1 92.62 102 PRO B N 1
ATOM 3269 C CA . PRO B 1 102 ? -24 9.82 0.62 1 92.62 102 PRO B CA 1
ATOM 3270 C C . PRO B 1 102 ? -24.109 11.039 1.521 1 92.62 102 PRO B C 1
ATOM 3272 O O . PRO B 1 102 ? -24.297 12.156 1.03 1 92.62 102 PRO B O 1
ATOM 3275 N N . ASP B 1 103 ? -23.969 10.859 2.795 1 93.5 103 ASP B N 1
ATOM 3276 C CA . ASP B 1 103 ? -24.141 11.992 3.703 1 93.5 103 ASP B CA 1
ATOM 3277 C C . ASP B 1 103 ? -22.781 12.516 4.188 1 93.5 103 ASP B C 1
ATOM 3279 O O . ASP B 1 103 ? -22.719 13.211 5.199 1 93.5 103 ASP B O 1
ATOM 3283 N N . ALA B 1 104 ? -21.75 12.148 3.445 1 96.5 104 ALA B N 1
ATOM 3284 C CA . ALA B 1 104 ? -20.406 12.617 3.793 1 96.5 104 ALA B CA 1
ATOM 3285 C C . ALA B 1 104 ? -19.906 13.656 2.789 1 96.5 104 ALA B C 1
ATOM 3287 O O . ALA B 1 104 ? -20.297 13.633 1.619 1 96.5 104 ALA B O 1
ATOM 3288 N N . SER B 1 105 ? -19.188 14.648 3.293 1 97.12 105 SER B N 1
ATOM 3289 C CA . SER B 1 105 ? -18.422 15.578 2.473 1 97.12 105 SER B CA 1
ATOM 3290 C C . SER B 1 105 ? -16.922 15.359 2.631 1 97.12 105 SER B C 1
ATOM 3292 O O . SER B 1 105 ? -16.422 15.281 3.752 1 97.12 105 SER B O 1
ATOM 3294 N N . VAL B 1 106 ? -16.281 15.188 1.509 1 97.75 106 VAL B N 1
ATOM 3295 C CA . VAL B 1 106 ? -14.844 14.922 1.515 1 97.75 106 VAL B CA 1
ATOM 3296 C C . VAL B 1 106 ? -14.117 15.984 0.698 1 97.75 106 VAL B C 1
ATOM 3298 O O . VAL B 1 106 ? -14.312 16.094 -0.515 1 97.75 106 VAL B O 1
ATOM 3301 N N . SER B 1 107 ? -13.328 16.828 1.373 1 97.81 107 SER B N 1
ATOM 3302 C CA . SER B 1 107 ? -12.477 17.828 0.719 1 97.81 107 SER B CA 1
ATOM 3303 C C . SER B 1 107 ? -11.031 17.344 0.648 1 97.81 107 SER B C 1
ATOM 3305 O O . SER B 1 107 ? -10.414 17.062 1.677 1 97.81 107 SER B O 1
ATOM 3307 N N . ILE B 1 108 ? -10.516 17.25 -0.543 1 98.12 108 ILE B N 1
ATOM 3308 C CA . ILE B 1 108 ? -9.148 16.781 -0.734 1 98.12 108 ILE B CA 1
ATOM 3309 C C . ILE B 1 108 ? -8.312 17.891 -1.375 1 98.12 108 ILE B C 1
ATOM 3311 O O . ILE B 1 108 ? -8.641 18.375 -2.461 1 98.12 108 ILE B O 1
ATOM 3315 N N . TRP B 1 109 ? -7.266 18.25 -0.636 1 97.62 109 TRP B N 1
ATOM 3316 C CA . TRP B 1 109 ? -6.359 19.328 -1.033 1 97.62 109 TRP B CA 1
ATOM 3317 C C . TRP B 1 109 ? -4.953 18.781 -1.285 1 97.62 109 TRP B C 1
ATOM 3319 O O . TRP B 1 109 ? -4.488 17.891 -0.57 1 97.62 109 TRP B O 1
ATOM 3329 N N . GLY B 1 110 ? -4.27 19.25 -2.266 1 96.62 110 GLY B N 1
ATOM 3330 C CA . GLY B 1 110 ? -2.908 18.812 -2.525 1 96.62 110 GLY B CA 1
ATOM 3331 C C . GLY B 1 110 ? -2.201 19.656 -3.574 1 96.62 110 GLY B C 1
ATOM 3332 O O . GLY B 1 110 ? -2.715 20.688 -3.996 1 96.62 110 GLY B O 1
ATOM 3333 N N . PRO B 1 111 ? -0.982 19.266 -3.855 1 94.31 111 PRO B N 1
ATOM 3334 C CA . PRO B 1 111 ? -0.179 20.078 -4.781 1 94.31 111 PRO B CA 1
ATOM 3335 C C . PRO B 1 111 ? -0.57 19.859 -6.242 1 94.31 111 PRO B C 1
ATOM 3337 O O . PRO B 1 111 ? -1.066 18.781 -6.602 1 94.31 111 PRO B O 1
ATOM 3340 N N . GLN B 1 112 ? -0.28 20.906 -6.965 1 86.81 112 GLN B N 1
ATOM 3341 C CA . GLN B 1 112 ? -0.272 20.703 -8.414 1 86.81 112 GLN B CA 1
ATOM 3342 C C . GLN B 1 112 ? 0.994 19.984 -8.859 1 86.81 112 GLN B C 1
ATOM 3344 O O . GLN B 1 112 ? 2.023 20.047 -8.188 1 86.81 112 GLN B O 1
ATOM 3349 N N . ASN B 1 113 ? 0.844 19.219 -9.852 1 83.81 113 ASN B N 1
ATOM 3350 C CA . ASN B 1 113 ? 2.002 18.562 -10.445 1 83.81 113 ASN B CA 1
ATOM 3351 C C . ASN B 1 113 ? 2.07 18.797 -11.953 1 83.81 113 ASN B C 1
ATOM 3353 O O . ASN B 1 113 ? 1.204 19.453 -12.523 1 83.81 113 ASN B O 1
ATOM 3357 N N . MET B 1 114 ? 3.107 18.344 -12.547 1 80.31 114 MET B N 1
ATOM 3358 C CA . MET B 1 114 ? 3.375 18.688 -13.945 1 80.31 114 MET B CA 1
ATOM 3359 C C . MET B 1 114 ? 2.611 17.766 -14.891 1 80.31 114 MET B C 1
ATOM 3361 O O . MET B 1 114 ? 2.496 18.047 -16.078 1 80.31 114 MET B O 1
ATOM 3365 N N . ARG B 1 115 ? 2.113 16.75 -14.359 1 89.31 115 ARG B N 1
ATOM 3366 C CA . ARG B 1 115 ? 1.522 15.742 -15.234 1 89.31 115 ARG B CA 1
ATOM 3367 C C . ARG B 1 115 ? 0.034 16 -15.438 1 89.31 115 ARG B C 1
ATOM 3369 O O . ARG B 1 115 ? -0.501 15.734 -16.516 1 89.31 115 ARG B O 1
ATOM 3376 N N . PHE B 1 116 ? -0.588 16.453 -14.453 1 93.5 116 PHE B N 1
ATOM 3377 C CA . PHE B 1 116 ? -2.031 16.656 -14.492 1 93.5 116 PHE B CA 1
ATOM 3378 C C . PHE B 1 116 ? -2.375 18.125 -14.297 1 93.5 116 PHE B C 1
ATOM 3380 O O . PHE B 1 116 ? -1.645 18.859 -13.625 1 93.5 116 PHE B O 1
ATOM 3387 N N . ASP B 1 117 ? -3.562 18.547 -14.75 1 93.88 117 ASP B N 1
ATOM 3388 C CA . ASP B 1 117 ? -3.934 19.953 -14.742 1 93.88 117 ASP B CA 1
ATOM 3389 C C . ASP B 1 117 ? -4.379 20.391 -13.352 1 93.88 117 ASP B C 1
ATOM 3391 O O . ASP B 1 117 ? -4.402 21.594 -13.055 1 93.88 117 ASP B O 1
ATOM 3395 N N . SER B 1 118 ? -4.793 19.469 -12.555 1 95.88 118 SER B N 1
ATOM 3396 C CA . SER B 1 118 ? -5.273 19.781 -11.219 1 95.88 118 SER B CA 1
ATOM 3397 C C . SER B 1 118 ? -5.039 18.609 -10.258 1 95.88 118 SER B C 1
ATOM 3399 O O . SER B 1 118 ? -4.754 17.5 -10.695 1 95.88 118 SER B O 1
ATOM 3401 N N . PHE B 1 119 ? -5.102 18.953 -9.062 1 96.25 119 PHE B N 1
ATOM 3402 C CA . PHE B 1 119 ? -4.973 17.891 -8.07 1 96.25 119 PHE B CA 1
ATOM 3403 C C . PHE B 1 119 ? -6.148 16.922 -8.156 1 96.25 119 PHE B C 1
ATOM 3405 O O . PHE B 1 119 ? -5.988 15.719 -7.941 1 96.25 119 PHE B O 1
ATOM 3412 N N . GLU B 1 120 ? -7.324 17.469 -8.484 1 96.94 120 GLU B N 1
ATOM 3413 C CA . GLU B 1 120 ? -8.492 16.641 -8.734 1 96.94 120 GLU B CA 1
ATOM 3414 C C . GLU B 1 120 ? -8.195 15.578 -9.789 1 96.94 120 GLU B C 1
ATOM 3416 O O . GLU B 1 120 ? -8.477 14.391 -9.586 1 96.94 120 GLU B O 1
ATOM 3421 N N . GLU B 1 121 ? -7.57 15.977 -10.836 1 96.69 121 GLU B N 1
ATOM 3422 C CA . GLU B 1 121 ? -7.23 15.055 -11.914 1 96.69 121 GLU B CA 1
ATOM 3423 C C . GLU B 1 121 ? -6.184 14.039 -11.461 1 96.69 121 GLU B C 1
ATOM 3425 O O . GLU B 1 121 ? -6.188 12.891 -11.914 1 96.69 121 GLU B O 1
ATOM 3430 N N . THR B 1 122 ? -5.277 14.484 -10.609 1 96 122 THR B N 1
ATOM 3431 C CA . THR B 1 122 ? -4.273 13.586 -10.047 1 96 122 THR B CA 1
ATOM 3432 C C . THR B 1 122 ? -4.938 12.453 -9.273 1 96 122 THR B C 1
ATOM 3434 O O . THR B 1 122 ? -4.617 11.281 -9.477 1 96 122 THR B O 1
ATOM 3437 N N . ILE B 1 123 ? -5.895 12.805 -8.453 1 96.81 123 ILE B N 1
ATOM 3438 C CA . ILE B 1 123 ? -6.582 11.82 -7.621 1 96.81 123 ILE B CA 1
ATOM 3439 C C . ILE B 1 123 ? -7.449 10.922 -8.5 1 96.81 123 ILE B C 1
ATOM 3441 O O . ILE B 1 123 ? -7.5 9.703 -8.297 1 96.81 123 ILE B O 1
ATOM 3445 N N . ASP B 1 124 ? -8.086 11.508 -9.516 1 95.88 124 ASP B N 1
ATOM 3446 C CA . ASP B 1 124 ? -8.898 10.727 -10.438 1 95.88 124 ASP B CA 1
ATOM 3447 C C . ASP B 1 124 ? -8.055 9.695 -11.18 1 95.88 124 ASP B C 1
ATOM 3449 O O . ASP B 1 124 ? -8.477 8.555 -11.383 1 95.88 124 ASP B O 1
ATOM 3453 N N . ALA B 1 125 ? -6.922 10.164 -11.578 1 93.81 125 ALA B N 1
ATOM 3454 C CA . ALA B 1 125 ? -6.02 9.266 -12.289 1 93.81 125 ALA B CA 1
ATOM 3455 C C . ALA B 1 125 ? -5.543 8.133 -11.391 1 93.81 125 ALA B C 1
ATOM 3457 O O . ALA B 1 125 ? -5.43 6.98 -11.828 1 93.81 125 ALA B O 1
ATOM 3458 N N . PHE B 1 126 ? -5.262 8.445 -10.188 1 94.69 126 PHE B N 1
ATOM 3459 C CA . PHE B 1 126 ? -4.805 7.457 -9.211 1 94.69 126 PHE B CA 1
ATOM 3460 C C . PHE B 1 126 ? -5.891 6.418 -8.945 1 94.69 126 PHE B C 1
ATOM 3462 O O . PHE B 1 126 ? -5.609 5.223 -8.867 1 94.69 126 PHE B O 1
ATOM 3469 N N . MET B 1 127 ? -7.078 6.895 -8.773 1 94.62 127 MET B N 1
ATOM 3470 C CA . MET B 1 127 ? -8.211 6.039 -8.438 1 94.62 127 MET B CA 1
ATOM 3471 C C . MET B 1 127 ? -9.016 5.699 -9.688 1 94.62 127 MET B C 1
ATOM 3473 O O . MET B 1 127 ? -10.203 6.035 -9.781 1 94.62 127 MET B O 1
ATOM 3477 N N . SER B 1 128 ? -8.406 5.082 -10.609 1 92.5 128 SER B N 1
ATOM 3478 C CA . SER B 1 128 ? -9.047 4.711 -11.867 1 92.5 128 SER B CA 1
ATOM 3479 C C . SER B 1 128 ? -8.617 3.316 -12.312 1 92.5 128 SER B C 1
ATOM 3481 O O . SER B 1 128 ? -7.551 2.834 -11.922 1 92.5 128 SER B O 1
ATOM 3483 N N . PRO B 1 129 ? -9.461 2.674 -13.141 1 91.12 129 PRO B N 1
ATOM 3484 C CA . PRO B 1 129 ? -9 1.428 -13.758 1 91.12 129 PRO B CA 1
ATOM 3485 C C . PRO B 1 129 ? -7.727 1.611 -14.578 1 91.12 129 PRO B C 1
ATOM 3487 O O . PRO B 1 129 ? -7.535 2.66 -15.195 1 91.12 129 PRO B O 1
ATOM 3490 N N . PRO B 1 130 ? -6.922 0.688 -14.547 1 93.25 130 PRO B N 1
ATOM 3491 C CA . PRO B 1 130 ? -7.082 -0.658 -13.992 1 93.25 130 PRO B CA 1
ATOM 3492 C C . PRO B 1 130 ? -6.617 -0.757 -12.547 1 93.25 130 PRO B C 1
ATOM 3494 O O . PRO B 1 130 ? -6.738 -1.816 -11.922 1 93.25 130 PRO B O 1
ATOM 3497 N N . PHE B 1 131 ? -6.121 0.335 -11.969 1 93.31 131 PHE B N 1
ATOM 3498 C CA . PHE B 1 131 ? -5.465 0.271 -10.672 1 93.31 131 PHE B CA 1
ATOM 3499 C C . PHE B 1 131 ? -6.488 0.228 -9.547 1 93.31 131 PHE B C 1
ATOM 3501 O O . PHE B 1 131 ? -6.219 -0.317 -8.469 1 93.31 131 PHE B O 1
ATOM 3508 N N . PHE B 1 132 ? -7.613 0.773 -9.82 1 93.25 132 PHE B N 1
ATOM 3509 C CA . PHE B 1 132 ? -8.742 0.801 -8.898 1 93.25 132 PHE B CA 1
ATOM 3510 C C . PHE B 1 132 ? -10.062 0.786 -9.664 1 93.25 132 PHE B C 1
ATOM 3512 O O . PHE B 1 132 ? -10.25 1.571 -10.602 1 93.25 132 PHE B O 1
ATOM 3519 N N . PRO B 1 133 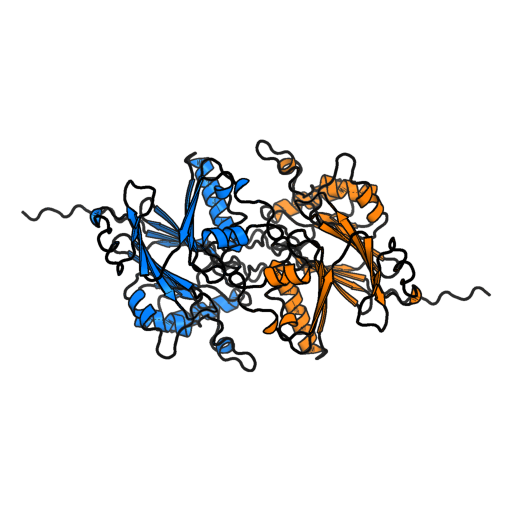? -11.039 -0.008 -9.195 1 90 133 PRO B N 1
ATOM 3520 C CA . PRO B 1 133 ? -12.164 -0.281 -10.094 1 90 133 PRO B CA 1
ATOM 3521 C C . PRO B 1 133 ? -13.328 0.683 -9.883 1 90 133 PRO B C 1
ATOM 3523 O O . PRO B 1 133 ? -14.281 0.687 -10.664 1 90 133 PRO B O 1
ATOM 3526 N N . VAL B 1 134 ? -13.297 1.488 -8.852 1 90.38 134 VAL B N 1
ATOM 3527 C CA . VAL B 1 134 ? -14.461 2.303 -8.516 1 90.38 134 VAL B CA 1
ATOM 3528 C C . VAL B 1 134 ? -14.203 3.756 -8.898 1 90.38 134 VAL B C 1
ATOM 3530 O O . VAL B 1 134 ? -13.5 4.48 -8.188 1 90.38 134 VAL B O 1
ATOM 3533 N N . PRO B 1 135 ? -14.805 4.172 -9.945 1 87.44 135 PRO B N 1
ATOM 3534 C CA . PRO B 1 135 ? -14.648 5.578 -10.312 1 87.44 135 PRO B CA 1
ATOM 3535 C C . PRO B 1 135 ? -15.383 6.523 -9.367 1 87.44 135 PRO B C 1
ATOM 3537 O O . PRO B 1 135 ? -16.281 6.098 -8.641 1 87.44 135 PRO B O 1
ATOM 3540 N N . ARG B 1 136 ? -15.008 7.738 -9.398 1 89.75 136 ARG B N 1
ATOM 3541 C CA . ARG B 1 136 ? -15.531 8.727 -8.461 1 89.75 136 ARG B CA 1
ATOM 3542 C C . ARG B 1 136 ? -17.047 8.859 -8.594 1 89.75 136 ARG B C 1
ATOM 3544 O O . ARG B 1 136 ? -17.75 9.047 -7.598 1 89.75 136 ARG B O 1
ATOM 3551 N N . TYR B 1 137 ? -17.547 8.758 -9.852 1 87.5 137 TYR B N 1
ATOM 3552 C CA . TYR B 1 137 ? -18.984 8.969 -10.047 1 87.5 137 TYR B CA 1
ATOM 3553 C C . TYR B 1 137 ? -19.797 7.867 -9.383 1 87.5 137 TYR B C 1
ATOM 3555 O O . TYR B 1 137 ? -21.016 7.992 -9.227 1 87.5 137 TYR B O 1
ATOM 3563 N N . GLU B 1 138 ? -19.141 6.746 -9.07 1 89.94 138 GLU B N 1
ATOM 3564 C CA . GLU B 1 138 ? -19.797 5.676 -8.328 1 89.94 138 GLU B CA 1
ATOM 3565 C C . GLU B 1 138 ? -19.672 5.883 -6.824 1 89.94 138 GLU B C 1
ATOM 3567 O O . GLU B 1 138 ? -20.25 5.133 -6.039 1 89.94 138 GLU B O 1
ATOM 3572 N N . MET B 1 139 ? -18.906 6.867 -6.5 1 91.94 139 MET B N 1
ATOM 3573 C CA . MET B 1 139 ? -18.812 7.238 -5.094 1 91.94 139 MET B CA 1
ATOM 3574 C C . MET B 1 139 ? -19.922 8.211 -4.703 1 91.94 139 MET B C 1
ATOM 3576 O O . MET B 1 139 ? -20.406 8.961 -5.543 1 91.94 139 MET B O 1
ATOM 3580 N N . GLN B 1 140 ? -20.375 8.258 -3.521 1 92.56 140 GLN B N 1
ATOM 3581 C CA . GLN B 1 140 ? -21.641 8.906 -3.16 1 92.56 140 GLN B CA 1
ATOM 3582 C C . GLN B 1 140 ? -21.375 10.188 -2.361 1 92.56 140 GLN B C 1
ATOM 3584 O O . GLN B 1 140 ? -22.297 10.977 -2.137 1 92.56 140 GLN B O 1
ATOM 3589 N N . ALA B 1 141 ? -20.125 10.422 -1.976 1 96.38 141 ALA B N 1
ATOM 3590 C CA . ALA B 1 141 ? -19.859 11.578 -1.124 1 96.38 141 ALA B CA 1
ATOM 3591 C C . ALA B 1 141 ? -19.906 12.875 -1.925 1 96.38 141 ALA B C 1
ATOM 3593 O O . ALA B 1 141 ? -19.844 12.852 -3.156 1 96.38 141 ALA B O 1
ATOM 3594 N N . ASP B 1 142 ? -20.141 13.977 -1.228 1 96.56 142 ASP B N 1
ATOM 3595 C CA . ASP B 1 142 ? -19.906 15.297 -1.803 1 96.56 142 ASP B CA 1
ATOM 3596 C C . ASP B 1 142 ? -18.406 15.625 -1.821 1 96.56 142 ASP B C 1
ATOM 3598 O O . ASP B 1 142 ? -17.781 15.773 -0.767 1 96.56 142 ASP B O 1
ATOM 3602 N N . PHE B 1 143 ? -17.891 15.758 -3.039 1 96.94 143 PHE B N 1
ATOM 3603 C CA . PHE B 1 143 ? -16.453 15.938 -3.162 1 96.94 143 PHE B CA 1
ATOM 3604 C C . PHE B 1 143 ? -16.109 17.391 -3.434 1 96.94 143 PHE B C 1
ATOM 3606 O O . PHE B 1 143 ? -16.812 18.078 -4.191 1 96.94 143 PHE B O 1
ATOM 3613 N N . ARG B 1 144 ? -15.094 17.844 -2.801 1 96.25 144 ARG B N 1
ATOM 3614 C CA . ARG B 1 144 ? -14.438 19.109 -3.137 1 96.25 144 ARG B CA 1
ATOM 3615 C C . ARG B 1 144 ? -12.93 18.922 -3.281 1 96.25 144 ARG B C 1
ATOM 3617 O O . ARG B 1 144 ? -12.312 18.203 -2.494 1 96.25 144 ARG B O 1
ATOM 3624 N N . PHE B 1 145 ? -12.406 19.484 -4.324 1 96.81 145 PHE B N 1
ATOM 3625 C CA . PHE B 1 145 ? -10.969 19.438 -4.551 1 96.81 145 PHE B CA 1
ATOM 3626 C C . PHE B 1 145 ? -10.383 20.844 -4.664 1 96.81 145 PHE B C 1
ATOM 3628 O O . PHE B 1 145 ? -11.078 21.766 -5.086 1 96.81 145 PHE B O 1
ATOM 3635 N N . ALA B 1 146 ? -9.172 20.984 -4.258 1 95.56 146 ALA B N 1
ATOM 3636 C CA . ALA B 1 146 ? -8.492 22.25 -4.465 1 95.56 146 ALA B CA 1
ATOM 3637 C C . ALA B 1 146 ? -6.98 22.047 -4.578 1 95.56 146 ALA B C 1
ATOM 3639 O O . ALA B 1 146 ? -6.418 21.156 -3.932 1 95.56 146 ALA B O 1
ATOM 3640 N N . ASP B 1 147 ? -6.398 22.859 -5.398 1 95.62 147 ASP B N 1
ATOM 3641 C CA . ASP B 1 147 ? -4.941 22.922 -5.504 1 95.62 147 ASP B CA 1
ATOM 3642 C C . ASP B 1 147 ? -4.344 23.812 -4.426 1 95.62 147 ASP B C 1
ATOM 3644 O O . ASP B 1 147 ? -4.887 24.875 -4.129 1 95.62 147 ASP B O 1
ATOM 3648 N N . ILE B 1 148 ? -3.283 23.312 -3.867 1 94.56 148 ILE B N 1
ATOM 3649 C CA . ILE B 1 148 ? -2.547 24.141 -2.926 1 94.56 148 ILE B CA 1
ATOM 3650 C C . ILE B 1 148 ? -1.267 24.656 -3.582 1 94.56 148 ILE B C 1
ATOM 3652 O O . ILE B 1 148 ? -0.469 23.875 -4.098 1 94.56 148 ILE B O 1
ATOM 3656 N N . GLY B 1 149 ? -1.163 25.953 -3.678 1 88.31 149 GLY B N 1
ATOM 3657 C CA . GLY B 1 149 ? 0.053 26.562 -4.184 1 88.31 149 GLY B CA 1
ATOM 3658 C C . GLY B 1 149 ? 1.044 26.922 -3.088 1 88.31 149 GLY B C 1
ATOM 3659 O O . GLY B 1 149 ? 0.728 26.812 -1.9 1 88.31 149 GLY B O 1
ATOM 3660 N N . GLU B 1 150 ? 2.215 27.281 -3.605 1 86.12 150 GLU B N 1
ATOM 3661 C CA . GLU B 1 150 ? 3.234 27.703 -2.65 1 86.12 150 GLU B CA 1
ATOM 3662 C C . GLU B 1 150 ? 2.758 28.891 -1.827 1 86.12 150 GLU B C 1
ATOM 3664 O O . GLU B 1 150 ? 2.168 29.828 -2.367 1 86.12 150 GLU B O 1
ATOM 3669 N N . ALA B 1 151 ? 2.85 28.891 -0.556 1 86.56 151 ALA B N 1
ATOM 3670 C CA . ALA B 1 151 ? 2.605 29.969 0.398 1 86.56 151 ALA B CA 1
ATOM 3671 C C . ALA B 1 151 ? 1.11 30.172 0.619 1 86.56 151 ALA B C 1
ATOM 3673 O O . ALA B 1 151 ? 0.693 31.203 1.146 1 86.56 151 ALA B O 1
ATOM 3674 N N . ASP B 1 152 ? 0.305 29.266 0.121 1 92.31 152 ASP B N 1
ATOM 3675 C CA . ASP B 1 152 ? -1.122 29.359 0.413 1 92.31 152 ASP B CA 1
ATOM 3676 C C . ASP B 1 152 ? -1.384 29.25 1.913 1 92.31 152 ASP B C 1
ATOM 3678 O O . ASP B 1 152 ? -0.623 28.609 2.635 1 92.31 152 ASP B O 1
ATOM 3682 N N . VAL B 1 153 ? -2.402 29.906 2.328 1 94.38 153 VAL B N 1
ATOM 3683 C CA . VAL B 1 153 ? -2.924 29.781 3.686 1 94.38 153 VAL B CA 1
ATOM 3684 C C . VAL B 1 153 ? -4.398 29.391 3.641 1 94.38 153 VAL B C 1
ATOM 3686 O O . VAL B 1 153 ? -5.188 30 2.908 1 94.38 153 VAL B O 1
ATOM 3689 N N . ILE B 1 154 ? -4.773 28.375 4.344 1 95.69 154 ILE B N 1
ATOM 3690 C CA . ILE B 1 154 ? -6.156 27.922 4.461 1 95.69 154 ILE B CA 1
ATOM 3691 C C . ILE B 1 154 ? -6.684 28.234 5.859 1 95.69 154 ILE B C 1
ATOM 3693 O O . ILE B 1 154 ? -6.098 27.797 6.855 1 95.69 154 ILE B O 1
ATOM 3697 N N . TYR B 1 155 ? -7.766 28.953 5.934 1 95 155 TYR B N 1
ATOM 3698 C CA . TYR B 1 155 ? -8.367 29.344 7.199 1 95 155 TYR B CA 1
ATOM 3699 C C . TYR B 1 155 ? -9.664 28.594 7.449 1 95 155 TYR B C 1
ATOM 3701 O O . TYR B 1 155 ? -10.539 28.547 6.578 1 95 155 TYR B O 1
ATOM 3709 N N . PHE B 1 156 ? -9.727 27.953 8.539 1 96 156 PHE B N 1
ATOM 3710 C CA . PHE B 1 156 ? -10.992 27.453 9.055 1 96 156 PHE B CA 1
ATOM 3711 C C . PHE B 1 156 ? -11.617 28.453 10.023 1 96 156 PHE B C 1
ATOM 3713 O O . PHE B 1 156 ? -11.016 28.797 11.039 1 96 156 PHE B O 1
ATOM 3720 N N . VAL B 1 157 ? -12.805 28.906 9.656 1 93.88 157 VAL B N 1
ATOM 3721 C CA . VAL B 1 157 ? -13.453 29.984 10.398 1 93.88 157 VAL B CA 1
ATOM 3722 C C . VAL B 1 157 ? -14.672 29.438 11.133 1 93.88 157 VAL B C 1
ATOM 3724 O O . VAL B 1 157 ? -15.414 28.609 10.602 1 93.88 157 VAL B O 1
ATOM 3727 N N . GLU B 1 158 ? -14.852 29.906 12.352 1 91.25 158 GLU B N 1
ATOM 3728 C CA . GLU B 1 158 ? -15.984 29.484 13.172 1 91.25 158 GLU B CA 1
ATOM 3729 C C . GLU B 1 158 ? -17.297 29.641 12.43 1 91.25 158 GLU B C 1
ATOM 3731 O O . GLU B 1 158 ? -17.562 30.688 11.828 1 91.25 158 GLU B O 1
ATOM 3736 N N . GLY B 1 159 ? -18.016 28.594 12.469 1 87.5 159 GLY B N 1
ATOM 3737 C CA . GLY B 1 159 ? -19.359 28.656 11.914 1 87.5 159 GLY B CA 1
ATOM 3738 C C . GLY B 1 159 ? -19.391 28.469 10.414 1 87.5 159 GLY B C 1
ATOM 3739 O O . GLY B 1 159 ? -20.469 28.5 9.805 1 87.5 1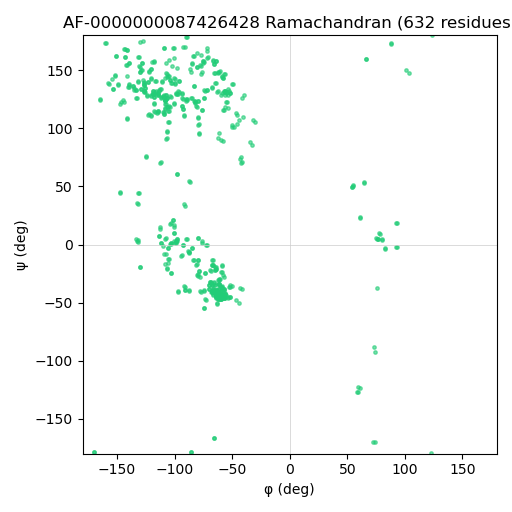59 GLY B O 1
ATOM 3740 N N . GLN B 1 160 ? -18.266 28.344 9.797 1 89.31 160 GLN B N 1
ATOM 3741 C CA . GLN B 1 160 ? -18.203 28.141 8.352 1 89.31 160 GLN B CA 1
ATOM 3742 C C . GLN B 1 160 ? -17.625 26.766 8.016 1 89.31 160 GLN B C 1
ATOM 3744 O O . GLN B 1 160 ? -16.578 26.375 8.547 1 89.31 160 GLN B O 1
ATOM 3749 N N . ASP B 1 161 ? -18.344 26.062 7.184 1 84.69 161 ASP B N 1
ATOM 3750 C CA . ASP B 1 161 ? -17.875 24.734 6.793 1 84.69 161 ASP B CA 1
ATOM 3751 C C . ASP B 1 161 ? -16.766 24.828 5.758 1 84.69 161 ASP B C 1
ATOM 3753 O O . ASP B 1 161 ? -15.734 24.156 5.883 1 84.69 161 ASP B O 1
ATOM 3757 N N . ALA B 1 162 ? -16.922 25.719 4.863 1 90.56 162 ALA B N 1
ATOM 3758 C CA . ALA B 1 162 ? -15.953 25.828 3.779 1 90.56 162 ALA B CA 1
ATOM 3759 C C . ALA B 1 162 ? -14.734 26.641 4.219 1 90.56 162 ALA B C 1
ATOM 3761 O O . ALA B 1 162 ? -14.867 27.781 4.668 1 90.56 162 ALA B O 1
ATOM 3762 N N . PRO B 1 163 ? -13.586 25.984 4.117 1 94 163 PRO B N 1
ATOM 3763 C CA . PRO B 1 163 ? -12.383 26.766 4.426 1 94 163 PRO B CA 1
ATOM 3764 C C . PRO B 1 163 ? -12.117 27.875 3.41 1 94 163 PRO B C 1
ATOM 3766 O O . PRO B 1 163 ? -12.641 27.828 2.293 1 94 163 PRO B O 1
ATOM 3769 N N . ILE B 1 164 ? -11.312 28.891 3.869 1 92.75 164 ILE B N 1
ATOM 3770 C CA . ILE B 1 164 ? -10.93 30 3.01 1 92.75 164 ILE B CA 1
ATOM 3771 C C . ILE B 1 164 ? -9.469 29.859 2.6 1 92.75 164 ILE B C 1
ATOM 3773 O O . ILE B 1 164 ? -8.578 29.828 3.453 1 92.75 164 ILE B O 1
ATOM 3777 N N . GLN B 1 165 ? -9.281 29.734 1.333 1 92.94 165 GLN B N 1
ATOM 3778 C CA . GLN B 1 165 ? -7.926 29.672 0.803 1 92.94 165 GLN B CA 1
ATOM 3779 C C . GLN B 1 165 ? -7.434 31.062 0.393 1 92.94 165 GLN B C 1
ATOM 3781 O O . GLN B 1 165 ? -8.102 31.75 -0.374 1 92.94 165 GLN B O 1
ATOM 3786 N N . CYS B 1 166 ? -6.293 31.422 0.954 1 89.38 166 CYS B N 1
ATOM 3787 C CA . CYS B 1 166 ? -5.695 32.719 0.635 1 89.38 166 CYS B CA 1
ATOM 3788 C C . CYS B 1 166 ? -4.254 32.531 0.171 1 89.38 166 CYS B C 1
ATOM 3790 O O . CYS B 1 166 ? -3.516 31.719 0.708 1 89.38 166 CYS B O 1
ATOM 3792 N N . ARG B 1 167 ? -3.936 33.312 -0.909 1 82.44 167 ARG B N 1
ATOM 3793 C CA . ARG B 1 167 ? -2.543 33.406 -1.338 1 82.44 167 ARG B CA 1
ATOM 3794 C C . ARG B 1 167 ? -1.948 34.75 -0.982 1 82.44 167 ARG B C 1
ATOM 3796 O O . ARG B 1 167 ? -2.215 35.75 -1.658 1 82.44 167 ARG B O 1
ATOM 3803 N N . PRO B 1 168 ? -1.306 34.812 0.251 1 63.03 168 PRO B N 1
ATOM 3804 C CA . PRO B 1 168 ? -0.907 36.125 0.794 1 63.03 168 PRO B CA 1
ATOM 3805 C C . PRO B 1 168 ? -0.2 37 -0.235 1 63.03 168 PRO B C 1
ATOM 3807 O O . PRO B 1 168 ? -0.371 38.219 -0.231 1 63.03 168 PRO B O 1
ATOM 3810 N N . ARG B 1 169 ? 0.795 36.5 -0.997 1 58.16 169 ARG B N 1
ATOM 3811 C CA . ARG B 1 169 ? 1.56 37.375 -1.866 1 58.16 169 ARG B CA 1
ATOM 3812 C C . ARG B 1 169 ? 0.768 37.75 -3.121 1 58.16 169 ARG B C 1
ATOM 3814 O O . ARG B 1 169 ? 1.241 38.5 -3.965 1 58.16 169 ARG B O 1
ATOM 3821 N N . HIS B 1 170 ? -0.424 37.188 -3.055 1 57.03 170 HIS B N 1
ATOM 3822 C CA . HIS B 1 170 ? -1.232 37.562 -4.211 1 57.03 170 HIS B CA 1
ATOM 3823 C C . HIS B 1 170 ? -2.072 38.812 -3.93 1 57.03 170 HIS B C 1
ATOM 3825 O O . HIS B 1 170 ? -2.854 38.812 -2.975 1 57.03 170 HIS B O 1
ATOM 3831 N N . PRO B 1 171 ? -1.825 39.969 -4.523 1 52.31 171 PRO B N 1
ATOM 3832 C CA . PRO B 1 171 ? -2.527 41.219 -4.246 1 52.31 171 PRO B CA 1
ATOM 3833 C C . PRO B 1 171 ? -4.031 41.031 -4.082 1 52.31 171 PRO B C 1
ATOM 3835 O O . PRO B 1 171 ? -4.668 41.75 -3.303 1 52.31 171 PRO B O 1
ATOM 3838 N N . ARG B 1 172 ? -4.59 40.219 -4.82 1 47.72 172 ARG B N 1
ATOM 3839 C CA . ARG B 1 172 ? -6.047 40.094 -4.844 1 47.72 172 ARG B CA 1
ATOM 3840 C C . ARG B 1 172 ? -6.551 39.312 -3.641 1 47.72 172 ARG B C 1
ATOM 3842 O O . ARG B 1 172 ? -7.699 39.469 -3.225 1 47.72 172 ARG B O 1
ATOM 3849 N N . THR B 1 173 ? -5.66 38.438 -3.172 1 54.5 173 THR B N 1
ATOM 3850 C CA . THR B 1 173 ? -6.199 37.562 -2.154 1 54.5 173 THR B CA 1
ATOM 3851 C C . THR B 1 173 ? -5.688 37.938 -0.769 1 54.5 173 THR B C 1
ATOM 3853 O O . THR B 1 173 ? -6.199 37.438 0.243 1 54.5 173 THR B O 1
ATOM 3856 N N . ALA B 1 174 ? -4.621 38.75 -0.721 1 54.38 174 ALA B N 1
ATOM 3857 C CA . ALA B 1 174 ? -4.047 39.188 0.553 1 54.38 174 ALA B CA 1
ATOM 3858 C C . ALA B 1 174 ? -5.117 39.781 1.467 1 54.38 174 ALA B C 1
ATOM 3860 O O . ALA B 1 174 ? -5.086 39.562 2.682 1 54.38 174 ALA B O 1
ATOM 3861 N N . GLY B 1 175 ? -6.004 40.438 0.868 1 58.78 175 GLY B N 1
ATOM 3862 C CA . GLY B 1 175 ? -7.023 41.125 1.64 1 58.78 175 GLY B CA 1
ATOM 3863 C C . GLY B 1 175 ? -8.133 40.188 2.109 1 58.78 175 GLY B C 1
ATOM 3864 O O . GLY B 1 175 ? -9.102 40.656 2.734 1 58.78 175 GLY B O 1
ATOM 3865 N N . GLN B 1 176 ? -7.965 38.875 1.848 1 67.31 176 GLN B N 1
ATOM 3866 C CA . GLN B 1 176 ? -9.102 38 2.123 1 67.31 176 GLN B CA 1
ATOM 3867 C C . GLN B 1 176 ? -8.93 37.25 3.451 1 67.31 176 GLN B C 1
ATOM 3869 O O . GLN B 1 176 ? -9.703 36.344 3.773 1 67.31 176 GLN B O 1
ATOM 3874 N N . ALA B 1 177 ? -8.062 37.688 4.262 1 77.38 177 ALA B N 1
ATOM 3875 C CA . ALA B 1 177 ? -7.93 37 5.551 1 77.38 177 ALA B CA 1
ATOM 3876 C C . ALA B 1 177 ? -9.102 37.344 6.469 1 77.38 177 ALA B C 1
ATOM 3878 O O . ALA B 1 177 ? -9.516 38.5 6.559 1 77.38 177 ALA B O 1
ATOM 3879 N N . PRO B 1 178 ? -9.602 36.281 7.02 1 86.75 178 PRO B N 1
ATOM 3880 C CA . PRO B 1 178 ? -10.734 36.531 7.922 1 86.75 178 PRO B CA 1
ATOM 3881 C C . PRO B 1 178 ? -10.312 37.188 9.234 1 86.75 178 PRO B C 1
ATOM 3883 O O . PRO B 1 178 ? -9.117 37.375 9.477 1 86.75 178 PRO B O 1
ATOM 3886 N N . ASP B 1 179 ? -11.383 37.625 9.953 1 87.88 179 ASP B N 1
ATOM 3887 C CA . ASP B 1 179 ? -11.156 38.156 11.297 1 87.88 179 ASP B CA 1
ATOM 3888 C C . ASP B 1 179 ? -10.422 37.125 12.164 1 87.88 179 ASP B C 1
ATOM 3890 O O . ASP B 1 179 ? -10.898 36.031 12.359 1 87.88 179 ASP B O 1
ATOM 3894 N N . PRO B 1 180 ? -9.281 37.5 12.586 1 88.75 180 PRO B N 1
ATOM 3895 C CA . PRO B 1 180 ? -8.461 36.594 13.359 1 88.75 180 PRO B CA 1
ATOM 3896 C C . PRO B 1 180 ? -9.203 35.969 14.547 1 88.75 180 PRO B C 1
ATOM 3898 O O . PRO B 1 180 ? -8.945 34.844 14.938 1 88.75 180 PRO B O 1
ATOM 3901 N N . SER B 1 181 ? -10.078 36.75 15.133 1 90.12 181 SER B N 1
ATOM 3902 C CA . SER B 1 181 ? -10.805 36.281 16.312 1 90.12 181 SER B CA 1
ATOM 3903 C C . SER B 1 181 ? -11.758 35.125 15.969 1 90.12 181 SER B C 1
ATOM 3905 O O . SER B 1 181 ? -12.219 34.438 16.859 1 90.12 181 SER B O 1
ATOM 3907 N N . GLN B 1 182 ? -11.945 34.969 14.703 1 92.25 182 GLN B N 1
ATOM 3908 C CA . GLN B 1 182 ? -12.906 33.938 14.281 1 92.25 182 GLN B CA 1
ATOM 3909 C C . GLN B 1 182 ? -12.195 32.719 13.727 1 92.25 182 GLN B C 1
ATOM 3911 O O . GLN B 1 182 ? -12.844 31.719 13.398 1 92.25 182 GLN B O 1
ATOM 3916 N N . ILE B 1 183 ? -10.898 32.781 13.656 1 93.31 183 ILE B N 1
ATOM 3917 C CA . ILE B 1 183 ? -10.125 31.688 13.078 1 93.31 183 ILE B CA 1
ATOM 3918 C C . ILE B 1 183 ? -9.969 30.562 14.094 1 93.31 183 ILE B C 1
ATOM 3920 O O . ILE B 1 183 ? -9.477 30.781 15.203 1 93.31 183 ILE B O 1
ATOM 3924 N N . GLU B 1 184 ? -10.398 29.391 13.711 1 94 184 GLU B N 1
ATOM 3925 C CA . GLU B 1 184 ? -10.273 28.219 14.57 1 94 184 GLU B CA 1
ATOM 3926 C C . GLU B 1 184 ? -8.961 27.484 14.312 1 94 184 GLU B C 1
ATOM 3928 O O . GLU B 1 184 ? -8.336 26.969 15.242 1 94 184 GLU B O 1
ATOM 3933 N N . LEU B 1 185 ? -8.617 27.438 13.055 1 95.56 185 LEU B N 1
ATOM 3934 C CA . LEU B 1 185 ? -7.445 26.688 12.609 1 95.56 185 LEU B CA 1
ATOM 3935 C C . LEU B 1 185 ? -6.887 27.281 11.32 1 95.56 185 LEU B C 1
ATOM 3937 O O . LEU B 1 185 ? -7.648 27.625 10.414 1 95.56 185 LEU B O 1
ATOM 3941 N N . THR B 1 186 ? -5.555 27.438 11.32 1 95.94 186 THR B N 1
ATOM 3942 C CA . THR B 1 186 ? -4.879 27.906 10.117 1 95.94 186 THR B CA 1
ATOM 3943 C C . THR B 1 186 ? -3.877 26.859 9.617 1 95.94 186 THR B C 1
ATOM 3945 O O . THR B 1 186 ? -3.135 26.281 10.414 1 95.94 186 THR B O 1
ATOM 3948 N N . LEU B 1 187 ? -3.945 26.594 8.328 1 97.38 187 LEU B N 1
ATOM 3949 C CA . LEU B 1 187 ? -2.947 25.75 7.672 1 97.38 187 LEU B CA 1
ATOM 3950 C C . LEU B 1 187 ? -2.146 26.562 6.656 1 97.38 187 LEU B C 1
ATOM 3952 O O . LEU B 1 187 ? -2.707 27.078 5.691 1 97.38 187 LEU B O 1
ATOM 3956 N N . GLU B 1 188 ? -0.876 26.719 6.957 1 96.56 188 GLU B N 1
ATOM 3957 C CA . GLU B 1 188 ? 0.044 27.391 6.035 1 96.56 188 GLU B CA 1
ATOM 3958 C C . GLU B 1 188 ? 0.877 26.359 5.262 1 96.56 188 GLU B C 1
ATOM 3960 O O . GLU B 1 188 ? 1.303 25.359 5.82 1 96.56 188 GLU B O 1
ATOM 3965 N N . CYS B 1 189 ? 1.115 26.688 4.02 1 96.38 189 CYS B N 1
ATOM 3966 C CA . CYS B 1 189 ? 1.863 25.766 3.172 1 96.38 189 CYS B CA 1
ATOM 3967 C C . CYS B 1 189 ? 3.182 26.391 2.725 1 96.38 189 CYS B C 1
ATOM 3969 O O . CYS B 1 189 ? 3.221 27.547 2.32 1 96.38 189 CYS B O 1
ATOM 3971 N N . MET B 1 190 ? 4.27 25.625 2.879 1 94 190 MET B N 1
ATOM 3972 C CA . MET B 1 190 ? 5.555 25.906 2.244 1 94 190 MET B CA 1
ATOM 3973 C C . MET B 1 190 ? 5.949 24.766 1.303 1 94 190 MET B C 1
ATOM 3975 O O . MET B 1 190 ? 5.934 23.594 1.69 1 94 190 MET B O 1
ATOM 3979 N N . ARG B 1 191 ? 6.301 25.125 0.147 1 91.62 191 ARG B N 1
ATOM 3980 C CA . ARG B 1 191 ? 6.742 24.094 -0.783 1 91.62 191 ARG B CA 1
ATOM 3981 C C . ARG B 1 191 ? 8.211 23.75 -0.557 1 91.62 191 ARG B C 1
ATOM 3983 O O . ARG B 1 191 ? 9.07 24.641 -0.525 1 91.62 191 ARG B O 1
ATOM 3990 N N . GLY B 1 192 ? 8.438 22.469 -0.31 1 88.31 192 GLY B N 1
ATOM 3991 C CA . GLY B 1 192 ? 9.789 21.953 -0.276 1 88.31 192 GLY B CA 1
ATOM 3992 C C . GLY B 1 192 ? 10.219 21.312 -1.583 1 88.31 192 GLY B C 1
ATOM 3993 O O . GLY B 1 192 ? 9.5 20.469 -2.131 1 88.31 192 GLY B O 1
ATOM 3994 N N . TYR B 1 193 ? 11.391 21.656 -2.072 1 82.56 193 TYR B N 1
ATOM 3995 C CA . TYR B 1 193 ? 11.805 21.172 -3.379 1 82.56 193 TYR B CA 1
ATOM 3996 C C . TYR B 1 193 ? 12.914 20.125 -3.244 1 82.56 193 TYR B C 1
ATOM 3998 O O . TYR B 1 193 ? 13.43 19.625 -4.246 1 82.56 193 TYR B O 1
ATOM 4006 N N . ASN B 1 194 ? 13.211 19.781 -2.021 1 83.75 194 ASN B N 1
ATOM 4007 C CA . ASN B 1 194 ? 14.258 18.797 -1.771 1 83.75 194 ASN B CA 1
ATOM 4008 C C . ASN B 1 194 ? 13.688 17.375 -1.703 1 83.75 194 ASN B C 1
ATOM 4010 O O . ASN B 1 194 ? 14.07 16.594 -0.835 1 83.75 194 ASN B O 1
ATOM 4014 N N . HIS B 1 195 ? 12.711 17.109 -2.434 1 84.25 195 HIS B N 1
ATOM 4015 C CA . HIS B 1 195 ? 12.094 15.812 -2.656 1 84.25 195 HIS B CA 1
ATOM 4016 C C . HIS B 1 195 ? 11.812 15.578 -4.137 1 84.25 195 HIS B C 1
ATOM 4018 O O . HIS B 1 195 ? 11.414 16.5 -4.848 1 84.25 195 HIS B O 1
ATOM 4024 N N . PRO B 1 196 ? 12.125 14.469 -4.609 1 78.06 196 PRO B N 1
ATOM 4025 C CA . PRO B 1 196 ? 12.148 14.219 -6.051 1 78.06 196 PRO B CA 1
ATOM 4026 C C . PRO B 1 196 ? 10.859 14.656 -6.742 1 78.06 196 PRO B C 1
ATOM 4028 O O . PRO B 1 196 ? 9.766 14.484 -6.191 1 78.06 196 PRO B O 1
ATOM 4031 N N . LYS B 1 197 ? 11.109 15.328 -7.996 1 77.38 197 LYS B N 1
ATOM 4032 C CA . LYS B 1 197 ? 10.109 15.695 -9 1 77.38 197 LYS B CA 1
ATOM 4033 C C . LYS B 1 197 ? 9.281 16.891 -8.547 1 77.38 197 LYS B C 1
ATOM 4035 O O . LYS B 1 197 ? 9.805 18 -8.438 1 77.38 197 LYS B O 1
ATOM 4040 N N . SER B 1 198 ? 8.109 16.656 -7.875 1 75.69 198 SER B N 1
ATOM 4041 C CA . SER B 1 198 ? 7.191 17.781 -7.691 1 75.69 198 SER B CA 1
ATOM 4042 C C . SER B 1 198 ? 7.359 18.406 -6.312 1 75.69 198 SER B C 1
ATOM 4044 O O . SER B 1 198 ? 6.684 19.391 -5.988 1 75.69 198 SER B O 1
ATOM 4046 N N . GLY B 1 199 ? 8.297 17.859 -5.656 1 89.94 199 GLY B N 1
ATOM 4047 C CA . GLY B 1 199 ? 8.469 18.406 -4.316 1 89.94 199 GLY B CA 1
ATOM 4048 C C . GLY B 1 199 ? 7.379 17.953 -3.354 1 89.94 199 GLY B C 1
ATOM 4049 O O . GLY B 1 199 ? 6.656 17 -3.625 1 89.94 199 GLY B O 1
ATOM 4050 N N . VAL B 1 200 ? 7.402 18.625 -2.178 1 94.69 200 VAL B N 1
ATOM 4051 C CA . VAL B 1 200 ? 6.488 18.234 -1.104 1 94.69 200 VAL B CA 1
ATOM 4052 C C . VAL B 1 200 ? 5.953 19.484 -0.412 1 94.69 200 VAL B C 1
ATOM 4054 O O . VAL B 1 200 ? 6.68 20.484 -0.252 1 94.69 200 VAL B O 1
ATOM 4057 N N . ASN B 1 201 ? 4.688 19.5 -0.171 1 96.5 201 ASN B N 1
ATOM 4058 C CA . ASN B 1 201 ? 4.129 20.547 0.686 1 96.5 201 ASN B CA 1
ATOM 4059 C C . ASN B 1 201 ? 4.457 20.297 2.154 1 96.5 201 ASN B C 1
ATOM 4061 O O . ASN B 1 201 ? 4.211 19.203 2.676 1 96.5 201 ASN B O 1
ATOM 4065 N N . ILE B 1 202 ? 5.027 21.281 2.781 1 97.31 202 ILE B N 1
ATOM 4066 C CA . ILE B 1 202 ? 5.211 21.297 4.23 1 97.31 202 ILE B CA 1
ATOM 4067 C C . ILE B 1 202 ? 4.113 22.141 4.875 1 97.31 202 ILE B C 1
ATOM 4069 O O . ILE B 1 202 ? 3.838 23.25 4.434 1 97.31 202 ILE B O 1
ATOM 4073 N N . TYR B 1 203 ? 3.449 21.609 5.902 1 98.38 203 TYR B N 1
ATOM 4074 C CA . TYR B 1 203 ? 2.287 22.281 6.473 1 98.38 203 TYR B CA 1
ATOM 4075 C C . TYR B 1 203 ? 2.58 22.766 7.883 1 98.38 203 TYR B C 1
ATOM 4077 O O . TYR B 1 203 ? 3.205 22.062 8.68 1 98.38 203 TYR B O 1
ATOM 4085 N N . LYS B 1 204 ? 2.221 23.969 8.156 1 98.31 204 LYS B N 1
ATOM 4086 C CA . LYS B 1 204 ? 2.186 24.562 9.492 1 98.31 204 LYS B CA 1
ATOM 4087 C C . LYS B 1 204 ? 0.749 24.781 9.953 1 98.31 204 LYS B C 1
ATOM 4089 O O . LYS B 1 204 ? -0.007 25.516 9.312 1 98.31 204 LYS B O 1
ATOM 4094 N N . ILE B 1 205 ? 0.363 24.078 10.953 1 98.31 205 ILE B N 1
ATOM 4095 C CA . ILE B 1 205 ? -0.986 24.188 11.5 1 98.31 205 ILE B CA 1
ATOM 4096 C C . ILE B 1 205 ? -0.955 24.984 12.805 1 98.31 205 ILE B C 1
ATOM 4098 O O . ILE B 1 205 ? -0.174 24.672 13.711 1 98.31 205 ILE B O 1
ATOM 4102 N N . SER B 1 206 ? -1.776 25.969 12.859 1 97.06 206 SER B N 1
ATOM 4103 C CA . SER B 1 206 ? -1.843 26.812 14.047 1 97.06 206 SER B CA 1
ATOM 4104 C C . SER B 1 206 ? -3.27 26.906 14.586 1 97.06 206 SER B C 1
ATOM 4106 O O . SER B 1 206 ? -4.223 26.984 13.805 1 97.06 206 SER B O 1
ATOM 4108 N N . ALA B 1 207 ? -3.412 26.859 15.836 1 95.62 207 ALA B N 1
ATOM 4109 C CA . ALA B 1 207 ? -4.656 27.078 16.562 1 95.62 207 ALA B CA 1
ATOM 4110 C C . ALA B 1 207 ? -4.383 27.734 17.922 1 95.62 207 ALA B C 1
ATOM 4112 O O . ALA B 1 207 ? -3.688 27.172 18.75 1 95.62 207 ALA B O 1
ATOM 4113 N N . GLY B 1 208 ? -5 28.906 18.078 1 91.88 208 GLY B N 1
ATOM 4114 C CA . GLY B 1 208 ? -4.617 29.656 19.266 1 91.88 208 GLY B CA 1
ATOM 4115 C C . GLY B 1 208 ? -3.137 29.984 19.312 1 91.88 208 GLY B C 1
ATOM 4116 O O . GLY B 1 208 ? -2.588 30.547 18.359 1 91.88 208 GLY B O 1
ATOM 4117 N N . ASP B 1 209 ? -2.49 29.641 20.406 1 93.62 209 ASP B N 1
ATOM 4118 C CA . ASP B 1 209 ? -1.074 29.953 20.562 1 93.62 209 ASP B CA 1
ATOM 4119 C C . ASP B 1 209 ? -0.207 28.719 20.281 1 93.62 209 ASP B C 1
ATOM 4121 O O . ASP B 1 209 ? 1.001 28.734 20.531 1 93.62 209 ASP B O 1
ATOM 4125 N N . LYS B 1 210 ? -0.825 27.672 19.766 1 96.81 210 LYS B N 1
ATOM 4126 C CA . LYS B 1 210 ? -0.088 26.438 19.516 1 96.81 210 LYS B CA 1
ATOM 4127 C C . LYS B 1 210 ? 0.173 26.25 18.031 1 96.81 210 LYS B C 1
ATOM 4129 O O . LYS B 1 210 ? -0.648 26.641 17.188 1 96.81 210 LYS B O 1
ATOM 4134 N N . THR B 1 211 ? 1.311 25.688 17.781 1 97.88 211 THR B N 1
ATOM 4135 C CA . THR B 1 211 ? 1.715 25.5 16.391 1 97.88 211 THR B CA 1
ATOM 4136 C C . THR B 1 211 ? 2.381 24.141 16.188 1 97.88 211 THR B C 1
ATOM 4138 O O . THR B 1 211 ? 3.166 23.703 17.031 1 97.88 211 THR B O 1
ATOM 4141 N N . LEU B 1 212 ? 2.021 23.484 15.078 1 98.31 212 LEU B N 1
ATOM 4142 C CA . LEU B 1 212 ? 2.598 22.219 14.641 1 98.31 212 LEU B CA 1
ATOM 4143 C C . LEU B 1 212 ? 3.107 22.312 13.203 1 98.31 212 LEU B C 1
ATOM 4145 O O . LEU B 1 212 ? 2.439 22.906 12.344 1 98.31 212 LEU B O 1
ATOM 4149 N N . VAL B 1 213 ? 4.312 21.875 12.992 1 98.75 213 VAL B N 1
ATOM 4150 C CA . VAL B 1 213 ? 4.84 21.812 11.633 1 98.75 213 VAL B CA 1
ATOM 4151 C C . VAL B 1 213 ? 5.016 20.359 11.211 1 98.75 213 VAL B C 1
ATOM 4153 O O . VAL B 1 213 ? 5.609 19.562 11.938 1 98.75 213 VAL B O 1
ATOM 4156 N N . TYR B 1 214 ? 4.449 20.016 10.094 1 98.75 214 TYR B N 1
ATOM 4157 C CA . TYR B 1 214 ? 4.535 18.688 9.484 1 98.75 214 TYR B CA 1
ATOM 4158 C C . TYR B 1 214 ? 5.453 18.703 8.273 1 98.75 214 TYR B C 1
ATOM 4160 O O . TYR B 1 214 ? 5.031 19.078 7.172 1 98.75 214 TYR B O 1
ATOM 4168 N N . ALA B 1 215 ? 6.707 18.297 8.508 1 97.81 215 ALA B N 1
ATOM 4169 C CA . ALA B 1 215 ? 7.738 18.312 7.473 1 97.81 215 ALA B CA 1
ATOM 4170 C C . ALA B 1 215 ? 8.148 16.906 7.078 1 97.81 215 ALA B C 1
ATOM 4172 O O . ALA B 1 215 ? 9.297 16.5 7.293 1 97.81 215 ALA B O 1
ATOM 4173 N N . THR B 1 216 ? 7.281 16.234 6.414 1 97.44 216 THR B N 1
ATOM 4174 C CA . THR B 1 216 ? 7.57 14.898 5.922 1 97.44 216 THR B CA 1
ATOM 4175 C C . THR B 1 216 ? 8.289 14.961 4.578 1 97.44 216 THR B C 1
ATOM 4177 O O . THR B 1 216 ? 8.219 15.969 3.873 1 97.44 216 THR B O 1
ATOM 4180 N N . ASP B 1 217 ? 9.047 13.859 4.25 1 96.69 217 ASP B N 1
ATOM 4181 C CA . ASP B 1 217 ? 9.656 13.672 2.938 1 96.69 217 ASP B CA 1
ATOM 4182 C C . ASP B 1 217 ? 10.508 14.875 2.545 1 96.69 217 ASP B C 1
ATOM 4184 O O . ASP B 1 217 ? 10.391 15.391 1.432 1 96.69 217 ASP B O 1
ATOM 4188 N N . THR B 1 218 ? 11.32 15.25 3.441 1 94.75 218 THR B N 1
ATOM 4189 C CA . THR B 1 218 ? 12.219 16.375 3.197 1 94.75 218 THR B CA 1
ATOM 4190 C C . THR B 1 218 ? 13.664 15.984 3.48 1 94.75 218 THR B C 1
ATOM 4192 O O . THR B 1 218 ? 13.938 15.195 4.383 1 94.75 218 THR B O 1
ATOM 4195 N N . GLU B 1 219 ? 14.477 16.484 2.602 1 91.56 219 GLU B N 1
ATOM 4196 C CA . GLU B 1 219 ? 15.906 16.297 2.779 1 91.56 219 GLU B CA 1
ATOM 4197 C C . GLU B 1 219 ? 16.594 17.594 3.201 1 91.56 219 GLU B C 1
ATOM 4199 O O . GLU B 1 219 ? 16.312 18.656 2.648 1 91.56 219 GLU B O 1
ATOM 4204 N N . GLY B 1 220 ? 17.312 17.547 4.289 1 81.38 220 GLY B N 1
ATOM 4205 C CA . GLY B 1 220 ? 18 18.734 4.766 1 81.38 220 GLY B CA 1
ATOM 4206 C C . GLY B 1 220 ? 19.266 19.047 3.998 1 81.38 220 GLY B C 1
ATOM 4207 O O . GLY B 1 220 ? 19.672 18.281 3.125 1 81.38 220 GLY B O 1
ATOM 4208 N N . PHE B 1 221 ? 19.703 20.297 4.184 1 77.56 221 PHE B N 1
ATOM 4209 C CA . PHE B 1 221 ? 20.938 20.766 3.549 1 77.56 221 PHE B CA 1
ATOM 4210 C C . PHE B 1 221 ? 22.062 20.844 4.559 1 77.56 221 PHE B C 1
ATOM 4212 O O . PHE B 1 221 ? 21.844 20.781 5.766 1 77.56 221 PHE B O 1
ATOM 4219 N N . VAL B 1 222 ? 23.219 20.812 3.91 1 66.19 222 VAL B N 1
ATOM 4220 C CA . VAL B 1 222 ? 24.359 21.109 4.758 1 66.19 222 VAL B CA 1
ATOM 4221 C C . VAL B 1 222 ? 24.156 22.469 5.438 1 66.19 222 VAL B C 1
ATOM 4223 O O . VAL B 1 222 ? 23.844 23.453 4.777 1 66.19 222 VAL B O 1
ATOM 4226 N N . LYS B 1 223 ? 24.281 22.578 6.672 1 69.44 223 LYS B N 1
ATOM 4227 C CA . LYS B 1 223 ? 24.141 23.766 7.512 1 69.44 223 LYS B CA 1
ATOM 4228 C C . LYS B 1 223 ? 22.672 24.141 7.699 1 69.44 223 LYS B C 1
ATOM 4230 O O . LYS B 1 223 ? 22.375 25.234 8.156 1 69.44 223 LYS B O 1
ATOM 4235 N N . GLY B 1 224 ? 21.891 23.312 7.188 1 73.69 224 GLY B N 1
ATOM 4236 C CA . GLY B 1 224 ? 20.484 23.438 7.527 1 73.69 224 GLY B CA 1
ATOM 4237 C C . GLY B 1 224 ? 19.656 24.062 6.426 1 73.69 224 GLY B C 1
ATOM 4238 O O . GLY B 1 224 ? 20.172 24.844 5.625 1 73.69 224 GLY B O 1
ATOM 4239 N N . ASP B 1 225 ? 18.438 23.703 6.262 1 86.44 225 ASP B N 1
ATOM 4240 C CA . ASP B 1 225 ? 17.438 24.328 5.402 1 86.44 225 ASP B CA 1
ATOM 4241 C C . ASP B 1 225 ? 16.859 25.594 6.043 1 86.44 225 ASP B C 1
ATOM 4243 O O . ASP B 1 225 ? 15.906 25.516 6.82 1 86.44 225 ASP B O 1
ATOM 4247 N N . ARG B 1 226 ? 17.406 26.766 5.688 1 90.56 226 ARG B N 1
ATOM 4248 C CA . ARG B 1 226 ? 17.062 28.016 6.348 1 90.56 226 ARG B CA 1
ATOM 4249 C C . ARG B 1 226 ? 15.57 28.328 6.176 1 90.56 226 ARG B C 1
ATOM 4251 O O . ARG B 1 226 ? 14.945 28.906 7.074 1 90.56 226 ARG B O 1
ATOM 4258 N N . ARG B 1 227 ? 15.094 28.031 5.027 1 92.12 227 ARG B N 1
ATOM 4259 C CA . ARG B 1 227 ? 13.672 28.281 4.785 1 92.12 227 ARG B CA 1
ATOM 4260 C C . ARG B 1 227 ? 12.805 27.484 5.742 1 92.12 227 ARG B C 1
ATOM 4262 O O . ARG B 1 227 ? 11.852 28.016 6.324 1 92.12 227 ARG B O 1
ATOM 4269 N N . LEU B 1 228 ? 13.141 26.25 5.867 1 95.19 228 LEU B N 1
ATOM 4270 C CA . LEU B 1 228 ? 12.352 25.391 6.746 1 95.19 228 LEU B CA 1
ATOM 4271 C C . LEU B 1 228 ? 12.555 25.766 8.211 1 95.19 228 LEU B C 1
ATOM 4273 O O . LEU B 1 228 ? 11.617 25.719 9.008 1 95.19 228 LEU B O 1
ATOM 4277 N N . ILE B 1 229 ? 13.781 26.188 8.555 1 95.94 229 ILE B N 1
ATOM 4278 C CA . ILE B 1 229 ? 14.07 26.625 9.914 1 95.94 229 ILE B CA 1
ATOM 4279 C C . ILE B 1 229 ? 13.172 27.812 10.273 1 95.94 229 ILE B C 1
ATOM 4281 O O . ILE B 1 229 ? 12.555 27.828 11.336 1 95.94 229 ILE B O 1
ATOM 4285 N N . GLU B 1 230 ? 13.094 28.734 9.383 1 96.44 230 GLU B N 1
ATOM 4286 C CA . GLU B 1 230 ? 12.266 29.906 9.633 1 96.44 230 GLU B CA 1
ATOM 4287 C C . GLU B 1 230 ? 10.789 29.547 9.672 1 96.44 230 GLU B C 1
ATOM 4289 O O . GLU B 1 230 ? 10.039 30.062 10.508 1 96.44 230 GLU B O 1
ATOM 4294 N N . PHE B 1 231 ? 10.359 28.703 8.82 1 96.31 231 PHE B N 1
ATOM 4295 C CA . PHE B 1 231 ? 8.969 28.266 8.734 1 96.31 231 PHE B CA 1
ATOM 4296 C C . PHE B 1 231 ? 8.547 27.562 10.016 1 96.31 231 PHE B C 1
ATOM 4298 O O . PHE B 1 231 ? 7.395 27.688 10.453 1 96.31 231 PHE B O 1
ATOM 4305 N N . ALA B 1 232 ? 9.492 26.891 10.719 1 97.5 232 ALA B N 1
ATOM 4306 C CA . ALA B 1 232 ? 9.188 26.062 11.891 1 97.5 232 ALA B CA 1
ATOM 4307 C C . ALA B 1 232 ? 9.57 26.781 13.18 1 97.5 232 ALA B C 1
ATOM 4309 O O . ALA B 1 232 ? 9.438 26.219 14.273 1 97.5 232 ALA B O 1
ATOM 4310 N N . ARG B 1 233 ? 10.086 27.969 13.078 1 98.19 233 ARG B N 1
ATOM 4311 C CA . ARG B 1 233 ? 10.648 28.672 14.227 1 98.19 233 ARG B CA 1
ATOM 4312 C C . ARG B 1 233 ? 9.625 28.766 15.359 1 98.19 233 ARG B C 1
ATOM 4314 O O . ARG B 1 233 ? 8.516 29.266 15.156 1 98.19 233 ARG B O 1
ATOM 4321 N N . GLY B 1 234 ? 10.008 28.266 16.469 1 98.31 234 GLY B N 1
ATOM 4322 C CA . GLY B 1 234 ? 9.227 28.422 17.688 1 98.31 234 GLY B CA 1
ATOM 4323 C C . GLY B 1 234 ? 8.016 27.5 17.734 1 98.31 234 GLY B C 1
ATOM 4324 O O . GLY B 1 234 ? 7.195 27.609 18.656 1 98.31 234 GLY B O 1
ATOM 4325 N N . ALA B 1 235 ? 7.832 26.609 16.781 1 98.56 235 ALA B N 1
ATOM 4326 C CA . ALA B 1 235 ? 6.695 25.703 16.797 1 98.56 235 ALA B CA 1
ATOM 4327 C C . ALA B 1 235 ? 6.688 24.844 18.062 1 98.56 235 ALA B C 1
ATOM 4329 O O . ALA B 1 235 ? 7.75 24.5 18.578 1 98.56 235 ALA B O 1
ATOM 4330 N N . ASP B 1 236 ? 5.527 24.562 18.578 1 98.44 236 ASP B N 1
ATOM 4331 C CA . ASP B 1 236 ? 5.414 23.688 19.734 1 98.44 236 ASP B CA 1
ATOM 4332 C C . ASP B 1 236 ? 5.832 22.25 19.391 1 98.44 236 ASP B C 1
ATOM 4334 O O . ASP B 1 236 ? 6.457 21.578 20.203 1 98.44 236 ASP B O 1
ATOM 4338 N N . VAL B 1 237 ? 5.461 21.797 18.219 1 98.62 237 VAL B N 1
ATOM 4339 C CA . VAL B 1 237 ? 5.758 20.453 17.75 1 98.62 237 VAL B CA 1
ATOM 4340 C C . VAL B 1 237 ? 6.285 20.5 16.312 1 98.62 237 VAL B C 1
ATOM 4342 O O . VAL B 1 237 ? 5.73 21.203 15.469 1 98.62 237 VAL B O 1
ATOM 4345 N N . LEU B 1 238 ? 7.328 19.812 16.078 1 98.81 238 LEU B N 1
ATOM 4346 C CA . LEU B 1 238 ? 7.844 19.562 14.742 1 98.81 238 LEU B CA 1
ATOM 4347 C C . LEU B 1 238 ? 7.82 18.062 14.438 1 98.81 238 LEU B C 1
ATOM 4349 O O . LEU B 1 238 ? 8.422 17.266 15.164 1 98.81 238 LEU B O 1
ATOM 4353 N N . ILE B 1 239 ? 7.047 17.672 13.508 1 98.88 239 ILE B N 1
ATOM 4354 C CA . ILE B 1 239 ? 7.113 16.328 12.922 1 98.88 239 ILE B CA 1
ATOM 4355 C C . ILE B 1 239 ? 8.023 16.344 11.695 1 98.88 239 ILE B C 1
ATOM 4357 O O . ILE B 1 239 ? 7.73 17.031 10.711 1 98.88 239 ILE B O 1
ATOM 4361 N N . HIS B 1 240 ? 9.078 15.664 11.711 1 98.25 240 HIS B N 1
ATOM 4362 C CA . HIS B 1 240 ? 10.102 15.797 10.68 1 98.25 240 HIS B CA 1
ATOM 4363 C C . HIS B 1 240 ? 10.531 14.438 10.156 1 98.25 240 HIS B C 1
ATOM 4365 O O . HIS B 1 240 ? 10.703 13.492 10.93 1 98.25 240 HIS B O 1
ATOM 4371 N N . ASP B 1 241 ? 10.727 14.375 8.898 1 98 241 ASP B N 1
ATOM 4372 C CA . ASP B 1 241 ? 11.289 13.203 8.234 1 98 241 ASP B CA 1
ATOM 4373 C C . ASP B 1 241 ? 12.602 12.781 8.891 1 98 241 ASP B C 1
ATOM 4375 O O . ASP B 1 241 ? 13.445 13.625 9.195 1 98 241 ASP B O 1
ATOM 4379 N N . ALA B 1 242 ? 12.727 11.523 9.164 1 97.38 242 ALA B N 1
ATOM 4380 C CA . ALA B 1 242 ? 13.953 10.93 9.703 1 97.38 242 ALA B CA 1
ATOM 4381 C C . ALA B 1 242 ? 14.141 9.5 9.195 1 97.38 242 ALA B C 1
ATOM 4383 O O . ALA B 1 242 ? 14.461 8.602 9.969 1 97.38 242 ALA B O 1
ATOM 4384 N N . MET B 1 243 ? 13.945 9.312 7.961 1 97.19 243 MET B N 1
ATOM 4385 C CA . MET B 1 243 ? 13.891 7.996 7.332 1 97.19 243 MET B CA 1
ATOM 4386 C C . MET B 1 243 ? 15.219 7.27 7.477 1 97.19 243 MET B C 1
ATOM 4388 O O . MET B 1 243 ? 15.25 6.074 7.785 1 97.19 243 MET B O 1
ATOM 4392 N N . TYR B 1 244 ? 16.344 7.973 7.293 1 95.12 244 TYR B N 1
ATOM 4393 C CA . TYR B 1 244 ? 17.625 7.289 7.137 1 95.12 244 TYR B CA 1
ATOM 4394 C C . TYR B 1 244 ? 18.484 7.453 8.383 1 95.12 244 TYR B C 1
ATOM 4396 O O . TYR B 1 244 ? 18.422 8.477 9.062 1 95.12 244 TYR B O 1
ATOM 4404 N N . THR B 1 245 ? 19.266 6.426 8.641 1 92.94 245 THR B N 1
ATOM 4405 C CA . THR B 1 245 ? 20.422 6.613 9.508 1 92.94 245 THR B CA 1
ATOM 4406 C C . THR B 1 245 ? 21.531 7.348 8.766 1 92.94 245 THR B C 1
ATOM 4408 O O . THR B 1 245 ? 21.562 7.359 7.535 1 92.94 245 THR B O 1
ATOM 4411 N N . GLU B 1 246 ? 22.391 7.949 9.523 1 90.38 246 GLU B N 1
ATOM 4412 C CA . GLU B 1 246 ? 23.531 8.602 8.891 1 90.38 246 GLU B CA 1
ATOM 4413 C C . GLU B 1 246 ? 24.344 7.602 8.078 1 90.38 246 GLU B C 1
ATOM 4415 O O . GLU B 1 246 ? 24.844 7.934 6.996 1 90.38 246 GLU B O 1
ATOM 4420 N N . GLU B 1 247 ? 24.469 6.402 8.641 1 91 247 GLU B N 1
ATOM 4421 C CA . GLU B 1 247 ? 25.234 5.355 7.969 1 91 247 GLU B CA 1
ATOM 4422 C C . GLU B 1 247 ? 24.625 5.027 6.605 1 91 247 GLU B C 1
ATOM 4424 O O . GLU B 1 247 ? 25.344 4.969 5.602 1 91 247 GLU B O 1
ATOM 4429 N N . ARG B 1 248 ? 23.344 4.855 6.559 1 90.69 248 ARG B N 1
ATOM 4430 C CA . ARG B 1 248 ? 22.672 4.551 5.305 1 90.69 248 ARG B CA 1
ATOM 4431 C C . ARG B 1 248 ? 22.703 5.746 4.355 1 90.69 248 ARG B C 1
ATOM 4433 O O . ARG B 1 248 ? 22.812 5.578 3.141 1 90.69 248 ARG B O 1
ATOM 4440 N N . TYR B 1 249 ? 22.672 6.867 4.922 1 91.94 249 TYR B N 1
ATOM 4441 C CA . TYR B 1 249 ? 22.594 8.117 4.176 1 91.94 249 TYR B CA 1
ATOM 4442 C C . TYR B 1 249 ? 23.859 8.336 3.352 1 91.94 249 TYR B C 1
ATOM 4444 O O . TYR B 1 249 ? 23.797 8.805 2.213 1 91.94 249 TYR B O 1
ATOM 4452 N N . VAL B 1 250 ? 25.016 7.859 3.898 1 90.94 250 VAL B N 1
ATOM 4453 C CA . VAL B 1 250 ? 26.281 8.156 3.234 1 90.94 250 VAL B CA 1
ATOM 4454 C C . VAL B 1 250 ? 26.906 6.871 2.695 1 90.94 250 VAL B C 1
ATOM 4456 O O . VAL B 1 250 ? 28.031 6.871 2.205 1 90.94 250 VAL B O 1
ATOM 4459 N N . SER B 1 251 ? 26.094 5.797 2.809 1 88.25 251 SER B N 1
ATOM 4460 C CA . SER B 1 251 ? 26.625 4.484 2.477 1 88.25 251 SER B CA 1
ATOM 4461 C C . SER B 1 251 ? 27.047 4.41 1.012 1 88.25 251 SER B C 1
ATOM 4463 O O . SER B 1 251 ? 26.359 4.945 0.137 1 88.25 251 SER B O 1
ATOM 4465 N N . MET B 1 252 ? 28.266 3.893 0.76 1 84.94 252 MET B N 1
ATOM 4466 C CA . MET B 1 252 ? 28.75 3.613 -0.592 1 84.94 252 MET B CA 1
ATOM 4467 C C . MET B 1 252 ? 28.609 2.131 -0.92 1 84.94 252 MET B C 1
ATOM 4469 O O . MET B 1 252 ? 28.75 1.28 -0.038 1 84.94 252 MET B O 1
ATOM 4473 N N . PRO B 1 253 ? 28.188 1.685 -2.1 1 77.69 253 PRO B N 1
ATOM 4474 C CA . PRO B 1 253 ? 28.219 2.484 -3.326 1 77.69 253 PRO B CA 1
ATOM 4475 C C . PRO B 1 253 ? 26.859 3.107 -3.646 1 77.69 253 PRO B C 1
ATOM 4477 O O . PRO B 1 253 ? 26.719 3.832 -4.637 1 77.69 253 PRO B O 1
ATOM 4480 N N . VAL B 1 254 ? 25.828 2.893 -2.797 1 81 254 VAL B N 1
ATOM 4481 C CA . VAL B 1 254 ? 24.5 3.402 -3.129 1 81 254 VAL B CA 1
ATOM 4482 C C . VAL B 1 254 ? 23.984 4.281 -1.993 1 81 254 VAL B C 1
ATOM 4484 O O . VAL B 1 254 ? 23.094 3.877 -1.235 1 81 254 VAL B O 1
ATOM 4487 N N . PRO B 1 255 ? 24.578 5.52 -1.967 1 86.31 255 PRO B N 1
ATOM 4488 C CA . PRO B 1 255 ? 24.047 6.43 -0.948 1 86.31 255 PRO B CA 1
ATOM 4489 C C . PRO B 1 255 ? 22.594 6.828 -1.202 1 86.31 255 PRO B C 1
ATOM 4491 O O . PRO B 1 255 ? 22.125 6.75 -2.338 1 86.31 255 PRO B O 1
ATOM 4494 N N . THR B 1 256 ? 21.953 7.188 -0.142 1 89.56 256 THR B N 1
ATOM 4495 C CA . THR B 1 256 ? 20.562 7.609 -0.284 1 89.56 256 THR B CA 1
ATOM 4496 C C . THR B 1 256 ? 20.469 9.133 -0.314 1 89.56 256 THR B C 1
ATOM 4498 O O . THR B 1 256 ? 19.359 9.68 -0.359 1 89.56 256 THR B O 1
ATOM 4501 N N . GLN B 1 257 ? 21.625 9.789 -0.268 1 88.06 257 GLN B N 1
ATOM 4502 C CA . GLN B 1 257 ? 21.641 11.234 -0.478 1 88.06 257 GLN B CA 1
ATOM 4503 C C . GLN B 1 257 ? 20.969 11.602 -1.793 1 88.06 257 GLN B C 1
ATOM 4505 O O . GLN B 1 257 ? 21.219 10.977 -2.824 1 88.06 257 GLN B O 1
ATOM 4510 N N . GLY B 1 258 ? 20.078 12.57 -1.671 1 87.94 258 GLY B N 1
ATOM 4511 C CA . GLY B 1 258 ? 19.375 13 -2.869 1 87.94 258 GLY B CA 1
ATOM 4512 C C . GLY B 1 258 ? 18.047 12.273 -3.08 1 87.94 258 GLY B C 1
ATOM 4513 O O . GLY B 1 258 ? 17.297 12.602 -3.99 1 87.94 258 GLY B O 1
ATOM 4514 N N . TYR B 1 259 ? 17.75 11.336 -2.191 1 89.44 259 TYR B N 1
ATOM 4515 C CA . TYR B 1 259 ? 16.516 10.578 -2.342 1 89.44 259 TYR B CA 1
ATOM 4516 C C . TYR B 1 259 ? 15.344 11.312 -1.715 1 89.44 259 TYR B C 1
ATOM 4518 O O . TYR B 1 259 ? 14.203 10.852 -1.784 1 89.44 259 TYR B O 1
ATOM 4526 N N . GLY B 1 260 ? 15.609 12.438 -1.109 1 92.88 260 GLY B N 1
ATOM 4527 C CA . GLY B 1 260 ? 14.531 13.312 -0.677 1 92.88 260 GLY B CA 1
ATOM 4528 C C . GLY B 1 260 ? 14.094 13.062 0.754 1 92.88 260 GLY B C 1
ATOM 4529 O O . GLY B 1 260 ? 12.984 13.43 1.146 1 92.88 260 GLY B O 1
ATOM 4530 N N . HIS B 1 261 ? 14.977 12.383 1.548 1 96 261 HIS B N 1
ATOM 4531 C CA . HIS B 1 261 ? 14.656 12.102 2.941 1 96 261 HIS B CA 1
ATOM 4532 C C . HIS B 1 261 ? 15.812 12.484 3.863 1 96 261 HIS B C 1
ATOM 4534 O O . HIS B 1 261 ? 16.938 12.664 3.404 1 96 261 HIS B O 1
ATOM 4540 N N . SER B 1 262 ? 15.539 12.633 5.133 1 95.75 262 SER B N 1
ATOM 4541 C CA . SER B 1 262 ? 16.5 13.141 6.105 1 95.75 262 SER B CA 1
ATOM 4542 C C . SER B 1 262 ? 16.969 12.039 7.047 1 95.75 262 SER B C 1
ATOM 4544 O O . SER B 1 262 ? 16.469 10.914 7 1 95.75 262 SER B O 1
ATOM 4546 N N . THR B 1 263 ? 18 12.367 7.805 1 95.62 263 THR B N 1
ATOM 4547 C CA . THR B 1 263 ? 18.469 11.547 8.914 1 95.62 263 THR B CA 1
ATOM 4548 C C . THR B 1 263 ? 17.969 12.102 10.25 1 95.62 263 THR B C 1
ATOM 4550 O O . THR B 1 263 ? 17.453 13.219 10.305 1 95.62 263 THR B O 1
ATOM 4553 N N . VAL B 1 264 ? 18.156 11.289 11.281 1 96.62 264 VAL B N 1
ATOM 4554 C CA . VAL B 1 264 ? 17.828 11.734 12.633 1 96.62 264 VAL B CA 1
ATOM 4555 C C . VAL B 1 264 ? 18.641 12.984 12.984 1 96.62 264 VAL B C 1
ATOM 4557 O O . VAL B 1 264 ? 18.125 13.914 13.609 1 96.62 264 VAL B O 1
ATOM 4560 N N . GLU B 1 265 ? 19.844 13.055 12.531 1 95.5 265 GLU B N 1
ATOM 4561 C CA . GLU B 1 265 ? 20.734 14.18 12.789 1 95.5 265 GLU B CA 1
ATOM 4562 C C . GLU B 1 265 ? 20.219 15.453 12.109 1 95.5 265 GLU B C 1
ATOM 4564 O O . GLU B 1 265 ? 20.234 16.531 12.703 1 95.5 265 GLU B O 1
ATOM 4569 N N . ILE B 1 266 ? 19.781 15.305 10.898 1 95.44 266 ILE B N 1
ATOM 4570 C CA . ILE B 1 266 ? 19.266 16.438 10.148 1 95.44 266 ILE B CA 1
ATOM 4571 C C . ILE B 1 266 ? 18.016 16.984 10.836 1 95.44 266 ILE B C 1
ATOM 4573 O O . ILE B 1 266 ? 17.875 18.188 11.039 1 95.44 266 ILE B O 1
ATOM 4577 N N . ALA B 1 267 ? 17.125 16.094 11.227 1 96.81 267 ALA B N 1
ATOM 4578 C CA . ALA B 1 267 ? 15.891 16.469 11.891 1 96.81 267 ALA B CA 1
ATOM 4579 C C . ALA B 1 267 ? 16.172 17.172 13.211 1 96.81 267 ALA B C 1
ATOM 4581 O O . ALA B 1 267 ? 15.586 18.219 13.508 1 96.81 267 ALA B O 1
ATOM 4582 N N . ALA B 1 268 ? 17.047 16.609 13.984 1 96.5 268 ALA B N 1
ATOM 4583 C CA . ALA B 1 268 ? 17.391 17.172 15.289 1 96.5 268 ALA B CA 1
ATOM 4584 C C . ALA B 1 268 ? 18.047 18.547 15.133 1 96.5 268 ALA B C 1
ATOM 4586 O O . ALA B 1 268 ? 17.766 19.469 15.906 1 96.5 268 ALA B O 1
ATOM 4587 N N . SER B 1 269 ? 18.938 18.625 14.18 1 95.75 269 SER B N 1
ATOM 4588 C CA . SER B 1 269 ? 19.609 19.906 13.922 1 95.75 269 SER B CA 1
ATOM 4589 C C . SER B 1 269 ? 18.594 20.984 13.555 1 95.75 269 SER B C 1
ATOM 4591 O O . SER B 1 269 ? 18.688 22.125 14.023 1 95.75 269 SER B O 1
ATOM 4593 N N . LEU B 1 270 ? 17.672 20.609 12.742 1 96.44 270 LEU B N 1
ATOM 4594 C CA . LEU B 1 270 ? 16.625 21.562 12.359 1 96.44 270 LEU B CA 1
ATOM 4595 C C . LEU B 1 270 ? 15.781 21.953 13.562 1 96.44 270 LEU B C 1
ATOM 4597 O O . LEU B 1 270 ? 15.469 23.141 13.742 1 96.44 270 LEU B O 1
ATOM 4601 N N . ALA B 1 271 ? 15.43 20.984 14.352 1 97.19 271 ALA B N 1
ATOM 4602 C CA . ALA B 1 271 ? 14.625 21.25 15.547 1 97.19 271 ALA B CA 1
ATOM 4603 C C . ALA B 1 271 ? 15.32 22.234 16.469 1 97.19 271 ALA B C 1
ATOM 4605 O O . ALA B 1 271 ? 14.688 23.172 16.984 1 97.19 271 ALA B O 1
ATOM 4606 N N . LYS B 1 272 ? 16.578 22.062 16.672 1 96.56 272 LYS B N 1
ATOM 4607 C CA . LYS B 1 272 ? 17.375 22.969 17.516 1 96.56 272 LYS B CA 1
ATOM 4608 C C . LYS B 1 272 ? 17.406 24.375 16.922 1 96.56 272 LYS B C 1
ATOM 4610 O O . LYS B 1 272 ? 17.172 25.359 17.625 1 96.56 272 LYS B O 1
ATOM 4615 N N . ALA B 1 273 ? 17.75 24.391 15.648 1 96.19 273 ALA B N 1
ATOM 4616 C CA . ALA B 1 273 ? 17.891 25.688 14.969 1 96.19 273 ALA B CA 1
ATOM 4617 C C . ALA B 1 273 ? 16.578 26.453 14.961 1 96.19 273 ALA B C 1
ATOM 4619 O O . ALA B 1 273 ? 16.562 27.688 15.031 1 96.19 273 ALA B O 1
ATOM 4620 N N . ALA B 1 274 ? 15.469 25.75 14.875 1 97.19 274 ALA B N 1
ATOM 4621 C CA . ALA B 1 274 ? 14.156 26.375 14.812 1 97.19 274 ALA B CA 1
ATOM 4622 C C . ALA B 1 274 ? 13.602 26.609 16.219 1 97.19 274 ALA B C 1
ATOM 4624 O O . ALA B 1 274 ? 12.555 27.266 16.375 1 97.19 274 ALA B O 1
ATOM 4625 N N . ASP B 1 275 ? 14.297 26.141 17.203 1 97.88 275 ASP B N 1
ATOM 4626 C CA . ASP B 1 275 ? 13.891 26.297 18.594 1 97.88 275 ASP B CA 1
ATOM 4627 C C . ASP B 1 275 ? 12.477 25.766 18.812 1 97.88 275 ASP B C 1
ATOM 4629 O O . ASP B 1 275 ? 11.609 26.484 19.328 1 97.88 275 ASP B O 1
ATOM 4633 N N . VAL B 1 276 ? 12.203 24.531 18.375 1 98.5 276 VAL B N 1
ATOM 4634 C CA . VAL B 1 276 ? 10.875 23.953 18.516 1 98.5 276 VAL B CA 1
ATOM 4635 C C . VAL B 1 276 ? 10.727 23.344 19.922 1 98.5 276 VAL B C 1
ATOM 4637 O O . VAL B 1 276 ? 11.719 23.141 20.625 1 98.5 276 VAL B O 1
ATOM 4640 N N . GLY B 1 277 ? 9.531 23.109 20.359 1 98.56 277 GLY B N 1
ATOM 4641 C CA . GLY B 1 277 ? 9.273 22.5 21.656 1 98.56 277 GLY B CA 1
ATOM 4642 C C . GLY B 1 277 ? 9.555 21.016 21.703 1 98.56 277 GLY B C 1
ATOM 4643 O O . GLY B 1 277 ? 10.312 20.547 22.562 1 98.56 277 GLY B O 1
ATOM 4644 N N . GLN B 1 278 ? 8.969 20.266 20.812 1 98.5 278 GLN B N 1
ATOM 4645 C CA . GLN B 1 278 ? 9.086 18.812 20.75 1 98.5 278 GLN B CA 1
ATOM 4646 C C . GLN B 1 278 ? 9.289 18.344 19.312 1 98.5 278 GLN B C 1
ATOM 4648 O O . GLN B 1 278 ? 8.641 18.844 18.391 1 98.5 278 GLN B O 1
ATOM 4653 N N . LEU B 1 279 ? 10.219 17.406 19.125 1 98.75 279 LEU B N 1
ATOM 4654 C CA . LEU B 1 279 ? 10.492 16.812 17.828 1 98.75 279 LEU B CA 1
ATOM 4655 C C . LEU B 1 279 ? 9.953 15.391 17.75 1 98.75 279 LEU B C 1
ATOM 4657 O O . LEU B 1 279 ? 10.219 14.578 18.625 1 98.75 279 LEU B O 1
ATOM 4661 N N . PHE B 1 280 ? 9.172 15.102 16.781 1 98.94 280 PHE B N 1
ATOM 4662 C CA . PHE B 1 280 ? 8.766 13.734 16.469 1 98.94 280 PHE B CA 1
ATOM 4663 C C . PHE B 1 280 ? 9.438 13.266 15.188 1 98.94 280 PHE B C 1
ATOM 4665 O O . PHE B 1 280 ? 9.219 13.844 14.117 1 98.94 280 PHE B O 1
ATOM 4672 N N . LEU B 1 281 ? 10.258 12.227 15.32 1 98.81 281 LEU B N 1
ATOM 4673 C CA . LEU B 1 281 ? 10.82 11.562 14.148 1 98.81 281 LEU B CA 1
ATOM 4674 C C . LEU B 1 281 ? 9.758 10.758 13.414 1 98.81 281 LEU B C 1
ATOM 4676 O O . LEU B 1 281 ? 9 10 14.039 1 98.81 281 LEU B O 1
ATOM 4680 N N . PHE B 1 282 ? 9.719 10.93 12.094 1 98.69 282 PHE B N 1
ATOM 4681 C CA . PHE B 1 282 ? 8.594 10.453 11.297 1 98.69 282 PHE B CA 1
ATOM 4682 C C . PHE B 1 282 ? 9.086 9.891 9.961 1 98.69 282 PHE B C 1
ATOM 4684 O O . PHE B 1 282 ? 10.25 10.047 9.609 1 98.69 282 PHE B O 1
ATOM 4691 N N . HIS B 1 283 ? 8.188 9.156 9.211 1 98.69 283 HIS B N 1
ATOM 4692 C CA . HIS B 1 283 ? 8.445 8.602 7.883 1 98.69 283 HIS B CA 1
ATOM 4693 C C . HIS B 1 283 ? 9.539 7.543 7.93 1 98.69 283 HIS B C 1
ATOM 4695 O O . HIS B 1 283 ? 10.523 7.625 7.191 1 98.69 283 HIS B O 1
ATOM 4701 N N . HIS B 1 284 ? 9.352 6.609 8.781 1 98.19 284 HIS B N 1
ATOM 4702 C CA . HIS B 1 284 ? 10.344 5.59 9.086 1 98.19 284 HIS B CA 1
ATOM 4703 C C . HIS B 1 284 ? 10.633 4.711 7.875 1 98.19 284 HIS B C 1
ATOM 4705 O O . HIS B 1 284 ? 9.711 4.34 7.141 1 98.19 284 HIS B O 1
ATOM 4711 N N . ASP B 1 285 ? 11.875 4.402 7.691 1 97.19 285 ASP B N 1
ATOM 4712 C CA . ASP B 1 285 ? 12.258 3.418 6.684 1 97.19 285 ASP B CA 1
ATOM 4713 C C . ASP B 1 285 ? 11.57 2.08 6.93 1 97.19 285 ASP B C 1
ATOM 4715 O O . ASP B 1 285 ? 11.602 1.554 8.039 1 97.19 285 ASP B O 1
ATOM 4719 N N . PRO B 1 286 ? 10.953 1.482 5.891 1 95.56 286 PRO B N 1
ATOM 4720 C CA . PRO B 1 286 ? 10.281 0.195 6.074 1 95.56 286 PRO B CA 1
ATOM 4721 C C . PRO B 1 286 ? 11.219 -0.897 6.578 1 95.56 286 PRO B C 1
ATOM 4723 O O . PRO B 1 286 ? 10.781 -1.85 7.227 1 95.56 286 PRO B O 1
ATOM 4726 N N . GLY B 1 287 ? 12.477 -0.753 6.344 1 94.25 287 GLY B N 1
ATOM 4727 C CA . GLY B 1 287 ? 13.453 -1.746 6.762 1 94.25 287 GLY B CA 1
ATOM 4728 C C . GLY B 1 287 ? 13.82 -1.64 8.227 1 94.25 287 GLY B C 1
ATOM 4729 O O . GLY B 1 287 ? 14.445 -2.547 8.789 1 94.25 287 GLY B O 1
ATOM 4730 N N . ASN B 1 288 ? 13.453 -0.553 8.867 1 96.25 288 ASN B N 1
ATOM 4731 C CA . ASN B 1 288 ? 13.75 -0.38 10.281 1 96.25 288 ASN B CA 1
ATOM 4732 C C . ASN B 1 288 ? 12.734 -1.111 11.156 1 96.25 288 ASN B C 1
ATOM 4734 O O . ASN B 1 288 ? 11.539 -0.808 11.117 1 96.25 288 ASN B O 1
ATOM 4738 N N . ASN B 1 289 ? 13.188 -2.068 11.953 1 96.31 289 ASN B N 1
ATOM 4739 C CA . ASN B 1 289 ? 12.305 -2.752 12.891 1 96.31 289 ASN B CA 1
ATOM 4740 C C . ASN B 1 289 ? 12.18 -1.988 14.203 1 96.31 289 ASN B C 1
ATOM 4742 O O . ASN B 1 289 ? 12.75 -0.907 14.352 1 96.31 289 ASN B O 1
ATOM 4746 N N . ASP B 1 290 ? 11.438 -2.535 15.133 1 97.69 290 ASP B N 1
ATOM 4747 C CA . ASP B 1 290 ? 11.148 -1.87 16.406 1 97.69 290 ASP B CA 1
ATOM 4748 C C . ASP B 1 290 ? 12.43 -1.572 17.172 1 97.69 290 ASP B C 1
ATOM 4750 O O . ASP B 1 290 ? 12.586 -0.487 17.734 1 97.69 290 ASP B O 1
ATOM 4754 N N . ASN B 1 291 ? 13.367 -2.479 17.156 1 98.06 291 ASN B N 1
ATOM 4755 C CA . ASN B 1 291 ? 14.617 -2.281 17.875 1 98.06 291 ASN B CA 1
ATOM 4756 C C . ASN B 1 291 ? 15.453 -1.164 17.25 1 98.06 291 ASN B C 1
ATOM 4758 O O . ASN B 1 291 ? 16.047 -0.362 17.969 1 98.06 291 ASN B O 1
ATOM 4762 N N . THR B 1 292 ? 15.469 -1.157 15.938 1 97.31 292 THR B N 1
ATOM 4763 C CA . THR B 1 292 ? 16.188 -0.09 15.242 1 97.31 292 THR B CA 1
ATOM 4764 C C . THR B 1 292 ? 15.578 1.271 15.57 1 97.31 292 THR B C 1
ATOM 4766 O O . THR B 1 292 ? 16.297 2.24 15.805 1 97.31 292 THR B O 1
ATOM 4769 N N . LEU B 1 293 ? 14.305 1.369 15.625 1 98.25 293 LEU B N 1
ATOM 4770 C CA . LEU B 1 293 ? 13.633 2.633 15.906 1 98.25 293 LEU B CA 1
ATOM 4771 C C . LEU B 1 293 ? 13.859 3.057 17.359 1 98.25 293 LEU B C 1
ATOM 4773 O O . LEU B 1 293 ? 13.945 4.25 17.656 1 98.25 293 LEU B O 1
ATOM 4777 N N . ASP B 1 294 ? 13.977 2.051 18.297 1 98.44 294 ASP B N 1
ATOM 4778 C CA . ASP B 1 294 ? 14.406 2.369 19.672 1 98.44 294 ASP B CA 1
ATOM 4779 C C . ASP B 1 294 ? 15.75 3.084 19.672 1 98.44 294 ASP B C 1
ATOM 4781 O O . ASP B 1 294 ? 15.93 4.078 20.375 1 98.44 294 ASP B O 1
ATOM 4785 N N . GLU B 1 295 ? 16.625 2.529 18.891 1 98.06 295 GLU B N 1
ATOM 4786 C CA . GLU B 1 295 ? 17.969 3.098 18.812 1 98.06 295 GLU B CA 1
ATOM 4787 C C . GLU B 1 295 ? 17.938 4.504 18.219 1 98.06 295 GLU B C 1
ATOM 4789 O O . GLU B 1 295 ? 18.672 5.387 18.656 1 98.06 295 GLU B O 1
ATOM 4794 N N . LEU B 1 296 ? 17.141 4.691 17.219 1 97.88 296 LEU B N 1
ATOM 4795 C CA . LEU B 1 296 ? 17.047 5.992 16.578 1 97.88 296 LEU B CA 1
ATOM 4796 C C . LEU B 1 296 ? 16.438 7.023 17.516 1 97.88 296 LEU B C 1
ATOM 4798 O O . LEU B 1 296 ? 16.812 8.195 17.484 1 97.88 296 LEU B O 1
ATOM 4802 N N . GLU B 1 297 ? 15.461 6.621 18.281 1 98.25 297 GLU B N 1
ATOM 4803 C CA . GLU B 1 297 ? 14.898 7.531 19.281 1 98.25 297 GLU B CA 1
ATOM 4804 C C . GLU B 1 297 ? 15.953 7.984 20.281 1 98.25 297 GLU B C 1
ATOM 4806 O O . GLU B 1 297 ? 16.031 9.172 20.609 1 98.25 297 GLU B O 1
ATOM 4811 N N . ALA B 1 298 ? 16.719 7.004 20.781 1 98.31 298 ALA B N 1
ATOM 4812 C CA . ALA B 1 298 ? 17.781 7.324 21.734 1 98.31 298 ALA B CA 1
ATOM 4813 C C . ALA B 1 298 ? 18.781 8.312 21.125 1 98.31 298 ALA B C 1
ATOM 4815 O O . ALA B 1 298 ? 19.188 9.273 21.766 1 98.31 298 ALA B O 1
ATOM 4816 N N . ARG B 1 299 ? 19.125 8.07 19.906 1 97.62 299 ARG B N 1
ATOM 4817 C CA . ARG B 1 299 ? 20.031 8.969 19.203 1 97.62 299 ARG B CA 1
ATOM 4818 C C . ARG B 1 299 ? 19.438 10.367 19.062 1 97.62 299 ARG B C 1
ATOM 4820 O O . ARG B 1 299 ? 20.141 11.359 19.266 1 97.62 299 ARG B O 1
ATOM 4827 N N . GLY B 1 300 ? 18.188 10.398 18.641 1 97.94 300 GLY B N 1
ATOM 4828 C CA . GLY B 1 300 ? 17.484 11.68 18.531 1 97.94 300 GLY B CA 1
ATOM 4829 C C . GLY B 1 300 ? 17.484 12.453 19.844 1 97.94 300 GLY B C 1
ATOM 4830 O O . GLY B 1 300 ? 17.719 13.664 19.859 1 97.94 300 GLY B O 1
ATOM 4831 N N . LYS B 1 301 ? 17.234 11.773 20.953 1 98.44 301 LYS B N 1
ATOM 4832 C CA . LYS B 1 301 ? 17.203 12.398 22.281 1 98.44 301 LYS B CA 1
ATOM 4833 C C . LYS B 1 301 ? 18.562 12.953 22.656 1 98.44 301 LYS B C 1
ATOM 4835 O O . LYS B 1 301 ? 18.656 13.992 23.328 1 98.44 301 LYS B O 1
ATOM 4840 N N . ASP B 1 302 ? 19.531 12.211 22.297 1 98.25 302 ASP B N 1
ATOM 4841 C CA . ASP B 1 302 ? 20.891 12.68 22.578 1 98.25 302 ASP B CA 1
ATOM 4842 C C . ASP B 1 302 ? 21.172 14 21.859 1 98.25 302 ASP B C 1
ATOM 4844 O O . ASP B 1 302 ? 21.922 14.844 22.359 1 98.25 302 ASP B O 1
ATOM 4848 N N . LEU B 1 303 ? 20.625 14.172 20.703 1 97.12 303 LEU B N 1
ATOM 4849 C CA . LEU B 1 303 ? 20.891 15.336 19.859 1 97.12 303 LEU B CA 1
ATOM 4850 C C . LEU B 1 303 ? 19.938 16.484 20.203 1 97.12 303 LEU B C 1
ATOM 4852 O O . LEU B 1 303 ? 20.328 17.656 20.141 1 97.12 303 LEU B O 1
ATOM 4856 N N . PHE B 1 304 ? 18.766 16.156 20.453 1 98.06 304 PHE B N 1
ATOM 4857 C CA . PHE B 1 304 ? 17.703 17.062 20.875 1 98.06 304 PHE B CA 1
ATOM 4858 C C . PHE B 1 304 ? 16.812 16.406 21.922 1 98.06 304 PHE B C 1
ATOM 4860 O O . PHE B 1 304 ? 15.945 15.594 21.578 1 98.06 304 PHE B O 1
ATOM 4867 N N . GLU B 1 305 ? 16.859 16.797 23.109 1 98.06 305 GLU B N 1
ATOM 4868 C CA . GLU B 1 305 ? 16.344 16.094 24.281 1 98.06 305 GLU B CA 1
ATOM 4869 C C . GLU B 1 305 ? 14.859 15.781 24.125 1 98.06 305 GLU B C 1
ATOM 4871 O O . GLU B 1 305 ? 14.414 14.688 24.453 1 98.06 305 GLU B O 1
ATOM 4876 N N . ASN B 1 306 ? 14.07 16.688 23.625 1 98.19 306 ASN B N 1
ATOM 4877 C CA . ASN B 1 306 ? 12.625 16.5 23.484 1 98.19 306 ASN B CA 1
ATOM 4878 C C . ASN B 1 306 ? 12.273 15.828 22.172 1 98.19 306 ASN B C 1
ATOM 4880 O O . ASN B 1 306 ? 11.469 16.359 21.391 1 98.19 306 ASN B O 1
ATOM 4884 N N . THR B 1 307 ? 12.898 14.656 21.938 1 98.69 307 THR B N 1
ATOM 4885 C CA . THR B 1 307 ? 12.68 13.906 20.703 1 98.69 307 THR B CA 1
ATOM 4886 C C . THR B 1 307 ? 11.969 12.586 21 1 98.69 307 THR B C 1
ATOM 4888 O O . THR B 1 307 ? 12.297 11.898 21.969 1 98.69 307 THR B O 1
ATOM 4891 N N . LEU B 1 308 ? 10.961 12.297 20.25 1 98.69 308 LEU B N 1
ATOM 4892 C CA . LEU B 1 308 ? 10.305 11 20.25 1 98.69 308 LEU B CA 1
ATOM 4893 C C . LEU B 1 308 ? 10.172 10.453 18.844 1 98.69 308 LEU B C 1
ATOM 4895 O O . LEU B 1 308 ? 10.141 11.219 17.875 1 98.69 308 LEU B O 1
ATOM 4899 N N . VAL B 1 309 ? 10.18 9.141 18.719 1 98.69 309 VAL B N 1
ATOM 4900 C CA . VAL B 1 309 ? 9.805 8.5 17.453 1 98.69 309 VAL B CA 1
ATOM 4901 C C . VAL B 1 309 ? 8.289 8.328 17.391 1 98.69 309 VAL B C 1
ATOM 4903 O O . VAL B 1 309 ? 7.68 7.805 18.328 1 98.69 309 VAL B O 1
ATOM 4906 N N . ALA B 1 310 ? 7.727 8.859 16.281 1 98.75 310 ALA B N 1
ATOM 4907 C CA . ALA B 1 310 ? 6.281 8.711 16.109 1 98.75 310 ALA B CA 1
ATOM 4908 C C . ALA B 1 310 ? 5.895 7.246 15.945 1 98.75 310 ALA B C 1
ATOM 4910 O O . ALA B 1 310 ? 6.656 6.457 15.383 1 98.75 310 ALA B O 1
ATOM 4911 N N . ARG B 1 311 ? 4.789 6.848 16.375 1 98.06 311 ARG B N 1
ATOM 4912 C CA . ARG B 1 311 ? 4.309 5.48 16.219 1 98.06 311 ARG B CA 1
ATOM 4913 C C . ARG B 1 311 ? 2.809 5.461 15.938 1 98.06 311 ARG B C 1
ATOM 4915 O O . ARG B 1 311 ? 2.092 6.395 16.297 1 98.06 311 ARG B O 1
ATOM 4922 N N . ASP B 1 312 ? 2.373 4.438 15.297 1 97.81 312 ASP B N 1
ATOM 4923 C CA . ASP B 1 312 ? 0.95 4.281 15.008 1 97.81 312 ASP B CA 1
ATOM 4924 C C . ASP B 1 312 ? 0.122 4.332 16.281 1 97.81 312 ASP B C 1
ATOM 4926 O O . ASP B 1 312 ? 0.518 3.766 17.312 1 97.81 312 ASP B O 1
ATOM 4930 N N . GLU B 1 313 ? -0.96 5.133 16.25 1 96 313 GLU B N 1
ATOM 4931 C CA . GLU B 1 313 ? -1.975 5.246 17.297 1 96 313 GLU B CA 1
ATOM 4932 C C . GLU B 1 313 ? -1.497 6.145 18.438 1 96 313 GLU B C 1
ATOM 4934 O O . GLU B 1 313 ? -2.182 6.285 19.453 1 96 313 GLU B O 1
ATOM 4939 N N . MET B 1 314 ? -0.351 6.723 18.297 1 97.69 314 MET B N 1
ATOM 4940 C CA . MET B 1 314 ? 0.13 7.711 19.25 1 97.69 314 MET B CA 1
ATOM 4941 C C . MET B 1 314 ? -0.716 8.977 19.203 1 97.69 314 MET B C 1
ATOM 4943 O O . MET B 1 314 ? -1.083 9.438 18.125 1 97.69 314 MET B O 1
ATOM 4947 N N . GLU B 1 315 ? -1.077 9.484 20.391 1 97.25 315 GLU B N 1
ATOM 4948 C CA . GLU B 1 315 ? -1.815 10.742 20.5 1 97.25 315 GLU B CA 1
ATOM 4949 C C . GLU B 1 315 ? -1.094 11.719 21.422 1 97.25 315 GLU B C 1
ATOM 4951 O O . GLU B 1 315 ? -0.609 11.336 22.484 1 97.25 315 GLU B O 1
ATOM 4956 N N . ILE B 1 316 ? -1.024 12.953 20.953 1 96.81 316 ILE B N 1
ATOM 4957 C CA . ILE B 1 316 ? -0.408 13.984 21.781 1 96.81 316 ILE B CA 1
ATOM 4958 C C . ILE B 1 316 ? -1.325 15.203 21.859 1 96.81 316 ILE B C 1
ATOM 4960 O O . ILE B 1 316 ? -2.094 15.461 20.938 1 96.81 316 ILE B O 1
ATOM 4964 N N . THR B 1 317 ? -1.284 15.906 22.969 1 95.38 317 THR B N 1
ATOM 4965 C CA . THR B 1 317 ? -1.965 17.188 23.156 1 95.38 317 THR B CA 1
ATOM 4966 C C . THR B 1 317 ? -0.956 18.312 23.344 1 95.38 317 THR B C 1
ATOM 4968 O O . THR B 1 317 ? 0.019 18.156 24.094 1 95.38 317 THR B O 1
ATOM 4971 N N . LEU B 1 318 ? -1.163 19.312 22.609 1 94.62 318 LEU B N 1
ATOM 4972 C CA . LEU B 1 318 ? -0.252 20.453 22.688 1 94.62 318 LEU B CA 1
ATOM 4973 C C . LEU B 1 318 ? -0.685 21.422 23.797 1 94.62 318 LEU B C 1
ATOM 4975 O O . LEU B 1 318 ? -1.879 21.562 24.062 1 94.62 318 LEU B O 1
#

Organism: Persicimonas caeni (NCBI:txid2292766)

Secondary structure (DSSP, 8-state):
------------EEEEEEE-B-SS---SGGGSSS---BSEEEEEETTEEEEE--STTHHHHHHHHHHHHHHH-PPPEEEEE-S---GGGTTTGGG-GGGG-TT-EEEEEEE--SSSSSHHHHHHHHT-TTT-S--GGG--SEEEEEEEPTT-EEEEETT-SS-EEE-TTSTTTGGGPPPGGGEEEEEEEEEE-SSTTT-EEEEEEEETTEEEEEE-S----TT--HHHHHHHTT-SEEEEE--B-HHHHH-SSS--TTSS--BHHHHHHHHHHHT-SEEEEESB-TT--HHHHHHHHHHHHHHSSSEEE--TT-EEE-/------------EEEEEEE-B-SS---SGGGSSS---BSEEEEEETTEEEEE--STTHHHHHHHHHHHHHHH-PPPEEEEE-S---GGGTTTGGG-GGGG-TT-EEEEEEE--SSSSSHHHHHHHHT-TTT-S--GGG--SEEEEEEE-TT-EEEEETT-SS-EEE-TTSTTTGGGPPPGGGEEEEEEEEEE-SSTTT-EEEEEEEETTEEEEEE-S----TT--HHHHHHHTT-SEEEEE--B-HHHHH-SSS--TTSS--BHHHHHHHHHHHT-SEEEEESB-TT--HHHHHHHHHHHHHHSSSEEE--TT-EEE-

Nearest PDB structures (foldseek):
  1y44-assembly1_A  TM=8.003E-01  e=2.104E-16  Bacillus subtilis
  2fk6-assembly1_A-2  TM=6.705E-01  e=3.312E-15  Bacillus subtilis
  4gcw-assembly1_A  TM=6.912E-01  e=1.009E-14  Bacillus subtilis subsp. subtilis str. 168
  2cbn-assembly1_A-2  TM=7.174E-01  e=5.862E-14  Escherichia coli
  1y44-assembly1_B  TM=6.103E-01  e=1.564E-12  Bacillus subtilis